Protein AF-A0A7V6NI46-F1 (afdb_monomer_lite)

Radius of gyration: 79.4 Å; chains: 1; bounding box: 148×48×233 Å

Foldseek 3Di:
DPDDDDPPDPPPDPVCFQDQPDKFWFPKDFQALDPPSKDADQAQFTDDVVGQKDKPQADEDPDDADVRYKYAPNPVSGSMIGHDNVRHGPMITIIGGGRGGDQDPDDDPVGDDHPVVVVVVVVVVVCVVVCLPDPPPPPPHQPPCNVPVPDPDDDDPPDDDDDPDDDDPPPDDPDDPDDDPDDPADPVGDDPDDDDDQAADDDPNWGQWHDDPPDIDGDGDPPDDDDDDDPDPDDDDDDDPPDDDDDDPDDDDDDDPDDDDDDPPDDDDDDDDPVPDDDDDDDPDPPDDDDDPPDPDDDDPDPDDDDPDQDDDVNHGPDPDDPDDDPDDDPVVDDDDQVPDPDHPVVVVVVVCVVVVVVCDDPPPVQEVDDVGDDPPPDDDDPDDD

Structure (mmCIF, N/CA/C/O backbone):
data_AF-A0A7V6NI46-F1
#
_entry.id   AF-A0A7V6NI46-F1
#
loop_
_atom_site.group_PDB
_atom_site.id
_atom_site.type_symbol
_atom_site.label_atom_id
_atom_site.label_alt_id
_atom_site.label_comp_id
_atom_site.label_asym_id
_atom_site.label_entity_id
_atom_site.label_seq_id
_atom_site.pdbx_PDB_ins_code
_atom_site.Cartn_x
_atom_site.Cartn_y
_atom_site.Cartn_z
_atom_site.occupancy
_atom_site.B_iso_or_equiv
_atom_site.auth_seq_id
_atom_site.auth_comp_id
_atom_site.auth_asym_id
_atom_site.auth_atom_id
_atom_site.pdbx_PDB_model_num
ATOM 1 N N . MET A 1 1 ? -11.127 11.875 83.777 1.00 40.59 1 MET A N 1
ATOM 2 C CA . MET A 1 1 ? -11.565 11.861 85.187 1.00 40.59 1 MET A CA 1
ATOM 3 C C . MET A 1 1 ? -12.954 12.469 85.270 1.00 40.59 1 MET A C 1
ATOM 5 O O . MET A 1 1 ? -13.078 13.682 85.299 1.00 40.59 1 MET A O 1
ATOM 9 N N . VAL A 1 2 ? -13.974 11.617 85.273 1.00 27.34 2 VAL A N 1
ATOM 10 C CA . VAL A 1 2 ? -15.186 11.801 86.075 1.00 27.34 2 VAL A CA 1
ATOM 11 C C . VAL A 1 2 ? -15.350 10.459 86.767 1.00 27.34 2 VAL A C 1
ATOM 13 O O . VAL A 1 2 ? -15.397 9.406 86.133 1.00 27.34 2 VAL A O 1
ATOM 16 N N . THR A 1 3 ? -15.207 10.519 88.076 1.00 31.11 3 THR A N 1
ATOM 17 C CA . THR A 1 3 ? -15.131 9.412 89.012 1.00 31.11 3 THR A CA 1
ATOM 18 C C . THR A 1 3 ? -16.534 8.854 89.205 1.00 31.11 3 THR A C 1
ATOM 20 O O . THR A 1 3 ? -17.419 9.605 89.583 1.00 31.11 3 THR A O 1
ATOM 23 N N . GLN A 1 4 ? -16.693 7.556 88.940 1.00 32.41 4 GLN A N 1
ATOM 24 C CA . GLN A 1 4 ? -17.772 6.677 89.410 1.00 32.41 4 GLN A CA 1
ATOM 25 C C . GLN A 1 4 ? -19.222 7.160 89.200 1.00 32.41 4 GLN A C 1
ATOM 27 O O . GLN A 1 4 ? -19.722 8.075 89.843 1.00 32.41 4 GLN A O 1
ATOM 32 N N . PHE A 1 5 ? -19.956 6.432 88.355 1.00 28.62 5 PHE A N 1
ATOM 33 C CA . PHE A 1 5 ? -21.416 6.473 88.354 1.00 28.62 5 PHE A CA 1
ATOM 34 C C . PHE A 1 5 ? -21.928 5.905 89.684 1.00 28.62 5 PHE A C 1
ATOM 36 O O . PHE A 1 5 ? -21.904 4.692 89.896 1.00 28.62 5 PHE A O 1
ATOM 43 N N . TYR A 1 6 ? -22.368 6.776 90.590 1.00 32.88 6 TYR A N 1
ATOM 44 C CA . TYR A 1 6 ? -23.075 6.360 91.798 1.00 32.88 6 TYR A CA 1
ATOM 45 C C . TYR A 1 6 ? -24.391 5.678 91.401 1.00 32.88 6 TYR A C 1
ATOM 47 O O . TYR A 1 6 ? -25.150 6.203 90.580 1.00 32.88 6 TYR A O 1
ATOM 55 N N . LYS A 1 7 ? -24.675 4.500 91.978 1.00 38.75 7 LYS A N 1
ATOM 56 C CA . LYS A 1 7 ? -26.015 3.903 91.906 1.00 38.75 7 LYS A CA 1
ATOM 57 C C . LYS A 1 7 ? -26.997 4.926 92.474 1.00 38.75 7 LYS A C 1
ATOM 59 O O . LYS A 1 7 ? -26.784 5.455 93.556 1.00 38.75 7 LYS A O 1
ATOM 64 N N . LYS A 1 8 ? -28.050 5.218 91.714 1.00 45.31 8 LYS A N 1
ATOM 65 C CA . LYS A 1 8 ? -28.908 6.405 91.856 1.00 45.31 8 LYS A CA 1
ATOM 66 C C . LYS A 1 8 ? -29.642 6.544 93.204 1.00 45.31 8 LYS A C 1
ATOM 68 O O . LYS A 1 8 ? -30.261 7.577 93.411 1.00 45.31 8 LYS A O 1
ATOM 73 N N . TYR A 1 9 ? -29.574 5.566 94.107 1.00 48.78 9 TYR A N 1
ATOM 74 C CA . TYR A 1 9 ? -30.264 5.588 95.399 1.00 48.78 9 TYR A CA 1
ATOM 75 C C . TYR A 1 9 ? -29.495 4.738 96.425 1.00 48.78 9 TYR A C 1
ATOM 77 O O . TYR A 1 9 ? -29.811 3.570 96.624 1.00 48.78 9 TYR A O 1
ATOM 85 N N . ASP A 1 10 ? -28.448 5.297 97.033 1.00 44.84 10 ASP A N 1
ATOM 86 C CA . ASP A 1 10 ? -27.867 4.757 98.270 1.00 44.84 10 ASP A CA 1
ATOM 87 C C . ASP A 1 10 ? -28.567 5.447 99.453 1.00 44.84 10 ASP A C 1
ATOM 89 O O . ASP A 1 10 ? -28.329 6.621 99.730 1.00 44.84 10 ASP A O 1
ATOM 93 N N . LEU A 1 11 ? -29.516 4.740 100.074 1.00 51.41 11 LEU A N 1
ATOM 94 C CA . LEU A 1 11 ? -30.443 5.248 101.097 1.00 51.41 11 LEU A CA 1
ATOM 95 C C . LEU A 1 11 ? -29.892 5.125 102.533 1.00 51.41 11 LEU A C 1
ATOM 97 O O . LEU A 1 11 ? -30.649 5.209 103.496 1.00 51.41 11 LEU A O 1
ATOM 101 N N . THR A 1 12 ? -28.585 4.903 102.708 1.00 44.81 12 THR A N 1
ATOM 102 C CA . THR A 1 12 ? -27.998 4.566 104.021 1.00 44.81 12 THR A CA 1
ATOM 103 C C . THR A 1 12 ? -27.546 5.760 104.875 1.00 44.81 12 THR A C 1
ATOM 105 O O . THR A 1 12 ? -27.103 5.557 106.005 1.00 44.81 12 THR A O 1
ATOM 108 N N . TYR A 1 13 ? -27.700 7.004 104.406 1.00 43.16 13 TYR A N 1
ATOM 109 C CA . TYR A 1 13 ? -27.270 8.205 105.138 1.00 43.16 13 TYR A CA 1
ATOM 110 C C . TYR A 1 13 ? -28.406 9.222 105.315 1.00 43.16 13 TYR A C 1
ATOM 112 O O . TYR A 1 13 ? -28.987 9.697 104.340 1.00 43.16 13 TYR A O 1
ATOM 120 N N . ALA A 1 14 ? -28.672 9.607 106.570 1.00 48.56 14 ALA A N 1
ATOM 121 C CA . ALA A 1 14 ? -29.739 10.531 106.988 1.00 48.56 14 ALA A CA 1
ATOM 122 C C . ALA A 1 14 ? -29.658 11.950 106.376 1.00 48.56 14 ALA A C 1
ATOM 124 O O . ALA A 1 14 ? -30.599 12.729 106.481 1.00 48.56 14 ALA A O 1
ATOM 125 N N . GLU A 1 15 ? -28.554 12.286 105.712 1.00 45.94 15 GLU A N 1
ATOM 126 C CA . GLU A 1 15 ? -28.318 13.569 105.034 1.00 45.94 15 GLU A CA 1
ATOM 127 C C . GLU A 1 15 ? -28.739 13.552 103.548 1.00 45.94 15 GLU A C 1
ATOM 129 O O . GLU A 1 15 ? -28.753 14.595 102.900 1.00 45.94 15 GLU A O 1
ATOM 134 N N . ASN A 1 16 ? -29.161 12.391 103.024 1.00 52.72 16 ASN A N 1
ATOM 135 C CA . ASN A 1 16 ? -29.656 12.192 101.657 1.00 52.72 16 ASN A CA 1
ATOM 136 C C . ASN A 1 16 ? -31.110 11.685 101.644 1.00 52.72 16 ASN A C 1
ATOM 138 O O . ASN A 1 16 ? -31.438 10.752 100.906 1.00 52.72 16 ASN A O 1
ATOM 142 N N . LEU A 1 17 ? -32.002 12.277 102.450 1.00 57.69 17 LEU A N 1
ATOM 143 C CA . LEU A 1 17 ? -33.435 12.006 102.293 1.00 57.69 17 LEU A CA 1
ATOM 144 C C . LEU A 1 17 ? -33.841 12.357 100.848 1.00 57.69 17 LEU A C 1
ATOM 146 O O . LEU A 1 17 ? -33.574 13.477 100.397 1.00 57.69 17 LEU A O 1
ATOM 150 N N . PRO A 1 18 ? -34.431 11.420 100.084 1.00 62.66 18 PRO A N 1
ATOM 151 C CA . PRO A 1 18 ? -34.694 11.637 98.670 1.00 62.66 18 PRO A CA 1
ATOM 152 C C . PRO A 1 18 ? -35.631 12.838 98.471 1.00 62.66 18 PRO A C 1
ATOM 154 O O . PRO A 1 18 ? -36.630 12.975 99.173 1.00 62.66 18 PRO A O 1
ATOM 157 N N . VAL A 1 19 ? -35.285 13.736 97.539 1.00 66.25 19 VAL A N 1
ATOM 158 C CA . VAL A 1 19 ? -36.023 14.990 97.297 1.00 66.25 19 VAL A CA 1
ATOM 159 C C . VAL A 1 19 ? -37.456 14.686 96.862 1.00 66.25 19 VAL A C 1
ATOM 161 O O . VAL A 1 19 ? -37.665 13.940 95.902 1.00 66.25 19 VAL A O 1
ATOM 164 N N . VAL A 1 20 ? -38.431 15.309 97.532 1.00 71.19 20 VAL A N 1
ATOM 165 C CA . VAL A 1 20 ? -39.844 15.250 97.137 1.00 71.19 20 VAL A CA 1
ATOM 166 C C . VAL A 1 20 ? -39.999 15.870 95.754 1.00 71.19 20 VAL A C 1
ATOM 168 O O . VAL A 1 20 ? -39.687 17.043 95.549 1.00 71.19 20 VAL A O 1
ATOM 171 N N . LYS A 1 21 ? -40.472 15.075 94.797 1.00 75.38 21 LYS A N 1
ATOM 172 C CA . LYS A 1 21 ? -40.786 15.533 93.441 1.00 75.38 21 LYS A CA 1
ATOM 173 C C . LYS A 1 21 ? -42.237 15.960 93.306 1.00 75.38 21 LYS A C 1
ATOM 175 O O . LYS A 1 21 ? -42.520 16.888 92.557 1.00 75.38 21 LYS A O 1
ATOM 180 N N . GLU A 1 22 ? -43.130 15.287 94.021 1.00 79.69 22 GLU A N 1
ATOM 181 C CA . GLU A 1 22 ? -44.569 15.520 93.960 1.00 79.69 22 GLU A CA 1
ATOM 182 C C . GLU A 1 22 ? -45.222 15.075 95.275 1.00 79.69 22 GLU A C 1
ATOM 184 O O . GLU A 1 22 ? -44.749 14.131 95.901 1.00 79.69 22 GLU A O 1
ATOM 189 N N . ALA A 1 23 ? -46.285 15.751 95.709 1.00 85.69 23 ALA A N 1
ATOM 190 C CA . ALA A 1 23 ? -47.093 15.332 96.853 1.00 85.69 23 ALA A CA 1
ATOM 191 C C . ALA A 1 23 ? -48.399 14.723 96.334 1.00 85.69 23 ALA A C 1
ATOM 193 O O . ALA A 1 23 ? -49.188 15.407 95.680 1.00 85.69 23 ALA A O 1
ATOM 194 N N . ILE A 1 24 ? -48.617 13.442 96.617 1.00 86.94 24 ILE A N 1
ATOM 195 C CA . ILE A 1 24 ? -49.807 12.699 96.211 1.00 86.94 24 ILE A CA 1
ATOM 196 C C . ILE A 1 24 ? -50.819 12.745 97.354 1.00 86.94 24 ILE A C 1
ATOM 198 O O . ILE A 1 24 ? -50.484 12.466 98.504 1.00 86.94 24 ILE A O 1
ATOM 202 N N . SER A 1 25 ? -52.063 13.102 97.039 1.00 91.19 25 SER A N 1
ATOM 203 C CA . SER A 1 25 ? -53.155 13.187 98.010 1.00 91.19 25 SER A CA 1
ATOM 204 C C . SER A 1 25 ? -54.318 12.306 97.567 1.00 91.19 25 SER A C 1
ATOM 206 O O . SER A 1 25 ? -54.859 12.502 96.478 1.00 91.19 25 SER A O 1
ATOM 208 N N . GLY A 1 26 ? -54.691 11.341 98.411 1.00 87.06 26 GLY A N 1
ATOM 209 C CA . GLY A 1 26 ? -55.881 10.509 98.237 1.00 87.06 26 GLY A CA 1
ATOM 210 C C . GLY A 1 26 ? -55.850 9.569 97.029 1.00 87.06 26 GLY A C 1
ATOM 211 O O . GLY A 1 26 ? -56.865 9.425 96.349 1.00 87.06 26 GLY A O 1
ATOM 212 N N . GLU A 1 27 ? -54.711 8.930 96.742 1.00 88.19 27 GLU A N 1
ATOM 213 C CA . GLU A 1 27 ? -54.629 7.876 95.727 1.00 88.19 27 GLU A CA 1
ATOM 214 C C . GLU A 1 27 ? -55.528 6.701 96.137 1.00 88.19 27 GLU A C 1
ATOM 216 O O . GLU A 1 27 ? -55.266 6.015 97.125 1.00 88.19 27 GLU A O 1
ATOM 221 N N . GLN A 1 28 ? -56.622 6.512 95.398 1.00 89.75 28 GLN A N 1
ATOM 222 C CA . GLN A 1 28 ? -57.608 5.472 95.674 1.00 89.75 28 GLN A CA 1
ATOM 223 C C . GLN A 1 28 ? -57.108 4.097 95.257 1.00 89.75 28 GLN A C 1
ATOM 225 O O . GLN A 1 28 ? -56.734 3.891 94.102 1.00 89.75 28 GLN A O 1
ATOM 230 N N . HIS A 1 29 ? -57.216 3.147 96.180 1.00 91.00 29 HIS A N 1
ATOM 231 C CA . HIS A 1 29 ? -56.944 1.735 95.952 1.00 91.00 29 HIS A CA 1
ATOM 232 C C . HIS A 1 29 ? -57.978 0.857 96.659 1.00 91.00 29 HIS A C 1
ATOM 234 O O . HIS A 1 29 ? -58.667 1.290 97.584 1.00 91.00 29 HIS A O 1
ATOM 240 N N . ILE A 1 30 ? -58.082 -0.394 96.219 1.00 91.56 30 ILE A N 1
ATOM 241 C CA . ILE A 1 30 ? -58.844 -1.443 96.900 1.00 91.56 30 ILE A CA 1
ATOM 242 C C . ILE A 1 30 ? -57.836 -2.508 97.314 1.00 91.56 30 ILE A C 1
ATOM 244 O O . ILE A 1 30 ? -57.089 -2.997 96.465 1.00 91.56 30 ILE A O 1
ATOM 248 N N . ILE A 1 31 ? -57.813 -2.865 98.599 1.00 91.56 31 ILE A N 1
ATOM 249 C CA . ILE A 1 31 ? -56.933 -3.930 99.090 1.00 91.56 31 ILE A CA 1
ATOM 250 C C . ILE A 1 31 ? -57.347 -5.237 98.392 1.00 91.56 31 ILE A C 1
ATOM 252 O O . ILE A 1 31 ? -58.537 -5.578 98.432 1.00 91.56 31 ILE A O 1
ATOM 256 N N . PRO A 1 32 ? -56.422 -5.965 97.732 1.00 91.50 32 PRO A N 1
ATOM 257 C CA . PRO A 1 32 ? -56.755 -7.199 97.026 1.00 91.50 32 PRO A CA 1
ATOM 258 C C . PRO A 1 32 ? -57.534 -8.188 97.901 1.00 91.50 32 PRO A C 1
ATOM 260 O O . PRO A 1 32 ? -57.308 -8.279 99.102 1.00 91.50 32 PRO A O 1
ATOM 263 N N . GLN A 1 33 ? -58.461 -8.933 97.297 1.00 90.00 33 GLN A N 1
ATOM 264 C CA . GLN A 1 33 ? -59.264 -9.948 98.000 1.00 90.00 33 GLN A CA 1
ATOM 265 C C . GLN A 1 33 ? -58.472 -11.229 98.304 1.00 90.00 33 GLN A C 1
ATOM 267 O O . GLN A 1 33 ? -58.858 -12.005 99.169 1.00 90.00 33 GLN A O 1
ATOM 272 N N . GLU A 1 34 ? -57.363 -11.439 97.598 1.00 88.31 34 GLU A N 1
ATOM 273 C CA . GLU A 1 34 ? -56.504 -12.614 97.707 1.00 88.31 34 GLU A CA 1
ATOM 274 C C . GLU A 1 34 ? -55.062 -12.180 97.997 1.00 88.31 34 GLU A C 1
ATOM 276 O O . GLU A 1 34 ? -54.654 -11.051 97.692 1.00 88.31 34 GLU A O 1
ATOM 281 N N . ALA A 1 35 ? -54.269 -13.096 98.553 1.00 82.31 35 ALA A N 1
ATOM 282 C CA . ALA A 1 35 ? -52.843 -12.874 98.761 1.00 82.31 35 ALA A CA 1
ATOM 283 C C . ALA A 1 35 ? -52.160 -12.463 97.435 1.00 82.31 35 ALA A C 1
ATOM 285 O O . ALA A 1 35 ? -52.476 -13.032 96.386 1.00 82.31 35 ALA A O 1
ATOM 286 N N . PRO A 1 36 ? -51.215 -11.504 97.450 1.00 83.31 36 PRO A N 1
ATOM 287 C CA . PRO A 1 36 ? -50.450 -11.055 98.617 1.00 83.31 36 PRO A CA 1
ATOM 288 C C . PRO A 1 36 ? -51.019 -9.861 99.416 1.00 83.31 36 PRO A C 1
ATOM 290 O O . PRO A 1 36 ? -50.287 -9.331 100.235 1.00 83.31 36 PRO A O 1
ATOM 293 N N . PHE A 1 37 ? -52.276 -9.425 99.230 1.00 90.94 37 PHE A N 1
ATOM 294 C CA . PHE A 1 37 ? -52.852 -8.261 99.957 1.00 90.94 37 PHE A CA 1
ATOM 295 C C . PHE A 1 37 ? -52.000 -6.976 99.861 1.00 90.94 37 PHE A C 1
ATOM 297 O O . PHE A 1 37 ? -51.970 -6.142 100.765 1.00 90.94 37 PHE A O 1
ATOM 304 N N . VAL A 1 38 ? -51.307 -6.826 98.731 1.00 90.75 38 VAL A N 1
ATOM 305 C CA . VAL A 1 38 ? -50.378 -5.733 98.448 1.00 90.75 38 VAL A CA 1
ATOM 306 C C . VAL A 1 38 ? -50.995 -4.745 97.466 1.00 90.75 38 VAL A C 1
ATOM 308 O O . VAL A 1 38 ? -51.547 -5.134 96.437 1.00 90.75 38 VAL A O 1
ATOM 311 N N . ILE A 1 39 ? -50.827 -3.458 97.752 1.00 88.62 39 ILE A N 1
ATOM 312 C CA . ILE A 1 39 ? -51.089 -2.358 96.829 1.00 88.62 39 ILE A CA 1
ATOM 313 C C . ILE A 1 39 ? -49.763 -1.856 96.262 1.00 88.62 39 ILE A C 1
ATOM 315 O O . ILE A 1 39 ? -48.784 -1.688 96.985 1.00 88.62 39 ILE A O 1
ATOM 319 N N . THR A 1 40 ? -49.731 -1.585 94.961 1.00 85.75 40 THR A N 1
ATOM 320 C CA . THR A 1 40 ? -48.613 -0.892 94.314 1.00 85.75 40 THR A CA 1
ATOM 321 C C . THR A 1 40 ? -49.025 0.537 93.985 1.00 85.75 40 THR A C 1
ATOM 323 O O . THR A 1 40 ? -49.995 0.769 93.266 1.00 85.75 40 THR A O 1
ATOM 326 N N . LEU A 1 41 ? -48.264 1.492 94.503 1.00 83.00 41 LEU A N 1
ATOM 327 C CA . LEU A 1 41 ? -48.422 2.914 94.249 1.00 83.00 41 LEU A CA 1
ATOM 328 C C . LEU A 1 41 ? -47.899 3.296 92.859 1.00 83.00 41 LEU A C 1
ATOM 330 O O . LEU A 1 41 ? -46.949 2.709 92.337 1.00 83.00 41 LEU A O 1
ATOM 334 N N . LYS A 1 42 ? -48.476 4.350 92.272 1.00 75.88 42 LYS A N 1
ATOM 335 C CA . LYS A 1 42 ? -47.995 4.917 90.995 1.00 75.88 42 LYS A CA 1
ATOM 336 C C . LYS A 1 42 ? -46.590 5.518 91.096 1.00 75.88 42 LYS A C 1
ATOM 338 O O . LYS A 1 42 ? -45.852 5.570 90.105 1.00 75.88 42 LYS A O 1
ATOM 343 N N . HIS A 1 43 ? -46.224 5.987 92.285 1.00 80.00 43 HIS A N 1
ATOM 344 C CA . HIS A 1 43 ? -44.948 6.631 92.553 1.00 80.00 43 HIS A CA 1
ATOM 345 C C . HIS A 1 43 ? -44.260 6.010 93.768 1.00 80.00 43 HIS A C 1
ATOM 347 O O . HIS A 1 43 ? -44.896 5.416 94.633 1.00 80.00 43 HIS A O 1
ATOM 353 N N . LEU A 1 44 ? -42.938 6.170 93.838 1.00 81.31 44 LEU A N 1
ATOM 354 C CA . LEU A 1 44 ? -42.156 5.698 94.975 1.00 81.31 44 LEU A CA 1
ATOM 355 C C . LEU A 1 44 ? -42.358 6.625 96.175 1.00 81.31 44 LEU A C 1
ATOM 357 O O . LEU A 1 44 ? -42.039 7.815 96.043 1.00 81.31 44 LEU A O 1
ATOM 361 N N . PRO A 1 45 ? -42.843 6.116 97.322 1.00 83.31 45 PRO A N 1
ATOM 362 C CA . PRO A 1 45 ? -42.991 6.919 98.520 1.00 83.31 45 PRO A CA 1
ATOM 363 C C . PRO A 1 45 ? -41.623 7.285 99.102 1.00 83.31 45 PRO A C 1
ATOM 365 O O . PRO A 1 45 ? -40.653 6.527 99.020 1.00 83.31 45 PRO A O 1
ATOM 368 N N . GLN A 1 46 ? -41.536 8.484 99.669 1.00 83.19 46 GLN A N 1
ATOM 369 C CA . GLN A 1 46 ? -40.348 8.976 100.349 1.00 83.19 46 GLN A CA 1
ATOM 370 C C . GLN A 1 46 ? -40.182 8.251 101.687 1.00 83.19 46 GLN A C 1
ATOM 372 O O . GLN A 1 46 ? -41.066 8.325 102.537 1.00 83.19 46 GLN A O 1
ATOM 377 N N . LEU A 1 47 ? -39.017 7.637 101.905 1.00 80.69 47 LEU A N 1
ATOM 378 C CA . LEU A 1 47 ? -38.597 7.213 103.239 1.00 80.69 47 LEU A CA 1
ATOM 379 C C . LEU A 1 47 ? -38.330 8.463 104.096 1.00 80.69 47 LEU A C 1
ATOM 381 O O . LEU A 1 47 ? -37.400 9.216 103.799 1.00 80.69 47 LEU A O 1
ATOM 385 N N . SER A 1 48 ? -39.139 8.694 105.130 1.00 75.25 48 SER A N 1
ATOM 386 C CA . SER A 1 48 ? -39.009 9.819 106.070 1.00 75.25 48 SER A CA 1
ATOM 387 C C . SER A 1 48 ? -39.413 9.414 107.494 1.00 75.25 48 SER A C 1
ATOM 389 O O . SER A 1 48 ? -40.142 8.443 107.669 1.00 75.25 48 SER A O 1
ATOM 391 N N . ASP A 1 49 ? -38.959 10.160 108.506 1.00 75.50 49 ASP A N 1
ATOM 392 C CA . ASP A 1 49 ? -39.386 10.009 109.907 1.00 75.50 49 ASP A CA 1
ATOM 393 C C . ASP A 1 49 ? -39.812 11.383 110.478 1.00 75.50 49 ASP A C 1
ATOM 395 O O . ASP A 1 49 ? -38.968 12.284 110.565 1.00 75.50 49 ASP A O 1
ATOM 399 N N . PRO A 1 50 ? -41.101 11.601 110.814 1.00 75.06 50 PRO A N 1
ATOM 400 C CA . PRO A 1 50 ? -42.218 10.664 110.649 1.00 75.06 50 PRO A CA 1
ATOM 401 C C . PRO A 1 50 ? -42.488 10.329 109.171 1.00 75.06 50 PRO A C 1
ATOM 403 O O . PRO A 1 50 ? -42.142 11.099 108.266 1.00 75.06 50 PRO A O 1
ATOM 406 N N . SER A 1 51 ? -43.093 9.163 108.925 1.00 82.12 51 SER A N 1
ATOM 407 C CA . SER A 1 51 ? -43.437 8.713 107.572 1.00 82.12 51 SER A CA 1
ATOM 408 C C . SER A 1 51 ? -44.335 9.719 106.858 1.00 82.12 51 SER A C 1
ATOM 410 O O . SER A 1 51 ? -45.229 10.325 107.454 1.00 82.12 51 SER A O 1
ATOM 412 N N . SER A 1 52 ? -44.079 9.904 105.563 1.00 85.00 52 SER A N 1
ATOM 413 C CA . SER A 1 52 ? -44.926 10.721 104.698 1.00 85.00 52 SER A CA 1
ATOM 414 C C . SER A 1 52 ? -46.151 9.963 104.192 1.00 85.00 52 SER A C 1
ATOM 416 O O . SER A 1 52 ? -47.066 10.601 103.676 1.00 85.00 52 SER A O 1
ATOM 418 N N . VAL A 1 53 ? -46.174 8.631 104.323 1.00 89.75 53 VAL A N 1
ATOM 419 C CA . VAL A 1 53 ? -47.278 7.786 103.867 1.00 89.75 53 VAL A CA 1
ATOM 420 C C . VAL A 1 53 ? -48.395 7.800 104.902 1.00 89.75 53 VAL A C 1
ATOM 422 O O . VAL A 1 53 ? -48.201 7.502 106.075 1.00 89.75 53 VAL A O 1
ATOM 425 N N . PHE A 1 54 ? -49.591 8.142 104.447 1.00 92.88 54 PHE A N 1
ATOM 426 C CA . PHE A 1 54 ? -50.791 8.193 105.260 1.00 92.88 54 PHE A CA 1
ATOM 427 C C . PHE A 1 54 ? -51.911 7.421 104.574 1.00 92.88 54 PHE A C 1
ATOM 429 O O . PHE A 1 54 ? -52.267 7.715 103.430 1.00 92.88 54 PHE A O 1
ATOM 436 N N . VAL A 1 55 ? -52.485 6.463 105.299 1.00 92.62 55 VAL A N 1
ATOM 437 C CA . VAL A 1 55 ? -53.660 5.696 104.889 1.00 92.62 55 VAL A CA 1
ATOM 438 C C . VAL A 1 55 ? -54.761 5.975 105.905 1.00 92.62 55 VAL A C 1
ATOM 440 O O . VAL A 1 55 ? -54.596 5.700 107.092 1.00 92.62 55 VAL A O 1
ATOM 443 N N . ASP A 1 56 ? -55.872 6.558 105.455 1.00 87.75 56 ASP A N 1
ATOM 444 C CA . ASP A 1 56 ? -56.958 6.956 106.358 1.00 87.75 56 ASP A CA 1
ATOM 445 C C . ASP A 1 56 ? -57.527 5.746 107.116 1.00 87.75 56 ASP A C 1
ATOM 447 O O . ASP A 1 56 ? -57.936 4.761 106.504 1.00 87.75 56 ASP A O 1
ATOM 451 N N . GLY A 1 57 ? -57.538 5.820 108.448 1.00 86.75 57 GLY A N 1
ATOM 452 C CA . GLY A 1 57 ? -57.995 4.740 109.326 1.00 86.75 57 GLY A CA 1
ATOM 453 C C . GLY A 1 57 ? -56.972 3.638 109.628 1.00 86.75 57 GLY A C 1
ATOM 454 O O . GLY A 1 57 ? -57.316 2.736 110.386 1.00 86.75 57 GLY A O 1
ATOM 455 N N . PHE A 1 58 ? -55.741 3.712 109.107 1.00 93.62 58 PHE A N 1
ATOM 456 C CA . PHE A 1 58 ? -54.706 2.702 109.345 1.00 93.62 58 PHE A CA 1
ATOM 457 C C . PHE A 1 58 ? -53.431 3.284 109.970 1.00 93.62 58 PHE A C 1
ATOM 459 O O . PHE A 1 58 ? -53.124 4.467 109.815 1.00 93.62 58 PHE A O 1
ATOM 466 N N . THR A 1 59 ? -52.655 2.434 110.648 1.00 92.50 59 THR A N 1
ATOM 467 C CA . THR A 1 59 ? -51.360 2.803 111.250 1.00 92.50 59 THR A CA 1
ATOM 468 C C . THR A 1 59 ? -50.191 2.117 110.540 1.00 92.50 59 THR A C 1
ATOM 470 O O . THR A 1 59 ? -50.209 0.905 110.342 1.00 92.50 59 THR A O 1
ATOM 473 N N . GLU A 1 60 ? -49.153 2.873 110.172 1.00 92.50 60 GLU A N 1
ATOM 474 C CA . GLU A 1 60 ? -47.937 2.296 109.585 1.00 92.50 60 GLU A CA 1
ATOM 475 C C . GLU A 1 60 ? -47.106 1.571 110.651 1.00 92.50 60 GLU A C 1
ATOM 477 O O . GLU A 1 60 ? -46.814 2.124 111.716 1.00 92.50 60 GLU A O 1
ATOM 482 N N . VAL A 1 61 ? -46.684 0.346 110.346 1.00 89.50 61 VAL A N 1
ATOM 483 C CA . VAL A 1 61 ? -45.794 -0.467 111.177 1.00 89.50 61 VAL A CA 1
ATOM 484 C C . VAL A 1 61 ? -44.577 -0.931 110.377 1.00 89.50 61 VAL A C 1
ATOM 486 O O . VAL A 1 61 ? -44.522 -0.837 109.155 1.00 89.50 61 VAL A O 1
ATOM 489 N N . SER A 1 62 ? -43.553 -1.419 111.078 1.00 83.50 62 SER A N 1
ATOM 490 C CA . SER A 1 62 ? -42.268 -1.779 110.455 1.00 83.50 62 SER A CA 1
ATOM 491 C C . SER A 1 62 ? -42.254 -3.147 109.761 1.00 83.50 62 SER A C 1
ATOM 493 O O . SER A 1 62 ? -41.374 -3.389 108.937 1.00 83.50 62 SER A O 1
ATOM 495 N N . LYS A 1 63 ? -43.177 -4.051 110.118 1.00 87.06 63 LYS A N 1
ATOM 496 C CA . LYS A 1 63 ? -43.380 -5.384 109.523 1.00 87.06 63 LYS A CA 1
ATOM 497 C C . LYS A 1 63 ? -44.653 -6.036 110.082 1.00 87.06 63 LYS A C 1
ATOM 499 O O . LYS A 1 63 ? -45.118 -5.617 111.139 1.00 87.06 63 LYS A O 1
ATOM 504 N N . ASP A 1 64 ? -45.124 -7.099 109.430 1.00 88.06 64 ASP A N 1
ATOM 505 C CA . ASP A 1 64 ? -46.187 -8.002 109.905 1.00 88.06 64 ASP A CA 1
ATOM 506 C C . ASP A 1 64 ? -47.474 -7.268 110.369 1.00 88.06 64 ASP A C 1
ATOM 508 O O . ASP A 1 64 ? -47.856 -7.380 111.543 1.00 88.06 64 ASP A O 1
ATOM 512 N N . PRO A 1 65 ? -48.144 -6.506 109.477 1.00 92.00 65 PRO A N 1
ATOM 513 C CA . PRO A 1 65 ? -49.257 -5.636 109.856 1.00 92.00 65 PRO A CA 1
ATOM 514 C C . PRO A 1 65 ? -50.407 -6.435 110.475 1.00 92.00 65 PRO A C 1
ATOM 516 O O . PRO A 1 65 ? -50.775 -7.496 109.964 1.00 92.00 65 PRO A O 1
ATOM 519 N N . GLN A 1 66 ? -50.983 -5.945 111.576 1.00 92.94 66 GLN A N 1
ATOM 520 C CA . GLN A 1 66 ? -52.236 -6.456 112.144 1.00 92.94 66 GLN A CA 1
ATOM 521 C C . GLN A 1 66 ? -53.456 -5.772 111.503 1.00 92.94 66 GLN A C 1
ATOM 523 O O . GLN A 1 66 ? -53.325 -5.002 110.553 1.00 92.94 66 GLN A O 1
ATOM 528 N N . SER A 1 67 ? -54.665 -6.084 111.986 1.00 90.50 67 SER A N 1
ATOM 529 C CA . SER A 1 67 ? -55.882 -5.411 111.514 1.00 90.50 67 SER A CA 1
ATOM 530 C C . SER A 1 67 ? -55.745 -3.899 111.674 1.00 90.50 67 SER A C 1
ATOM 532 O O . SER A 1 67 ? -55.401 -3.429 112.756 1.00 90.50 67 SER A O 1
ATOM 534 N N . ASP A 1 68 ? -56.062 -3.168 110.609 1.00 92.81 68 ASP A N 1
ATOM 535 C CA . ASP A 1 68 ? -55.989 -1.701 110.538 1.00 92.81 68 ASP A CA 1
ATOM 536 C C . ASP A 1 68 ? -54.545 -1.153 110.636 1.00 92.81 68 ASP A C 1
ATOM 538 O O . ASP A 1 68 ? -54.310 0.005 110.985 1.00 92.81 68 ASP A O 1
ATOM 542 N N . GLU A 1 69 ? -53.556 -1.974 110.273 1.00 94.31 69 GLU A N 1
ATOM 543 C CA . GLU A 1 69 ? -52.152 -1.584 110.110 1.00 94.31 69 GLU A CA 1
ATOM 544 C C . GLU A 1 69 ? -51.652 -1.863 108.681 1.00 94.31 69 GLU A C 1
ATOM 546 O O . GLU A 1 69 ? -52.225 -2.673 107.947 1.00 94.31 69 GLU A O 1
ATOM 551 N N . PHE A 1 70 ? -50.570 -1.193 108.273 1.00 94.56 70 PHE A N 1
ATOM 552 C CA . PHE A 1 70 ? -49.906 -1.419 106.983 1.00 94.56 70 PHE A CA 1
ATOM 553 C C . PHE A 1 70 ? -48.384 -1.301 107.082 1.00 94.56 70 PHE A C 1
ATOM 555 O O . PHE A 1 70 ? -47.860 -0.679 108.002 1.00 94.56 70 PHE A O 1
ATOM 562 N N . VAL A 1 71 ? -47.671 -1.871 106.111 1.00 91.94 71 VAL A N 1
ATOM 563 C CA . VAL A 1 71 ? -46.207 -1.769 105.983 1.00 91.94 71 VAL A CA 1
ATOM 564 C C . VAL A 1 71 ? -45.858 -1.248 104.598 1.00 91.94 71 VAL A C 1
ATOM 566 O O . VAL A 1 71 ? -46.414 -1.715 103.609 1.00 91.94 71 VAL A O 1
ATOM 569 N N . VAL A 1 72 ? -44.915 -0.312 104.507 1.00 88.12 72 VAL A N 1
ATOM 570 C CA . VAL A 1 72 ? -44.415 0.211 103.228 1.00 88.12 72 VAL A CA 1
ATOM 571 C C . VAL A 1 72 ? -43.030 -0.362 102.931 1.00 88.12 72 VAL A C 1
ATOM 573 O O . VAL A 1 72 ? -42.121 -0.300 103.761 1.00 88.12 72 VAL A O 1
ATOM 576 N N . ASP A 1 73 ? -42.835 -0.891 101.723 1.00 83.69 73 ASP A N 1
ATOM 577 C CA . ASP A 1 73 ? -41.532 -1.375 101.260 1.00 83.69 73 ASP A CA 1
ATOM 578 C C . ASP A 1 73 ? -40.688 -0.229 100.680 1.00 83.69 73 ASP A C 1
ATOM 580 O O . ASP A 1 73 ? -40.683 0.051 99.476 1.00 83.69 73 ASP A O 1
ATOM 584 N N . TYR A 1 74 ? -39.940 0.434 101.561 1.00 78.88 74 TYR A N 1
ATOM 585 C CA . TYR A 1 74 ? -38.971 1.458 101.163 1.00 78.88 74 TYR A CA 1
ATOM 586 C C . TYR A 1 74 ? -37.636 0.886 100.674 1.00 78.88 74 TYR A C 1
ATOM 588 O O . TYR A 1 74 ? -36.872 1.606 100.038 1.00 78.88 74 TYR A O 1
ATOM 596 N N . VAL A 1 75 ? -37.311 -0.373 100.986 1.00 69.44 75 VAL A N 1
ATOM 597 C CA . VAL A 1 75 ? -35.963 -0.929 100.764 1.00 69.44 75 VAL A CA 1
ATOM 598 C C . VAL A 1 75 ? -35.764 -1.318 99.307 1.00 69.44 75 VAL A C 1
ATOM 600 O O . VAL A 1 75 ? -34.699 -1.072 98.738 1.00 69.44 75 VAL A O 1
ATOM 603 N N . ASN A 1 76 ? -36.785 -1.909 98.687 1.00 69.62 76 ASN A N 1
ATOM 604 C CA . ASN A 1 76 ? -36.676 -2.369 97.305 1.00 69.62 76 ASN A CA 1
ATOM 605 C C . ASN A 1 76 ? -37.042 -1.289 96.282 1.00 69.62 76 ASN A C 1
ATOM 607 O O . ASN A 1 76 ? -37.034 -1.570 95.083 1.00 69.62 76 ASN A O 1
ATOM 611 N N . ASN A 1 77 ? -37.362 -0.066 96.730 1.00 68.62 77 ASN A N 1
ATOM 612 C CA . ASN A 1 77 ? -37.869 1.016 95.885 1.00 68.62 77 ASN A CA 1
ATOM 613 C C . ASN A 1 77 ? -38.994 0.519 94.957 1.00 68.62 77 ASN A C 1
ATOM 615 O O . ASN A 1 77 ? -38.973 0.773 93.753 1.00 68.62 77 ASN A O 1
ATOM 619 N N . SER A 1 78 ? -39.941 -0.238 95.513 1.00 69.38 78 SER A N 1
ATOM 620 C CA . SER A 1 78 ? -40.994 -0.939 94.770 1.00 69.38 78 SER A CA 1
ATOM 621 C C . SER A 1 78 ? -42.310 -0.157 94.723 1.00 69.38 78 SER A C 1
ATOM 623 O O . SER A 1 78 ? -43.138 -0.399 93.847 1.00 69.38 78 SER A O 1
ATOM 625 N N . GLY A 1 79 ? -42.502 0.801 95.639 1.00 77.56 79 GLY A N 1
ATOM 626 C CA . GLY A 1 79 ? -43.775 1.512 95.791 1.00 77.56 79 GLY A CA 1
ATOM 627 C C . GLY A 1 79 ? -44.883 0.614 96.338 1.00 77.56 79 GLY A C 1
ATOM 628 O O . GLY A 1 79 ? -46.055 0.869 96.090 1.00 77.56 79 GLY A O 1
ATOM 629 N N . VAL A 1 80 ? -44.519 -0.463 97.031 1.00 87.19 80 VAL A N 1
ATOM 630 C CA . VAL A 1 80 ? -45.443 -1.475 97.542 1.00 87.19 80 VAL A CA 1
ATOM 631 C C . VAL A 1 80 ? -45.855 -1.169 98.980 1.00 87.19 80 VAL A C 1
ATOM 633 O O . VAL A 1 80 ? -45.018 -0.808 99.807 1.00 87.19 80 VAL A O 1
ATOM 636 N N . ILE A 1 81 ? -47.145 -1.350 99.269 1.00 91.50 81 ILE A N 1
ATOM 637 C CA . ILE A 1 81 ? -47.728 -1.320 100.611 1.00 91.50 81 ILE A CA 1
ATOM 638 C C . ILE A 1 81 ? -48.436 -2.648 100.881 1.00 91.50 81 ILE A C 1
ATOM 640 O O . ILE A 1 81 ? -49.267 -3.079 100.083 1.00 91.50 81 ILE A O 1
ATOM 644 N N . GLU A 1 82 ? -48.125 -3.281 102.007 1.00 93.81 82 GLU A N 1
ATOM 645 C CA . GLU A 1 82 ? -48.701 -4.546 102.462 1.00 93.81 82 GLU A CA 1
ATOM 646 C C . GLU A 1 82 ? -49.723 -4.318 103.584 1.00 93.81 82 GLU A C 1
ATOM 648 O O . GLU A 1 82 ? -49.477 -3.540 104.509 1.00 93.81 82 GLU A O 1
ATOM 653 N N . PHE A 1 83 ? -50.859 -5.017 103.505 1.00 95.44 83 PHE A N 1
ATOM 654 C CA . PHE A 1 83 ? -51.951 -4.969 104.482 1.00 95.44 83 PHE A CA 1
ATOM 655 C C . PHE A 1 83 ? -52.231 -6.350 105.081 1.00 95.44 83 PHE A C 1
ATOM 657 O O . PHE A 1 83 ? -51.918 -7.384 104.489 1.00 95.44 83 PHE A O 1
ATOM 664 N N . ASN A 1 84 ? -52.887 -6.381 106.244 1.00 93.25 84 ASN A N 1
ATOM 665 C CA . ASN A 1 84 ? -53.351 -7.633 106.833 1.00 93.25 84 ASN A CA 1
ATOM 666 C C . ASN A 1 84 ? -54.514 -8.249 106.017 1.00 93.25 84 ASN A C 1
ATOM 668 O O . ASN A 1 84 ? -55.403 -7.514 105.574 1.00 93.25 84 ASN A O 1
ATOM 672 N N . PRO A 1 85 ? -54.591 -9.590 105.881 1.00 91.12 85 PRO A N 1
ATOM 673 C CA . PRO A 1 85 ? -55.720 -10.273 105.244 1.00 91.12 85 PRO A CA 1
ATOM 674 C C . PRO A 1 85 ? -57.110 -9.887 105.782 1.00 91.12 85 PRO A C 1
ATOM 676 O O . PRO A 1 85 ? -58.090 -9.963 105.045 1.00 91.12 85 PRO A O 1
ATOM 679 N N . THR A 1 86 ? -57.235 -9.461 107.047 1.00 91.12 86 THR A N 1
ATOM 680 C CA . THR A 1 86 ? -58.521 -9.013 107.618 1.00 91.12 86 THR A CA 1
ATOM 681 C C . THR A 1 86 ? -59.047 -7.724 106.986 1.00 91.12 86 THR A C 1
ATOM 683 O O . THR A 1 86 ? -60.243 -7.449 107.078 1.00 91.12 86 THR A O 1
ATOM 686 N N . ASN A 1 87 ? -58.182 -6.950 106.326 1.00 91.38 87 ASN A N 1
ATOM 687 C CA . ASN A 1 87 ? -58.529 -5.711 105.633 1.00 91.38 87 ASN A CA 1
ATOM 688 C C . ASN A 1 87 ? -58.823 -5.915 104.132 1.00 91.38 87 ASN A C 1
ATOM 690 O O . ASN A 1 87 ? -59.088 -4.944 103.421 1.00 91.38 87 ASN A O 1
ATOM 694 N N . ALA A 1 88 ? -58.810 -7.160 103.640 1.00 92.12 88 ALA A N 1
ATOM 695 C CA . ALA A 1 88 ? -59.069 -7.485 102.239 1.00 92.12 88 ALA A CA 1
ATOM 696 C C . ALA A 1 88 ? -60.396 -6.891 101.730 1.00 92.12 88 ALA A C 1
ATOM 698 O O . ALA A 1 88 ? -61.435 -6.946 102.392 1.00 92.12 88 ALA A O 1
ATOM 699 N N . GLY A 1 89 ? -60.361 -6.300 100.534 1.00 89.25 89 GLY A N 1
ATOM 700 C CA . GLY A 1 89 ? -61.528 -5.697 99.896 1.00 89.25 89 GLY A CA 1
ATOM 701 C C . GLY A 1 89 ? -61.934 -4.311 100.394 1.00 89.25 89 GLY A C 1
ATOM 702 O O . GLY A 1 89 ? -62.867 -3.735 99.829 1.00 89.25 89 GLY A O 1
ATOM 703 N N . GLN A 1 90 ? -61.275 -3.755 101.415 1.00 91.75 90 GLN A N 1
ATOM 704 C CA . GLN A 1 90 ? -61.541 -2.386 101.860 1.00 91.75 90 GLN A CA 1
ATOM 705 C C . GLN A 1 90 ? -60.985 -1.371 100.846 1.00 91.75 90 GLN A C 1
ATOM 707 O O . GLN A 1 90 ? -59.915 -1.565 100.265 1.00 91.75 90 GLN A O 1
ATOM 712 N N . SER A 1 91 ? -61.726 -0.282 100.622 1.00 92.06 91 SER A N 1
ATOM 713 C CA . SER A 1 91 ? -61.259 0.843 99.808 1.00 92.06 91 SER A CA 1
ATOM 714 C C . SER A 1 91 ? -60.451 1.788 100.687 1.00 92.06 91 SER A C 1
ATOM 716 O O . SER A 1 91 ? -60.945 2.233 101.721 1.00 92.06 91 SER A O 1
ATOM 718 N N . VAL A 1 92 ? -59.240 2.120 100.256 1.00 92.31 92 VAL A N 1
ATOM 719 C CA . VAL A 1 92 ? -58.314 2.983 100.992 1.00 92.31 92 VAL A CA 1
ATOM 720 C C . VAL A 1 92 ? -57.900 4.180 100.143 1.00 92.31 92 VAL A C 1
ATOM 722 O O . VAL A 1 92 ? -57.779 4.086 98.921 1.00 92.31 92 VAL A O 1
ATOM 725 N N . ASN A 1 93 ? -57.686 5.313 100.808 1.00 91.50 93 ASN A N 1
ATOM 726 C CA . ASN A 1 93 ? -57.110 6.515 100.217 1.00 91.50 93 ASN A CA 1
ATOM 727 C C . ASN A 1 93 ? -55.702 6.690 100.778 1.00 91.50 93 ASN A C 1
ATOM 729 O O . ASN A 1 93 ? -55.546 6.804 101.995 1.00 91.50 93 ASN A O 1
ATOM 733 N N . ILE A 1 94 ? -54.702 6.727 99.900 1.00 93.31 94 ILE A N 1
ATOM 734 C CA . ILE A 1 94 ? -53.293 6.773 100.292 1.00 93.31 94 ILE A CA 1
ATOM 735 C C . ILE A 1 94 ? -52.683 8.105 99.854 1.00 93.31 94 ILE A C 1
ATOM 737 O O . ILE A 1 94 ? -52.734 8.472 98.681 1.00 93.31 94 ILE A O 1
ATOM 741 N N . SER A 1 95 ? -52.104 8.840 100.798 1.00 93.19 95 SER A N 1
ATOM 742 C CA . SER A 1 95 ? -51.405 10.109 100.555 1.00 93.19 95 SER A CA 1
ATOM 743 C C . SER A 1 95 ? -49.933 9.957 100.914 1.00 93.19 95 SER A C 1
ATOM 745 O O . SER A 1 95 ? -49.628 9.320 101.915 1.00 93.19 95 SER A O 1
ATOM 747 N N . TYR A 1 96 ? -49.020 10.502 100.108 1.00 91.19 96 TYR A N 1
ATOM 748 C CA . TYR A 1 96 ? -47.576 10.366 100.333 1.00 91.19 96 TYR A CA 1
ATOM 749 C C . TYR A 1 96 ? -46.748 11.374 99.529 1.00 91.19 96 TYR A C 1
ATOM 751 O O . TYR A 1 96 ? -47.174 11.870 98.484 1.00 91.19 96 TYR A O 1
ATOM 759 N N . ASN A 1 97 ? -45.526 11.651 99.987 1.00 86.81 97 ASN A N 1
ATOM 760 C CA . ASN A 1 97 ? -44.548 12.395 99.196 1.00 86.81 97 ASN A CA 1
ATOM 761 C C . ASN A 1 97 ? -43.834 11.438 98.233 1.00 86.81 97 ASN A C 1
ATOM 763 O O . ASN A 1 97 ? -43.252 10.444 98.657 1.00 86.81 97 ASN A O 1
ATOM 767 N N . ALA A 1 98 ? -43.849 11.738 96.939 1.00 80.62 98 ALA A N 1
ATOM 768 C CA . ALA A 1 98 ? -43.252 10.921 95.893 1.00 80.62 98 ALA A CA 1
ATOM 769 C C . ALA A 1 98 ? -41.831 11.383 95.536 1.00 80.62 98 ALA A C 1
ATOM 771 O O . ALA A 1 98 ? -41.584 12.573 95.329 1.00 80.62 98 ALA A O 1
ATOM 772 N N . VAL A 1 99 ? -40.898 10.438 95.375 1.00 70.62 99 VAL A N 1
ATOM 773 C CA . VAL A 1 99 ? -39.482 10.718 95.026 1.00 70.62 99 VAL A CA 1
ATOM 774 C C . VAL A 1 99 ? -39.107 10.317 93.593 1.00 70.62 99 VAL A C 1
ATOM 776 O O . VAL A 1 99 ? -38.024 10.638 93.086 1.00 70.62 99 VAL A O 1
ATOM 779 N N . GLY A 1 100 ? -40.024 9.658 92.885 1.00 66.44 100 GLY A N 1
ATOM 780 C CA . GLY A 1 100 ? -39.872 9.254 91.490 1.00 66.44 100 GLY A CA 1
ATOM 781 C C . GLY A 1 100 ? -41.059 8.439 90.981 1.00 66.44 100 GLY A C 1
ATOM 782 O O . GLY A 1 100 ? -41.846 7.919 91.765 1.00 66.44 100 GLY A O 1
ATOM 783 N N . THR A 1 101 ? -41.189 8.338 89.661 1.00 57.91 101 THR A N 1
ATOM 784 C CA . THR A 1 101 ? -42.224 7.534 88.996 1.00 57.91 101 THR A CA 1
ATOM 785 C C . THR A 1 101 ? -41.739 6.098 88.837 1.00 57.91 101 THR A C 1
ATOM 787 O O . THR A 1 101 ? -40.607 5.891 88.387 1.00 57.91 101 THR A O 1
ATOM 790 N N . VAL A 1 102 ? -42.582 5.112 89.153 1.00 54.75 102 VAL A N 1
ATOM 791 C CA . VAL A 1 102 ? -42.298 3.720 88.789 1.00 54.75 102 VAL A CA 1
ATOM 792 C C . VAL A 1 102 ? -42.667 3.555 87.315 1.00 54.75 102 VAL A C 1
ATOM 794 O O . VAL A 1 102 ? -43.833 3.673 86.946 1.00 54.75 102 VAL A O 1
ATOM 797 N N . VAL A 1 103 ? -41.677 3.364 86.440 1.00 54.09 103 VAL A N 1
ATOM 798 C CA . VAL A 1 103 ? -41.937 3.102 85.016 1.00 54.09 103 VAL A CA 1
ATOM 799 C C . VAL A 1 103 ? -42.217 1.611 84.871 1.00 54.09 103 VAL A C 1
ATOM 801 O O . VAL A 1 103 ? -41.290 0.810 84.791 1.00 54.09 103 VAL A O 1
ATOM 804 N N . TRP A 1 104 ? -43.495 1.239 84.880 1.00 48.31 104 TRP A N 1
ATOM 805 C CA . TRP A 1 104 ? -43.922 -0.120 84.563 1.00 48.31 104 TRP A CA 1
ATOM 806 C C . TRP A 1 104 ? -43.910 -0.294 83.046 1.00 48.31 104 TRP A C 1
ATOM 808 O O . TRP A 1 104 ? -44.485 0.508 82.306 1.00 48.31 104 TRP A O 1
ATOM 818 N N . ALA A 1 105 ? -43.207 -1.320 82.576 1.00 51.56 105 ALA A N 1
ATOM 819 C CA . ALA A 1 105 ? -43.288 -1.756 81.196 1.00 51.56 105 ALA A CA 1
ATOM 820 C C . ALA A 1 105 ? -44.642 -2.435 81.001 1.00 51.56 105 ALA A C 1
ATOM 822 O O . ALA A 1 105 ? -44.734 -3.626 81.231 1.00 51.56 105 ALA A O 1
ATOM 823 N N . GLU A 1 106 ? -45.680 -1.686 80.630 1.00 49.56 106 GLU A N 1
ATOM 824 C CA . GLU A 1 106 ? -46.878 -2.224 79.981 1.00 49.56 106 GLU A CA 1
ATOM 825 C C . GLU A 1 106 ? -47.765 -1.086 79.454 1.00 49.56 106 GLU A C 1
ATOM 827 O O . GLU A 1 106 ? -47.829 0.009 80.010 1.00 49.56 106 GLU A O 1
ATOM 832 N N . THR A 1 107 ? -48.388 -1.341 78.305 1.00 51.44 107 THR A N 1
ATOM 833 C CA . THR A 1 107 ? -49.247 -0.439 77.527 1.00 51.44 107 THR A CA 1
ATOM 834 C C . THR A 1 107 ? -50.232 0.352 78.386 1.00 51.44 107 THR A C 1
ATOM 836 O O . THR A 1 107 ? -51.075 -0.227 79.069 1.00 51.44 107 THR A O 1
ATOM 839 N N . TYR A 1 108 ? -50.188 1.683 78.290 1.00 52.88 108 TYR A N 1
ATOM 840 C CA . TYR A 1 108 ? -51.193 2.536 78.913 1.00 52.88 108 TYR A CA 1
ATOM 841 C C . TYR A 1 108 ? -52.547 2.377 78.200 1.00 52.88 108 TYR A C 1
ATOM 843 O O . TYR A 1 108 ? -52.631 2.459 76.974 1.00 52.88 108 TYR A O 1
ATOM 851 N N . LEU A 1 109 ? -53.628 2.223 78.971 1.00 49.19 109 LEU A N 1
ATOM 852 C CA . LEU A 1 109 ? -55.013 2.183 78.466 1.00 49.19 109 LEU A CA 1
ATOM 853 C C . LEU A 1 109 ? -55.464 3.503 77.803 1.00 49.19 109 LEU A C 1
ATOM 855 O O . LEU A 1 109 ? -56.503 3.535 77.151 1.00 49.19 109 LEU A O 1
ATOM 859 N N . ASP A 1 110 ? -54.687 4.580 77.948 1.00 51.22 110 ASP A N 1
ATOM 860 C CA . ASP A 1 110 ? -54.926 5.890 77.327 1.00 51.22 110 ASP A CA 1
ATOM 861 C C . ASP A 1 110 ? -54.181 6.097 75.993 1.00 51.22 110 ASP A C 1
ATOM 863 O O . ASP A 1 110 ? -54.212 7.192 75.430 1.00 51.22 110 ASP A O 1
ATOM 867 N N . GLY A 1 111 ? -53.529 5.053 75.465 1.00 52.56 111 GLY A N 1
ATOM 868 C CA . GLY A 1 111 ? -52.888 5.070 74.148 1.00 52.56 111 GLY A CA 1
ATOM 869 C C . GLY A 1 111 ? -51.477 5.661 74.113 1.00 52.56 111 GLY A C 1
ATOM 870 O O . GLY A 1 111 ? -50.909 5.790 73.028 1.00 52.56 111 GLY A O 1
ATOM 871 N N . ARG A 1 112 ? -50.878 6.001 75.262 1.00 51.94 112 ARG A N 1
ATOM 872 C CA . ARG A 1 112 ? -49.477 6.444 75.308 1.00 51.94 112 ARG A CA 1
ATOM 873 C C . ARG A 1 112 ? -48.508 5.300 75.010 1.00 51.94 112 ARG A C 1
ATOM 875 O O . ARG A 1 112 ? -48.645 4.176 75.490 1.00 51.94 112 ARG A O 1
ATOM 882 N N . GLU A 1 113 ? -47.512 5.612 74.193 1.00 54.09 113 GLU A N 1
ATOM 883 C CA . GLU A 1 113 ? -46.515 4.673 73.687 1.00 54.09 113 GLU A CA 1
ATOM 884 C C . GLU A 1 113 ? -45.408 4.418 74.724 1.00 54.09 113 GLU A C 1
ATOM 886 O O . GLU A 1 113 ? -44.764 5.355 75.192 1.00 54.09 113 GLU A O 1
ATOM 891 N N . GLY A 1 114 ? -45.206 3.153 75.112 1.00 62.56 114 GLY A N 1
ATOM 892 C CA . GLY A 1 114 ? -44.165 2.731 76.059 1.00 62.56 114 GLY A CA 1
ATOM 893 C C . GLY A 1 114 ? -42.818 2.387 75.400 1.00 62.56 114 GLY A C 1
ATOM 894 O O . GLY A 1 114 ? -42.633 2.556 74.197 1.00 62.56 114 GLY A O 1
ATOM 895 N N . ILE A 1 115 ? -41.890 1.834 76.192 1.00 64.44 115 ILE A N 1
ATOM 896 C CA . ILE A 1 115 ? -40.515 1.446 75.794 1.00 64.44 115 ILE A CA 1
ATOM 897 C C . ILE A 1 115 ? -40.455 0.573 74.525 1.00 64.44 115 ILE A C 1
ATOM 899 O O . ILE A 1 115 ? -39.518 0.706 73.740 1.00 64.44 115 ILE A O 1
ATOM 903 N N . ASN A 1 116 ? -41.475 -0.251 74.271 1.00 60.81 116 ASN A N 1
ATOM 904 C CA . ASN A 1 116 ? -41.519 -1.140 73.105 1.00 60.81 116 ASN A CA 1
ATOM 905 C C . ASN A 1 116 ? -41.488 -0.382 71.768 1.00 60.81 116 ASN A C 1
ATOM 907 O O . ASN A 1 116 ? -40.814 -0.816 70.843 1.00 60.81 116 ASN A O 1
ATOM 911 N N . LYS A 1 117 ? -42.117 0.796 71.673 1.00 64.44 117 LYS A N 1
ATOM 912 C CA . LYS A 1 117 ? -42.134 1.560 70.413 1.00 64.44 117 LYS A CA 1
ATOM 913 C C . LYS A 1 117 ? -40.833 2.308 70.133 1.00 64.44 117 LYS A C 1
ATOM 915 O O . LYS A 1 117 ? -40.517 2.582 68.980 1.00 64.44 117 LYS A O 1
ATOM 920 N N . ILE A 1 118 ? -40.037 2.579 71.168 1.00 67.94 118 ILE A N 1
ATOM 921 C CA . ILE A 1 118 ? -38.667 3.077 70.997 1.00 67.94 118 ILE A CA 1
ATOM 922 C C . ILE A 1 118 ? -37.784 1.960 70.425 1.00 67.94 118 ILE A C 1
ATOM 924 O O . ILE A 1 118 ? -36.981 2.226 69.535 1.00 67.94 118 ILE A O 1
ATOM 928 N N . GLN A 1 119 ? -37.973 0.712 70.872 1.00 69.44 119 GLN A N 1
ATOM 929 C CA . GLN A 1 119 ? -37.275 -0.440 70.298 1.00 69.44 119 GLN A CA 1
ATOM 930 C C . GLN A 1 119 ? -37.686 -0.679 68.837 1.00 69.44 119 GLN A C 1
ATOM 932 O O . GLN A 1 119 ? -36.816 -0.888 67.996 1.00 69.44 119 GLN A O 1
ATOM 937 N N . ASP A 1 120 ? -38.977 -0.565 68.513 1.00 72.44 120 ASP A N 1
ATOM 938 C CA . ASP A 1 120 ? -39.464 -0.679 67.132 1.00 72.44 120 ASP A CA 1
ATOM 939 C C . ASP A 1 120 ? -38.890 0.425 66.226 1.00 72.44 120 ASP A C 1
ATOM 941 O O . ASP A 1 120 ? -38.468 0.150 65.103 1.00 72.44 120 ASP A O 1
ATOM 945 N N . ALA A 1 121 ? -38.808 1.668 66.716 1.00 74.62 121 ALA A N 1
ATOM 946 C CA . ALA A 1 121 ? -38.218 2.782 65.972 1.00 74.62 121 ALA A CA 1
ATOM 947 C C . ALA A 1 121 ? -36.705 2.611 65.744 1.00 74.62 121 ALA A C 1
ATOM 949 O O . ALA A 1 121 ? -36.211 2.937 64.666 1.00 74.62 121 ALA A O 1
ATOM 950 N N . ILE A 1 122 ? -35.970 2.081 66.728 1.00 78.75 122 ILE A N 1
ATOM 951 C CA . ILE A 1 122 ? -34.537 1.773 66.591 1.00 78.75 122 ILE A CA 1
ATOM 952 C C . ILE A 1 122 ? -34.329 0.664 65.554 1.00 78.75 122 ILE A C 1
ATOM 954 O O . ILE A 1 122 ? -33.527 0.838 64.638 1.00 78.75 122 ILE A O 1
ATOM 958 N N . ASN A 1 123 ? -35.104 -0.421 65.642 1.00 76.06 123 ASN A N 1
ATOM 959 C CA . ASN A 1 123 ? -35.034 -1.528 64.688 1.00 76.06 123 ASN A CA 1
ATOM 960 C C . ASN A 1 123 ? -35.373 -1.060 63.256 1.00 76.06 123 ASN A C 1
ATOM 962 O O . ASN A 1 123 ? -34.744 -1.496 62.296 1.00 76.06 123 ASN A O 1
ATOM 966 N N . ALA A 1 124 ? -36.330 -0.138 63.093 1.00 77.06 124 ALA A N 1
ATOM 967 C CA . ALA A 1 124 ? -36.690 0.418 61.786 1.00 77.06 124 ALA A CA 1
ATOM 968 C C . ALA A 1 124 ? -35.582 1.295 61.169 1.00 77.06 124 ALA A C 1
ATOM 970 O O . ALA A 1 124 ? -35.392 1.281 59.953 1.00 77.06 124 ALA A O 1
ATOM 971 N N . VAL A 1 125 ? -34.834 2.045 61.986 1.00 77.50 125 VAL A N 1
ATOM 972 C CA . VAL A 1 125 ? -33.676 2.829 61.517 1.00 77.50 125 VAL A CA 1
ATOM 973 C C . VAL A 1 125 ? -32.518 1.914 61.121 1.00 77.50 125 VAL A C 1
ATOM 975 O O . VAL A 1 125 ? -31.863 2.177 60.116 1.00 77.50 125 VAL A O 1
ATOM 978 N N . GLU A 1 126 ? -32.281 0.836 61.870 1.00 74.38 126 GLU A N 1
ATOM 979 C CA . GLU A 1 126 ? -31.239 -0.150 61.559 1.00 74.38 126 GLU A CA 1
ATOM 980 C C . GLU A 1 126 ? -31.495 -0.826 60.202 1.00 74.38 126 GLU A C 1
ATOM 982 O O . GLU A 1 126 ? -30.594 -0.873 59.367 1.00 74.38 126 GLU A O 1
ATOM 987 N N . ILE A 1 127 ? -32.749 -1.204 59.920 1.00 65.19 127 ILE A N 1
ATOM 988 C CA . ILE A 1 127 ? -33.167 -1.740 58.613 1.00 65.19 127 ILE A CA 1
ATOM 989 C C . ILE A 1 127 ? -32.971 -0.707 57.492 1.00 65.19 127 ILE A C 1
ATOM 991 O O . ILE A 1 127 ? -32.404 -1.032 56.457 1.00 65.19 127 ILE A O 1
ATOM 995 N N . ALA A 1 128 ? -33.379 0.551 57.687 1.00 66.06 128 ALA A N 1
ATOM 996 C CA . ALA A 1 128 ? -33.264 1.583 56.649 1.00 66.06 128 ALA A CA 1
ATOM 997 C C . ALA A 1 128 ? -31.807 1.970 56.314 1.00 66.06 128 ALA A C 1
ATOM 999 O O . ALA A 1 128 ? -31.518 2.437 55.210 1.00 66.06 128 ALA A O 1
ATOM 1000 N N . VAL A 1 129 ? -30.880 1.818 57.262 1.00 65.38 129 VAL A N 1
ATOM 1001 C CA . VAL A 1 129 ? -29.445 2.034 57.018 1.00 65.38 129 VAL A CA 1
ATOM 1002 C C . VAL A 1 129 ? -28.831 0.839 56.281 1.00 65.38 129 VAL A C 1
ATOM 1004 O O . VAL A 1 129 ? -27.996 1.056 55.404 1.00 65.38 129 VAL A O 1
ATOM 1007 N N . ASP A 1 130 ? -29.275 -0.384 56.577 1.00 60.00 130 ASP A N 1
ATOM 1008 C CA . ASP A 1 130 ? -28.801 -1.617 55.930 1.00 60.00 130 ASP A CA 1
ATOM 1009 C C . ASP A 1 130 ? -29.369 -1.803 54.502 1.00 60.00 130 ASP A C 1
ATOM 1011 O O . ASP A 1 130 ? -28.653 -2.224 53.587 1.00 60.00 130 ASP A O 1
ATOM 1015 N N . ASP A 1 131 ? -30.611 -1.362 54.253 1.00 53.41 131 ASP A N 1
ATOM 1016 C CA . ASP A 1 131 ? -31.292 -1.441 52.944 1.00 53.41 131 ASP A CA 1
ATOM 1017 C C . ASP A 1 131 ? -30.691 -0.531 51.858 1.00 53.41 131 ASP A C 1
ATOM 1019 O O . ASP A 1 131 ? -30.959 -0.706 50.665 1.00 53.41 131 ASP A O 1
ATOM 1023 N N . HIS A 1 132 ? -29.797 0.395 52.215 1.00 57.41 132 HIS A N 1
ATOM 1024 C CA . HIS A 1 132 ? -29.001 1.113 51.214 1.00 57.41 132 HIS A CA 1
ATOM 1025 C C . HIS A 1 132 ? -27.973 0.215 50.503 1.00 57.41 132 HIS A C 1
ATOM 1027 O O . HIS A 1 132 ? -27.371 0.654 49.524 1.00 57.41 132 HIS A O 1
ATOM 1033 N N . SER A 1 133 ? -27.760 -1.025 50.958 1.00 56.97 133 SER A N 1
ATOM 1034 C CA . SER A 1 133 ? -26.780 -1.933 50.354 1.00 56.97 133 SER A CA 1
ATOM 1035 C C . SER A 1 133 ? -27.329 -2.841 49.244 1.00 56.97 133 SER A C 1
ATOM 1037 O O . SER A 1 133 ? -26.523 -3.405 48.503 1.00 56.97 133 SER A O 1
ATOM 1039 N N . ALA A 1 134 ? -28.653 -2.969 49.053 1.00 55.31 134 ALA A N 1
ATOM 1040 C CA . ALA A 1 134 ? -29.185 -3.870 48.016 1.00 55.31 134 ALA A CA 1
ATOM 1041 C C . ALA A 1 134 ? -30.624 -3.607 47.518 1.00 55.31 134 ALA A C 1
ATOM 1043 O O . ALA A 1 134 ? -31.177 -4.464 46.822 1.00 55.31 134 ALA A O 1
ATOM 1044 N N . ASP A 1 135 ? -31.256 -2.464 47.813 1.00 60.94 135 ASP A N 1
ATOM 1045 C CA . ASP A 1 135 ? -32.593 -2.189 47.270 1.00 60.94 135 ASP A CA 1
ATOM 1046 C C . ASP A 1 135 ? -32.538 -1.883 45.758 1.00 60.94 135 ASP A C 1
ATOM 1048 O O . ASP A 1 135 ? -32.173 -0.790 45.317 1.00 60.94 135 ASP A O 1
ATOM 1052 N N . THR A 1 136 ? -32.914 -2.873 44.948 1.00 58.91 136 THR A N 1
ATOM 1053 C CA . THR A 1 136 ? -33.032 -2.776 43.480 1.00 58.91 136 THR A CA 1
ATOM 1054 C C . THR A 1 136 ? -34.329 -2.102 43.013 1.00 58.91 136 THR A C 1
ATOM 1056 O O . THR A 1 136 ? -34.507 -1.878 41.816 1.00 58.91 136 THR A O 1
ATOM 1059 N N . SER A 1 137 ? -35.238 -1.764 43.933 1.00 63.31 137 SER A N 1
ATOM 1060 C CA . SER A 1 137 ? -36.517 -1.097 43.661 1.00 63.31 137 SER A CA 1
ATOM 1061 C C . SER A 1 137 ? -36.529 0.400 43.985 1.00 63.31 137 SER A C 1
ATOM 1063 O O . SER A 1 137 ? -37.470 1.099 43.599 1.00 63.31 137 SER A O 1
ATOM 1065 N N . ASN A 1 138 ? -35.465 0.926 44.599 1.00 59.62 138 ASN A N 1
ATOM 1066 C CA . ASN A 1 138 ? -35.259 2.360 44.765 1.00 59.62 138 ASN A CA 1
ATOM 1067 C C . ASN A 1 138 ? -34.763 3.000 43.444 1.00 59.62 138 ASN A C 1
ATOM 1069 O O . ASN A 1 138 ? -33.631 2.746 43.028 1.00 59.62 138 ASN A O 1
ATOM 1073 N N . PRO A 1 139 ? -35.542 3.891 42.797 1.00 57.78 139 PRO A N 1
ATOM 1074 C CA . PRO A 1 139 ? -35.150 4.548 41.544 1.00 57.78 139 PRO A CA 1
ATOM 1075 C C . PRO A 1 139 ? -33.982 5.540 41.693 1.00 57.78 139 PRO A C 1
ATOM 1077 O O . PRO A 1 139 ? -33.489 6.056 40.691 1.00 57.78 139 PRO A O 1
ATOM 1080 N N . HIS A 1 140 ? -33.546 5.825 42.924 1.00 59.59 140 HIS A N 1
ATOM 1081 C CA . HIS A 1 140 ? -32.371 6.639 43.235 1.00 59.59 140 HIS A CA 1
ATOM 1082 C C . HIS A 1 140 ? -31.143 5.814 43.644 1.00 59.59 140 HIS A C 1
ATOM 1084 O O . HIS A 1 140 ? -30.124 6.405 44.004 1.00 59.59 140 HIS A O 1
ATOM 1090 N N . ASN A 1 141 ? -31.210 4.480 43.581 1.00 66.75 141 ASN A N 1
ATOM 1091 C CA . ASN A 1 141 ? -30.042 3.639 43.806 1.00 66.75 141 ASN A CA 1
ATOM 1092 C C . ASN A 1 141 ? -29.185 3.550 42.533 1.00 66.75 141 ASN A C 1
ATOM 1094 O O . ASN A 1 141 ? -29.698 3.409 41.422 1.00 66.75 141 ASN A O 1
ATOM 1098 N N . VAL A 1 142 ? -27.870 3.625 42.707 1.00 64.19 142 VAL A N 1
ATOM 1099 C CA . VAL A 1 142 ? -26.901 3.249 41.679 1.00 64.19 142 VAL A CA 1
ATOM 1100 C C . VAL A 1 142 ? -26.485 1.815 41.975 1.00 64.19 142 VAL A C 1
ATOM 1102 O O . VAL A 1 142 ? -25.811 1.549 42.966 1.00 64.19 142 VAL A O 1
ATOM 1105 N N . SER A 1 143 ? -26.910 0.872 41.136 1.00 64.06 143 SER A N 1
ATOM 1106 C CA . SER A 1 143 ? -26.398 -0.498 41.211 1.00 64.06 143 SER A CA 1
ATOM 1107 C C . SER A 1 143 ? -24.872 -0.497 41.086 1.00 64.06 143 SER A C 1
ATOM 1109 O O . SER A 1 143 ? -24.292 0.386 40.451 1.00 64.06 143 SER A O 1
ATOM 1111 N N . VAL A 1 144 ? -24.213 -1.503 41.665 1.00 55.34 144 VAL A N 1
ATOM 1112 C CA . VAL A 1 144 ? -22.767 -1.715 41.476 1.00 55.34 144 VAL A CA 1
ATOM 1113 C C . VAL A 1 144 ? -22.429 -1.750 39.976 1.00 55.34 144 VAL A C 1
ATOM 1115 O O . VAL A 1 144 ? -21.454 -1.134 39.555 1.00 55.34 144 VAL A O 1
ATOM 1118 N N . ASP A 1 145 ? -23.327 -2.306 39.159 1.00 58.34 145 ASP A N 1
ATOM 1119 C CA . ASP A 1 145 ? -23.243 -2.304 37.695 1.00 58.34 145 ASP A CA 1
ATOM 1120 C C . ASP A 1 145 ? -23.303 -0.890 37.081 1.00 58.34 145 ASP A C 1
ATOM 1122 O O . ASP A 1 145 ? -22.609 -0.601 36.112 1.00 58.34 145 ASP A O 1
ATOM 1126 N N . GLN A 1 146 ? -24.095 0.032 37.640 1.00 59.22 146 GLN A N 1
ATOM 1127 C CA . GLN A 1 146 ? -24.157 1.435 37.199 1.00 59.22 146 GLN A CA 1
ATOM 1128 C C . GLN A 1 146 ? -22.956 2.273 37.666 1.00 59.22 146 GLN A C 1
ATOM 1130 O O . GLN A 1 146 ? -22.647 3.280 37.029 1.00 59.22 146 GLN A O 1
ATOM 1135 N N . ILE A 1 147 ? -22.282 1.880 38.753 1.00 58.84 147 ILE A N 1
ATOM 1136 C CA . ILE A 1 147 ? -21.043 2.517 39.233 1.00 58.84 147 ILE A CA 1
ATOM 1137 C C . ILE A 1 147 ? -19.845 2.071 38.379 1.00 58.84 147 ILE A C 1
ATOM 1139 O O . ILE A 1 147 ? -18.995 2.900 38.047 1.00 58.84 147 ILE A O 1
ATOM 1143 N N . ASP A 1 148 ? -19.822 0.807 37.950 1.00 52.69 148 ASP A N 1
ATOM 1144 C CA . ASP A 1 148 ? -18.789 0.265 37.055 1.00 52.69 148 ASP A CA 1
ATOM 1145 C C . ASP A 1 148 ? -19.042 0.557 35.559 1.00 52.69 148 ASP A C 1
ATOM 1147 O O . ASP A 1 148 ? -18.123 0.451 34.747 1.00 52.69 148 ASP A O 1
ATOM 1151 N N . ALA A 1 149 ? -20.237 1.032 35.179 1.00 54.06 149 ALA A N 1
ATOM 1152 C CA . ALA A 1 149 ? -20.596 1.384 33.796 1.00 54.06 149 ALA A CA 1
ATOM 1153 C C . ALA A 1 149 ? -19.859 2.609 33.210 1.00 54.06 149 ALA A C 1
ATOM 1155 O O . ALA A 1 149 ? -20.059 2.957 32.042 1.00 54.06 149 ALA A O 1
ATOM 1156 N N . VAL A 1 150 ? -18.977 3.276 33.964 1.00 56.44 150 VAL A N 1
ATOM 1157 C CA . VAL A 1 150 ? -18.012 4.210 33.364 1.00 56.44 150 VAL A CA 1
ATOM 1158 C C . VAL A 1 150 ? -16.754 3.425 33.006 1.00 56.44 150 VAL A C 1
ATOM 1160 O O . VAL A 1 150 ? -15.760 3.452 33.726 1.00 56.44 150 VAL A O 1
ATOM 1163 N N . SER A 1 151 ? -16.841 2.724 31.868 1.00 62.31 151 SER A N 1
ATOM 1164 C CA . SER A 1 151 ? -15.785 2.008 31.139 1.00 62.31 151 SER A CA 1
ATOM 1165 C C . SER A 1 151 ? -14.392 2.595 31.380 1.00 62.31 151 SER A C 1
ATOM 1167 O O . SER A 1 151 ? -13.970 3.536 30.696 1.00 62.31 151 SER A O 1
ATOM 1169 N N . ARG A 1 152 ? -13.639 2.019 32.323 1.00 55.62 152 ARG A N 1
ATOM 1170 C CA . ARG A 1 152 ? -12.210 2.321 32.444 1.00 55.62 152 ARG A CA 1
ATOM 1171 C C . ARG A 1 152 ? -11.322 1.232 31.882 1.00 55.62 152 ARG A C 1
ATOM 1173 O O . ARG A 1 152 ? -10.319 1.625 31.311 1.00 55.62 152 ARG A O 1
ATOM 1180 N N . PHE A 1 153 ? -11.684 -0.053 31.899 1.00 46.19 153 PHE A N 1
ATOM 1181 C CA . PHE A 1 153 ? -10.910 -1.096 31.209 1.00 46.19 153 PHE A CA 1
ATOM 1182 C C . PHE A 1 153 ? -11.768 -2.342 30.927 1.00 46.19 153 PHE A C 1
ATOM 1184 O O . PHE A 1 153 ? -12.250 -2.967 31.863 1.00 46.19 153 PHE A O 1
ATOM 1191 N N . GLY A 1 154 ? -11.906 -2.730 29.652 1.00 53.47 154 GLY A N 1
ATOM 1192 C CA . GLY A 1 154 ? -12.362 -4.075 29.261 1.00 53.47 154 GLY A CA 1
ATOM 1193 C C . GLY A 1 154 ? -13.867 -4.301 29.073 1.00 53.47 154 GLY A C 1
ATOM 1194 O O . GLY A 1 154 ? -14.273 -5.455 28.983 1.00 53.47 154 GLY A O 1
ATOM 1195 N N . ASP A 1 155 ? -14.684 -3.249 28.993 1.00 58.22 155 ASP A N 1
ATOM 1196 C CA . ASP A 1 155 ? -16.131 -3.401 28.810 1.00 58.22 155 ASP A CA 1
ATOM 1197 C C . ASP A 1 155 ? -16.496 -3.743 27.347 1.00 58.22 155 ASP A C 1
ATOM 1199 O O . ASP A 1 155 ? -16.004 -3.114 26.402 1.00 58.22 155 ASP A O 1
ATOM 1203 N N . VAL A 1 156 ? -17.343 -4.759 27.144 1.00 58.62 156 VAL A N 1
ATOM 1204 C CA . VAL A 1 156 ? -17.799 -5.191 25.811 1.00 58.62 156 VAL A CA 1
ATOM 1205 C C . VAL A 1 156 ? -19.000 -4.342 25.422 1.00 58.62 156 VAL A C 1
ATOM 1207 O O . VAL A 1 156 ? -20.119 -4.562 25.883 1.00 58.62 156 VAL A O 1
ATOM 1210 N N . ILE A 1 157 ? -18.799 -3.385 24.518 1.00 64.50 157 ILE A N 1
ATOM 1211 C CA . ILE A 1 157 ? -19.910 -2.616 23.951 1.00 64.50 157 ILE A CA 1
ATOM 1212 C C . ILE A 1 157 ? -20.707 -3.536 23.015 1.00 64.50 157 ILE A C 1
ATOM 1214 O O . ILE A 1 157 ? -20.374 -3.701 21.845 1.00 64.50 157 ILE A O 1
ATOM 1218 N N . LEU A 1 158 ? -21.790 -4.128 23.524 1.00 55.72 158 LEU A N 1
ATOM 1219 C CA . LEU A 1 158 ? -22.697 -5.027 22.790 1.00 55.72 158 LEU A CA 1
ATOM 1220 C C . LEU A 1 158 ? -23.644 -4.283 21.811 1.00 55.72 158 LEU A C 1
ATOM 1222 O O . LEU A 1 158 ? -24.742 -4.752 21.515 1.00 55.72 158 LEU A O 1
ATOM 1226 N N . GLY A 1 159 ? -23.247 -3.111 21.296 1.00 61.91 159 GLY A N 1
ATOM 1227 C CA . GLY A 1 159 ? -24.090 -2.243 20.465 1.00 61.91 159 GLY A CA 1
ATOM 1228 C C . GLY A 1 159 ? -23.322 -1.239 19.595 1.00 61.91 159 GLY A C 1
ATOM 1229 O O . GLY A 1 159 ? -22.096 -1.226 19.550 1.00 61.91 159 GLY A O 1
ATOM 1230 N N . ALA A 1 160 ? -24.053 -0.384 18.869 1.00 57.28 160 ALA A N 1
ATOM 1231 C CA . ALA A 1 160 ? -23.454 0.623 17.992 1.00 57.28 160 ALA A CA 1
ATOM 1232 C C . ALA A 1 160 ? -22.830 1.772 18.804 1.00 57.28 160 ALA A C 1
ATOM 1234 O O . ALA A 1 160 ? -23.548 2.610 19.353 1.00 57.28 160 ALA A O 1
ATOM 1235 N N . LEU A 1 161 ? -21.498 1.848 18.825 1.00 67.88 161 LEU A N 1
ATOM 1236 C CA . LEU A 1 161 ? -20.777 2.988 19.384 1.00 67.88 161 LEU A CA 1
ATOM 1237 C C . LEU A 1 161 ? -20.913 4.196 18.445 1.00 67.88 161 LEU A C 1
ATOM 1239 O O . LEU A 1 161 ? -20.362 4.214 17.346 1.00 67.88 161 LEU A O 1
ATOM 1243 N N . LYS A 1 162 ? -21.670 5.212 18.868 1.00 67.88 162 LYS A N 1
ATOM 1244 C CA . LYS A 1 162 ? -21.760 6.510 18.186 1.00 67.88 162 LYS A CA 1
ATOM 1245 C C . LYS A 1 162 ? -20.987 7.545 18.989 1.00 67.88 162 LYS A C 1
ATOM 1247 O O . LYS A 1 162 ? -21.573 8.260 19.797 1.00 67.88 162 LYS A O 1
ATOM 1252 N N . THR A 1 163 ? -19.682 7.610 18.784 1.00 66.75 163 THR A N 1
ATOM 1253 C CA . THR A 1 163 ? -18.840 8.650 19.381 1.00 66.75 163 THR A CA 1
ATOM 1254 C C . THR A 1 163 ? -18.313 9.574 18.299 1.00 66.75 163 THR A C 1
ATOM 1256 O O . THR A 1 163 ? -18.231 9.207 17.128 1.00 66.75 163 THR A O 1
ATOM 1259 N N . GLN A 1 164 ? -18.012 10.807 18.696 1.00 73.50 164 GLN A N 1
ATOM 1260 C CA . GLN A 1 164 ? -17.350 11.765 17.820 1.00 73.50 164 GLN A CA 1
ATOM 1261 C C . GLN A 1 164 ? -15.902 11.340 17.562 1.00 73.50 164 GLN A C 1
ATOM 1263 O O . GLN A 1 164 ? -15.465 11.359 16.417 1.00 73.50 164 GLN A O 1
ATOM 1268 N N . ASP A 1 165 ? -15.233 10.855 18.612 1.00 69.69 165 ASP A N 1
ATOM 1269 C CA . ASP A 1 165 ? -13.869 10.349 18.563 1.00 69.69 165 ASP A CA 1
ATOM 1270 C C . ASP A 1 165 ? -13.827 8.912 19.096 1.00 69.69 165 ASP A C 1
ATOM 1272 O O . ASP A 1 165 ? -14.444 8.580 20.114 1.00 69.69 165 ASP A O 1
ATOM 1276 N N . ILE A 1 166 ? -13.086 8.046 18.412 1.00 75.38 166 ILE A N 1
ATOM 1277 C CA . ILE A 1 166 ? -12.639 6.760 18.949 1.00 75.38 166 ILE A CA 1
ATOM 1278 C C . ILE A 1 166 ? -11.128 6.879 19.088 1.00 75.38 166 ILE A C 1
ATOM 1280 O O . ILE A 1 166 ? -10.408 6.896 18.093 1.00 75.38 166 ILE A O 1
ATOM 1284 N N . VAL A 1 167 ? -10.648 6.989 20.326 1.00 71.50 167 VAL A N 1
ATOM 1285 C CA . VAL A 1 167 ? -9.213 7.039 20.617 1.00 71.50 167 VAL A CA 1
ATOM 1286 C C . VAL A 1 167 ? -8.774 5.672 21.116 1.00 71.50 167 VAL A C 1
ATOM 1288 O O . VAL A 1 167 ? -9.047 5.299 22.255 1.00 71.50 167 VAL A O 1
ATOM 1291 N N . VAL A 1 168 ? -8.066 4.930 20.268 1.00 76.62 168 VAL A N 1
ATOM 1292 C CA . VAL A 1 168 ? -7.337 3.734 20.697 1.00 76.62 168 VAL A CA 1
ATOM 1293 C C . VAL A 1 168 ? -6.005 4.205 21.272 1.00 76.62 168 VAL A C 1
ATOM 1295 O O . VAL A 1 168 ? -5.137 4.682 20.543 1.00 76.62 168 VAL A O 1
ATOM 1298 N N . GLN A 1 169 ? -5.866 4.156 22.599 1.00 71.81 169 GLN A N 1
ATOM 1299 C CA . GLN A 1 169 ? -4.639 4.588 23.270 1.00 71.81 169 GLN A CA 1
ATOM 1300 C C . GLN A 1 169 ? -3.455 3.698 22.859 1.00 71.81 169 GLN A C 1
ATOM 1302 O O . GLN A 1 169 ? -3.608 2.505 22.602 1.00 71.81 169 GLN A O 1
ATOM 1307 N N . SER A 1 170 ? -2.271 4.304 22.772 1.00 58.31 170 SER A N 1
ATOM 1308 C CA . SER A 1 170 ? -1.044 3.695 22.250 1.00 58.31 170 SER A CA 1
ATOM 1309 C C . SER A 1 170 ? -0.748 2.324 22.870 1.00 58.31 170 SER A C 1
ATOM 1311 O O . SER A 1 170 ? -0.594 2.226 24.087 1.00 58.31 170 SER A O 1
ATOM 1313 N N . GLY A 1 171 ? -0.617 1.291 22.033 1.00 66.00 171 GLY A N 1
ATOM 1314 C CA . GLY A 1 171 ? -0.194 -0.056 22.440 1.00 66.00 171 GLY A CA 1
ATOM 1315 C C . GLY A 1 171 ? -1.215 -1.170 22.198 1.00 66.00 171 GLY A C 1
ATOM 1316 O O . GLY A 1 171 ? -0.869 -2.335 22.373 1.00 66.00 171 GLY A O 1
ATOM 1317 N N . TYR A 1 172 ? -2.438 -0.843 21.770 1.00 71.06 172 TYR A N 1
ATOM 1318 C CA . TYR A 1 172 ? -3.470 -1.837 21.470 1.00 71.06 172 TYR A CA 1
ATOM 1319 C C . TYR A 1 172 ? -3.712 -1.983 19.965 1.00 71.06 172 TYR A C 1
ATOM 1321 O O . TYR A 1 172 ? -3.782 -0.998 19.231 1.00 71.06 172 TYR A O 1
ATOM 1329 N N . ASN A 1 173 ? -3.876 -3.230 19.520 1.00 77.56 173 ASN A N 1
ATOM 1330 C CA . ASN A 1 173 ? -4.290 -3.561 18.161 1.00 77.56 173 ASN A CA 1
ATOM 1331 C C . ASN A 1 173 ? -5.820 -3.523 18.061 1.00 77.56 173 ASN A C 1
ATOM 1333 O O . ASN A 1 173 ? -6.514 -3.974 18.972 1.00 77.56 173 ASN A O 1
ATOM 1337 N N . ILE A 1 174 ? -6.353 -3.077 16.924 1.00 82.06 174 ILE A N 1
ATOM 1338 C CA . ILE A 1 174 ? -7.763 -3.301 16.583 1.00 82.06 174 ILE A CA 1
ATOM 1339 C C . ILE A 1 174 ? -7.854 -4.702 15.972 1.00 82.06 174 ILE A C 1
ATOM 1341 O O . ILE A 1 174 ? -7.653 -4.878 14.772 1.00 82.06 174 ILE A O 1
ATOM 1345 N N . LEU A 1 175 ? -8.086 -5.710 16.815 1.00 80.94 175 LEU A N 1
ATOM 1346 C CA . LEU A 1 175 ? -8.226 -7.105 16.395 1.00 80.94 175 LEU A CA 1
ATOM 1347 C C . LEU A 1 175 ? -9.696 -7.511 16.474 1.00 80.94 175 LEU A C 1
ATOM 1349 O O . LEU A 1 175 ? -10.247 -7.554 17.574 1.00 80.94 175 LEU A O 1
ATOM 1353 N N . PRO A 1 176 ? -10.353 -7.806 15.346 1.00 81.38 176 PRO A N 1
ATOM 1354 C CA . PRO A 1 176 ? -11.687 -8.369 15.395 1.00 81.38 176 PRO A CA 1
ATOM 1355 C C . PRO A 1 176 ? -11.608 -9.841 15.831 1.00 81.38 176 PRO A C 1
ATOM 1357 O O . PRO A 1 176 ? -10.723 -10.579 15.402 1.00 81.38 176 PRO A O 1
ATOM 1360 N N . GLU A 1 177 ? -12.538 -10.278 16.683 1.00 82.38 177 GLU A N 1
ATOM 1361 C CA . GLU A 1 177 ? -12.605 -11.670 17.167 1.00 82.38 177 GLU A CA 1
ATOM 13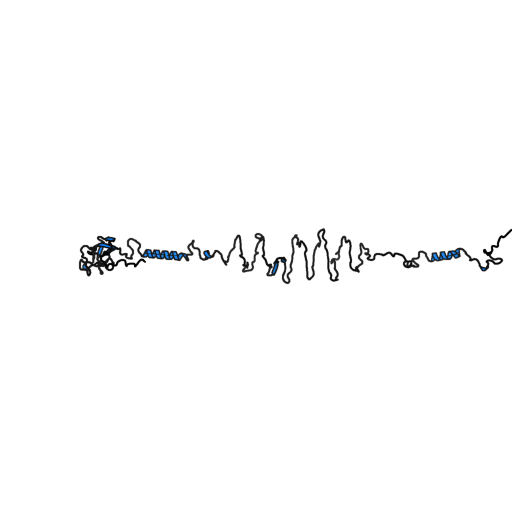62 C C . GLU A 1 177 ? -12.941 -12.664 16.038 1.00 82.38 177 GLU A C 1
ATOM 1364 O O . GLU A 1 177 ? -12.561 -13.832 16.076 1.00 82.38 177 GLU A O 1
ATOM 1369 N N . VAL A 1 178 ? -13.613 -12.178 14.992 1.00 84.38 178 VAL A N 1
ATOM 1370 C CA . VAL A 1 178 ? -13.957 -12.920 13.776 1.00 84.38 178 VAL A CA 1
ATOM 1371 C C . VAL A 1 178 ? -13.633 -12.087 12.539 1.00 84.38 178 VAL A C 1
ATOM 1373 O O . VAL A 1 178 ? -13.556 -10.862 12.612 1.00 84.38 178 VAL A O 1
ATOM 1376 N N . ALA A 1 179 ? -13.472 -12.729 11.380 1.00 82.56 179 ALA A N 1
ATOM 1377 C CA . ALA A 1 179 ? -13.268 -12.011 10.125 1.00 82.56 179 ALA A CA 1
ATOM 1378 C C . ALA A 1 179 ? -14.415 -11.017 9.876 1.00 82.56 179 ALA A C 1
ATOM 1380 O O . ALA A 1 179 ? -15.591 -11.392 9.853 1.00 82.56 179 ALA A O 1
ATOM 1381 N N . LEU A 1 180 ? -14.073 -9.744 9.682 1.00 80.69 180 LEU A N 1
ATOM 1382 C CA . LEU A 1 180 ? -15.057 -8.717 9.367 1.00 80.69 180 LEU A CA 1
ATOM 1383 C C . LEU A 1 180 ? -15.550 -8.926 7.932 1.00 80.69 180 LEU A C 1
ATOM 1385 O O . LEU A 1 180 ? -14.777 -8.843 6.983 1.00 80.69 180 LEU A O 1
ATOM 1389 N N . GLY A 1 181 ? -16.852 -9.166 7.768 1.00 81.38 181 GLY A N 1
ATOM 1390 C CA . GLY A 1 181 ? -17.497 -9.219 6.449 1.00 81.38 181 GLY A CA 1
ATOM 1391 C C . GLY A 1 181 ? -17.750 -7.839 5.827 1.00 81.38 181 GLY A C 1
ATOM 1392 O O . GLY A 1 181 ? -18.296 -7.751 4.730 1.00 81.38 181 GLY A O 1
ATOM 1393 N N . SER A 1 182 ? -17.399 -6.762 6.533 1.00 82.00 182 SER A N 1
ATOM 1394 C CA . SER A 1 182 ? -17.647 -5.368 6.160 1.00 82.00 182 SER A CA 1
ATOM 1395 C C . SER A 1 182 ? -16.355 -4.553 6.100 1.00 82.00 182 SER A C 1
ATOM 1397 O O . SER A 1 182 ? -15.373 -4.867 6.768 1.00 82.00 182 SER A O 1
ATOM 1399 N N . SER A 1 183 ? -16.372 -3.471 5.325 1.00 83.62 183 SER A N 1
ATOM 1400 C CA . SER A 1 183 ? -15.249 -2.539 5.178 1.00 83.62 183 SER A CA 1
ATOM 1401 C C . SER A 1 183 ? -15.081 -1.619 6.395 1.00 83.62 183 SER A C 1
ATOM 1403 O O . SER A 1 183 ? -16.043 -1.341 7.107 1.00 83.62 183 SER A O 1
ATOM 1405 N N . LEU A 1 184 ? -13.870 -1.084 6.593 1.00 83.44 184 LEU A N 1
ATOM 1406 C CA . LEU A 1 184 ? -13.597 -0.075 7.627 1.00 83.44 184 LEU A CA 1
ATOM 1407 C C . LEU A 1 184 ? -14.329 1.260 7.357 1.00 83.44 184 LEU A C 1
ATOM 1409 O O . LEU A 1 184 ? -14.635 1.990 8.294 1.00 83.44 184 LEU A O 1
ATOM 1413 N N . GLY A 1 185 ? -14.626 1.573 6.090 1.00 85.00 185 GLY A N 1
ATOM 1414 C CA . GLY A 1 185 ? -15.374 2.760 5.660 1.00 85.00 185 GLY A CA 1
ATOM 1415 C C . GLY A 1 185 ? -16.325 2.457 4.498 1.00 85.00 185 GLY A C 1
ATOM 1416 O O . GLY A 1 185 ? -16.325 1.354 3.954 1.00 85.00 185 GLY A O 1
ATOM 1417 N N . THR A 1 186 ? -17.142 3.437 4.108 1.00 88.12 186 THR A N 1
ATOM 1418 C CA . THR A 1 186 ? -18.101 3.324 2.986 1.00 88.12 186 THR A CA 1
ATOM 1419 C C . THR A 1 186 ? -17.986 4.523 2.051 1.00 88.12 186 THR A C 1
ATOM 1421 O O . THR A 1 186 ? -17.357 5.515 2.407 1.00 88.12 186 THR A O 1
ATOM 1424 N N . ILE A 1 187 ? -18.618 4.471 0.875 1.00 87.50 187 ILE A N 1
ATOM 1425 C CA . ILE A 1 187 ? -18.589 5.587 -0.085 1.00 87.50 187 ILE A CA 1
ATOM 1426 C C . ILE A 1 187 ? -19.134 6.902 0.502 1.00 87.50 187 ILE A C 1
ATOM 1428 O O . ILE A 1 187 ? -18.586 7.962 0.221 1.00 87.50 187 ILE A O 1
ATOM 1432 N N . ASP A 1 188 ? -20.143 6.831 1.375 1.00 92.38 188 ASP A N 1
ATOM 1433 C CA . ASP A 1 188 ? -20.741 8.006 2.027 1.00 92.38 188 ASP A CA 1
ATOM 1434 C C . ASP A 1 188 ? -20.019 8.404 3.325 1.00 92.38 188 ASP A C 1
ATOM 1436 O O . ASP A 1 188 ? -20.237 9.491 3.861 1.00 92.38 188 ASP A O 1
ATOM 1440 N N . LYS A 1 189 ? -19.186 7.505 3.866 1.00 87.56 189 LYS A N 1
ATOM 1441 C CA . LYS A 1 189 ? -18.416 7.697 5.105 1.00 87.56 189 LYS A CA 1
ATOM 1442 C C . LYS A 1 189 ? -16.997 7.142 4.940 1.00 87.56 189 LYS A C 1
ATOM 1444 O O . LYS A 1 189 ? -16.692 6.085 5.507 1.00 87.56 189 LYS A O 1
ATOM 1449 N N . PRO A 1 190 ? -16.161 7.787 4.112 1.00 90.19 190 PRO A N 1
ATOM 1450 C CA . PRO A 1 190 ? -14.786 7.361 3.904 1.00 90.19 190 PRO A CA 1
ATOM 1451 C C . PRO A 1 190 ? -13.878 7.859 5.034 1.00 90.19 190 PRO A C 1
ATOM 1453 O O . PRO A 1 190 ? -14.181 8.849 5.702 1.00 90.19 190 PRO A O 1
ATOM 1456 N N . PHE A 1 191 ? -12.723 7.216 5.197 1.00 87.94 191 PHE A N 1
ATOM 1457 C CA . PHE A 1 191 ? -11.587 7.871 5.845 1.00 87.94 191 PHE A CA 1
ATOM 1458 C C . PHE A 1 191 ? -11.028 8.910 4.874 1.00 87.94 191 PHE A C 1
ATOM 1460 O O . PHE A 1 191 ? -10.767 8.571 3.719 1.00 87.94 191 PHE A O 1
ATOM 1467 N N . SER A 1 192 ? -10.870 10.161 5.316 1.00 89.06 192 SER A N 1
ATOM 1468 C CA . SER A 1 192 ? -10.219 11.186 4.489 1.00 89.06 192 SER A CA 1
ATOM 1469 C C . SER A 1 192 ? -8.749 10.847 4.273 1.00 89.06 192 SER A C 1
ATOM 1471 O O . SER A 1 192 ? -8.260 10.915 3.151 1.00 89.06 192 SER A O 1
ATOM 1473 N N . ASP A 1 193 ? -8.086 10.414 5.345 1.00 88.31 193 ASP A N 1
ATOM 1474 C CA . ASP A 1 193 ? -6.667 10.101 5.388 1.00 88.31 193 ASP A CA 1
ATOM 1475 C C . ASP A 1 193 ? -6.435 8.873 6.272 1.00 88.31 193 ASP A C 1
ATOM 1477 O O . ASP A 1 193 ? -7.126 8.665 7.274 1.00 88.31 193 ASP A O 1
ATOM 1481 N N . VAL A 1 194 ? -5.431 8.072 5.918 1.00 87.06 194 VAL A N 1
ATOM 1482 C CA . VAL A 1 194 ? -4.958 6.946 6.728 1.00 87.06 194 VAL A CA 1
ATOM 1483 C C . VAL A 1 194 ? -3.462 7.120 6.936 1.00 87.06 194 VAL A C 1
ATOM 1485 O O . VAL A 1 194 ? -2.670 6.962 6.009 1.00 87.06 194 VAL A O 1
ATOM 1488 N N . PHE A 1 195 ? -3.078 7.450 8.165 1.00 83.19 195 PHE A N 1
ATOM 1489 C CA . PHE A 1 195 ? -1.680 7.575 8.553 1.00 83.19 195 PHE A CA 1
ATOM 1490 C C . PHE A 1 195 ? -1.208 6.250 9.138 1.00 83.19 195 PHE A C 1
ATOM 1492 O O . PHE A 1 195 ? -1.499 5.925 10.288 1.00 83.19 195 PHE A O 1
ATOM 1499 N N . VAL A 1 196 ? -0.476 5.481 8.338 1.00 81.31 196 VAL A N 1
ATOM 1500 C CA . VAL A 1 196 ? 0.282 4.336 8.843 1.00 81.31 196 VAL A CA 1
ATOM 1501 C C . VAL A 1 196 ? 1.608 4.889 9.365 1.00 81.31 196 VAL A C 1
ATOM 1503 O O . VAL A 1 196 ? 2.325 5.565 8.630 1.00 81.31 196 VAL A O 1
ATOM 1506 N N . GLY A 1 197 ? 1.879 4.693 10.659 1.00 72.62 197 GLY A N 1
ATOM 1507 C CA . GLY A 1 197 ? 3.122 5.133 11.301 1.00 72.62 197 GLY A CA 1
ATOM 1508 C C . GLY A 1 197 ? 4.361 4.397 10.764 1.00 72.62 197 GLY A C 1
ATOM 1509 O O . GLY A 1 197 ? 4.263 3.677 9.771 1.00 72.62 197 GLY A O 1
ATOM 1510 N N . PRO A 1 198 ? 5.535 4.534 11.409 1.00 70.81 198 PRO A N 1
ATOM 1511 C CA . PRO A 1 198 ? 6.711 3.754 11.022 1.00 70.81 198 PRO A CA 1
ATOM 1512 C C . PRO A 1 198 ? 6.368 2.255 11.037 1.00 70.81 198 PRO A C 1
ATOM 1514 O O . PRO A 1 198 ? 5.894 1.740 12.050 1.00 70.81 198 PRO A O 1
ATOM 1517 N N . GLY A 1 199 ? 6.558 1.574 9.905 1.00 77.00 199 GLY A N 1
ATOM 1518 C CA . GLY A 1 199 ? 6.149 0.183 9.720 1.00 77.00 199 GLY A CA 1
ATOM 1519 C C . GLY A 1 199 ? 5.632 -0.095 8.312 1.00 77.00 199 GLY A C 1
ATOM 1520 O O . GLY A 1 199 ? 6.039 0.561 7.348 1.00 77.00 199 GLY A O 1
ATOM 1521 N N . SER A 1 200 ? 4.734 -1.075 8.213 1.00 85.75 200 SER A N 1
ATOM 1522 C CA . SER A 1 200 ? 4.334 -1.642 6.928 1.00 85.75 200 SER A CA 1
ATOM 1523 C C . SER A 1 200 ? 2.838 -1.920 6.849 1.00 85.75 200 SER A C 1
ATOM 1525 O O . SER A 1 200 ? 2.193 -2.260 7.843 1.00 85.75 200 SER A O 1
ATOM 1527 N N . LEU A 1 201 ? 2.285 -1.797 5.646 1.00 88.31 201 LEU A N 1
ATOM 1528 C CA . LEU A 1 201 ? 0.943 -2.255 5.321 1.00 88.31 201 LEU A CA 1
ATOM 1529 C C . LEU A 1 201 ? 1.008 -3.724 4.914 1.00 88.31 201 LEU A C 1
ATOM 1531 O O . LEU A 1 201 ? 1.748 -4.083 3.997 1.00 88.31 201 LEU A O 1
ATOM 1535 N N . TYR A 1 202 ? 0.186 -4.544 5.562 1.00 86.12 202 TYR A N 1
ATOM 1536 C CA . TYR A 1 202 ? 0.006 -5.947 5.217 1.00 86.12 202 TYR A CA 1
ATOM 1537 C C . TYR A 1 202 ? -1.370 -6.167 4.586 1.00 86.12 202 TYR A C 1
ATOM 1539 O O . TYR A 1 202 ? -2.375 -5.680 5.103 1.00 86.12 202 TYR A O 1
ATOM 1547 N N . ILE A 1 203 ? -1.421 -6.928 3.496 1.00 84.12 203 ILE A N 1
ATOM 1548 C CA . ILE A 1 203 ? -2.653 -7.399 2.853 1.00 84.12 203 ILE A CA 1
ATOM 1549 C C . ILE A 1 203 ? -2.537 -8.915 2.727 1.00 84.12 203 ILE A C 1
ATOM 1551 O O . ILE A 1 203 ? -1.514 -9.416 2.275 1.00 84.12 203 ILE A O 1
ATOM 1555 N N . ASP A 1 204 ? -3.551 -9.650 3.184 1.00 82.69 204 ASP A N 1
ATOM 1556 C CA . ASP A 1 204 ? -3.558 -11.122 3.193 1.00 82.69 204 ASP A CA 1
ATOM 1557 C C . ASP A 1 204 ? -2.338 -11.747 3.901 1.00 82.69 204 ASP A C 1
ATOM 1559 O O . ASP A 1 204 ? -1.829 -12.797 3.516 1.00 82.69 204 ASP A O 1
ATOM 1563 N N . GLY A 1 205 ? -1.854 -11.080 4.957 1.00 81.50 205 GLY A N 1
ATOM 1564 C CA . GLY A 1 205 ? -0.670 -11.499 5.717 1.00 81.50 205 GLY A CA 1
ATOM 1565 C C . GLY A 1 205 ? 0.664 -11.201 5.028 1.00 81.50 205 GLY A C 1
ATOM 1566 O O . GLY A 1 205 ? 1.709 -11.593 5.539 1.00 81.50 205 GLY A O 1
ATOM 1567 N N . ILE A 1 206 ? 0.640 -10.494 3.898 1.00 82.56 206 ILE A N 1
ATOM 1568 C CA . ILE A 1 206 ? 1.810 -10.179 3.083 1.00 82.56 206 ILE A CA 1
ATOM 1569 C C . ILE A 1 206 ? 2.109 -8.693 3.180 1.00 82.56 206 ILE A C 1
ATOM 1571 O O . ILE A 1 206 ? 1.221 -7.863 3.002 1.00 82.56 206 ILE A O 1
ATOM 1575 N N . GLU A 1 207 ? 3.365 -8.360 3.452 1.00 87.94 207 GLU A N 1
ATOM 1576 C CA . GLU A 1 207 ? 3.852 -6.986 3.440 1.00 87.94 207 GLU A CA 1
ATOM 1577 C C . GLU A 1 207 ? 3.807 -6.437 2.010 1.00 87.94 207 GLU A C 1
ATOM 1579 O O . GLU A 1 207 ? 4.484 -6.956 1.126 1.00 87.94 207 GLU A O 1
ATOM 1584 N N . VAL A 1 208 ? 2.981 -5.416 1.771 1.00 87.75 208 VAL A N 1
ATOM 1585 C CA . VAL A 1 208 ? 2.796 -4.824 0.433 1.00 87.75 208 VAL A CA 1
ATOM 1586 C C . VAL A 1 208 ? 3.418 -3.438 0.301 1.00 87.75 208 VAL A C 1
ATOM 1588 O O . VAL A 1 208 ? 3.786 -3.033 -0.801 1.00 87.75 208 VAL A O 1
ATOM 1591 N N . ILE A 1 209 ? 3.520 -2.690 1.404 1.00 89.44 209 ILE A N 1
ATOM 1592 C CA . ILE A 1 209 ? 4.143 -1.362 1.443 1.00 89.44 209 ILE A CA 1
ATOM 1593 C C . ILE A 1 209 ? 4.942 -1.244 2.733 1.00 89.44 209 ILE A C 1
ATOM 1595 O O . ILE A 1 209 ? 4.370 -1.421 3.806 1.00 89.44 209 ILE A O 1
ATOM 1599 N N . SER A 1 210 ? 6.213 -0.871 2.640 1.00 88.88 210 SER A N 1
ATOM 1600 C CA . SER A 1 210 ? 7.074 -0.577 3.789 1.00 88.88 210 SER A CA 1
ATOM 1601 C C . SER A 1 210 ? 7.785 0.756 3.598 1.00 88.88 210 SER A C 1
ATOM 1603 O O . SER A 1 210 ? 8.223 1.074 2.494 1.00 88.88 210 SER A O 1
ATOM 1605 N N . SER A 1 211 ? 7.928 1.539 4.667 1.00 86.12 211 SER A N 1
ATOM 1606 C CA . SER A 1 211 ? 8.670 2.806 4.631 1.00 86.12 211 SER A CA 1
ATOM 1607 C C . SER A 1 211 ? 9.893 2.747 5.537 1.00 86.12 211 SER A C 1
ATOM 1609 O O . SER A 1 211 ? 9.790 2.378 6.707 1.00 86.12 211 SER A O 1
ATOM 1611 N N . THR A 1 212 ? 11.037 3.188 5.018 1.00 82.12 212 THR A N 1
ATOM 1612 C CA . THR A 1 212 ? 12.222 3.544 5.811 1.00 82.12 212 THR A CA 1
ATOM 1613 C C . THR A 1 212 ? 12.337 5.070 5.915 1.00 82.12 212 THR A C 1
ATOM 1615 O O . THR A 1 212 ? 11.437 5.795 5.488 1.00 82.12 212 THR A O 1
ATOM 1618 N N . GLU A 1 213 ? 13.435 5.586 6.477 1.00 81.81 213 GLU A N 1
ATOM 1619 C CA . GLU A 1 213 ? 13.695 7.035 6.507 1.00 81.81 213 GLU A CA 1
ATOM 1620 C C . GLU A 1 213 ? 13.914 7.636 5.106 1.00 81.81 213 GLU A C 1
ATOM 1622 O O . GLU A 1 213 ? 13.735 8.840 4.924 1.00 81.81 213 GLU A O 1
ATOM 1627 N N . THR A 1 214 ? 14.315 6.825 4.117 1.00 86.19 214 THR A N 1
ATOM 1628 C CA . THR A 1 214 ? 14.729 7.309 2.786 1.00 86.19 214 THR A CA 1
ATOM 1629 C C . THR A 1 214 ? 14.050 6.604 1.613 1.00 86.19 214 THR A C 1
ATOM 1631 O O . THR A 1 214 ? 14.103 7.126 0.497 1.00 86.19 214 THR A O 1
ATOM 1634 N N . THR A 1 215 ? 13.399 5.457 1.836 1.00 85.19 215 THR A N 1
ATOM 1635 C CA . THR A 1 215 ? 12.715 4.671 0.798 1.00 85.19 215 THR A CA 1
ATOM 1636 C C . THR A 1 215 ? 11.270 4.378 1.177 1.00 85.19 215 THR A C 1
ATOM 1638 O O . THR A 1 215 ? 10.944 4.163 2.343 1.00 85.19 215 THR A O 1
ATOM 1641 N N . LEU A 1 216 ? 10.408 4.350 0.163 1.00 89.19 216 LEU A N 1
ATOM 1642 C CA . LEU A 1 216 ? 9.098 3.721 0.230 1.00 89.19 216 LEU A CA 1
ATOM 1643 C C . LEU A 1 216 ? 9.132 2.546 -0.739 1.00 89.19 216 LEU A C 1
ATOM 1645 O O . LEU A 1 216 ? 9.236 2.748 -1.950 1.00 89.19 216 LEU A O 1
ATOM 1649 N N . ASP A 1 217 ? 9.049 1.342 -0.199 1.00 88.31 217 ASP A N 1
ATOM 1650 C CA . ASP A 1 217 ? 9.124 0.111 -0.965 1.00 88.31 217 ASP A CA 1
ATOM 1651 C C . ASP A 1 217 ? 7.713 -0.450 -1.136 1.00 88.31 217 ASP A C 1
ATOM 1653 O O . ASP A 1 217 ? 6.985 -0.665 -0.167 1.00 88.31 217 ASP A O 1
ATOM 1657 N N . ILE A 1 218 ? 7.318 -0.658 -2.392 1.00 90.81 218 ILE A N 1
ATOM 1658 C CA . ILE A 1 218 ? 6.099 -1.381 -2.757 1.00 90.81 218 ILE A CA 1
ATOM 1659 C C . ILE A 1 218 ? 6.567 -2.705 -3.335 1.00 90.81 218 ILE A C 1
ATOM 1661 O O . ILE A 1 218 ? 7.255 -2.724 -4.35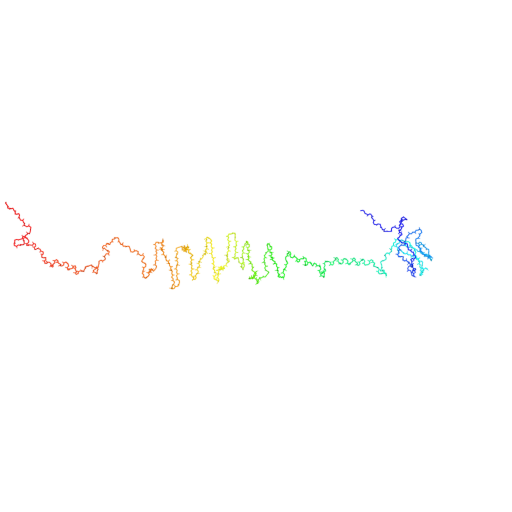8 1.00 90.81 218 ILE A O 1
ATOM 1665 N N . SER A 1 219 ? 6.247 -3.798 -2.657 1.00 85.06 219 SER A N 1
ATOM 1666 C CA . SER A 1 219 ? 6.817 -5.103 -2.965 1.00 85.06 219 SER A CA 1
ATOM 1667 C C . SER A 1 219 ? 5.766 -6.202 -2.894 1.00 85.06 219 SER A C 1
ATOM 1669 O O . SER A 1 219 ? 4.630 -6.004 -2.460 1.00 85.06 219 SER A O 1
ATOM 1671 N N . THR A 1 220 ? 6.144 -7.367 -3.401 1.00 84.19 220 THR A N 1
ATOM 1672 C CA . THR A 1 220 ? 5.350 -8.586 -3.322 1.00 84.19 220 THR A CA 1
ATOM 1673 C C . THR A 1 220 ? 6.234 -9.709 -2.790 1.00 84.19 220 THR A C 1
ATOM 1675 O O . THR A 1 220 ? 7.442 -9.721 -3.040 1.00 84.19 220 THR A O 1
ATOM 1678 N N . SER A 1 221 ? 5.649 -10.659 -2.060 1.00 77.94 221 SER A N 1
ATOM 1679 C CA . SER A 1 221 ? 6.369 -11.833 -1.545 1.00 77.94 221 SER A CA 1
ATOM 1680 C C . SER A 1 221 ? 6.424 -12.962 -2.589 1.00 77.94 221 SER A C 1
ATOM 1682 O O . SER A 1 221 ? 6.033 -12.761 -3.741 1.00 77.94 221 SER A O 1
ATOM 1684 N N . THR A 1 222 ? 6.980 -14.126 -2.241 1.00 76.69 222 THR A N 1
ATOM 1685 C CA . THR A 1 222 ? 7.374 -15.175 -3.198 1.00 76.69 222 THR A CA 1
ATOM 1686 C C . THR A 1 222 ? 6.265 -15.544 -4.196 1.00 76.69 222 THR A C 1
ATOM 1688 O O . THR A 1 222 ? 5.139 -15.838 -3.805 1.00 76.69 222 THR A O 1
ATOM 1691 N N . ASP A 1 223 ? 6.618 -15.539 -5.487 1.00 79.31 223 ASP A N 1
ATOM 1692 C CA . ASP A 1 223 ? 5.785 -15.888 -6.654 1.00 79.31 223 ASP A CA 1
ATOM 1693 C C . ASP A 1 223 ? 4.546 -15.007 -6.920 1.00 79.31 223 ASP A C 1
ATOM 1695 O O . ASP A 1 223 ? 3.653 -15.383 -7.681 1.00 79.31 223 ASP A O 1
ATOM 1699 N N . GLN A 1 224 ? 4.492 -13.802 -6.352 1.00 82.50 224 GLN A N 1
ATOM 1700 C CA . GLN A 1 224 ? 3.432 -12.834 -6.637 1.00 82.50 224 GLN A CA 1
ATOM 1701 C C . GLN A 1 224 ? 3.806 -11.846 -7.751 1.00 82.50 224 GLN A C 1
ATOM 1703 O O . GLN A 1 224 ? 4.958 -11.445 -7.906 1.00 82.50 224 GLN A O 1
ATOM 1708 N N . HIS A 1 225 ? 2.798 -11.407 -8.512 1.00 86.25 225 HIS A N 1
ATOM 1709 C CA . HIS A 1 225 ? 2.942 -10.351 -9.513 1.00 86.25 225 HIS A CA 1
ATOM 1710 C C . HIS A 1 225 ? 2.510 -8.999 -8.942 1.00 86.25 225 HIS A C 1
ATOM 1712 O O . HIS A 1 225 ? 1.392 -8.860 -8.446 1.00 86.25 225 HIS A O 1
ATOM 1718 N N . MET A 1 226 ? 3.342 -7.972 -9.109 1.00 89.75 226 MET A N 1
ATOM 1719 C CA . MET A 1 226 ? 2.915 -6.585 -8.941 1.00 89.75 226 MET A CA 1
ATOM 1720 C C . MET A 1 226 ? 2.297 -6.087 -10.251 1.00 89.75 226 MET A C 1
ATOM 1722 O O . MET A 1 226 ? 2.986 -5.963 -11.263 1.00 89.75 226 MET A O 1
ATOM 1726 N N . ALA A 1 227 ? 0.998 -5.790 -10.244 1.00 89.06 227 ALA A N 1
ATOM 1727 C CA . ALA A 1 227 ? 0.292 -5.250 -11.403 1.00 89.06 227 ALA A CA 1
ATOM 1728 C C . ALA A 1 227 ? -0.186 -3.819 -11.126 1.00 89.06 227 ALA A C 1
ATOM 1730 O O . ALA A 1 227 ? -0.904 -3.572 -10.161 1.00 89.06 227 ALA A O 1
ATOM 1731 N N . VAL A 1 228 ? 0.163 -2.880 -12.009 1.00 91.75 228 VAL A N 1
ATOM 1732 C CA . VAL A 1 228 ? -0.350 -1.502 -11.990 1.00 91.75 228 VAL A CA 1
ATOM 1733 C C . VAL A 1 228 ? -1.117 -1.271 -13.287 1.00 91.75 228 VAL A C 1
ATOM 1735 O O . VAL A 1 228 ? -0.527 -1.249 -14.364 1.00 91.75 228 VAL A O 1
ATOM 1738 N N . SER A 1 229 ? -2.442 -1.132 -13.201 1.00 90.38 229 SER A N 1
ATOM 1739 C CA . SER A 1 229 ? -3.311 -1.001 -14.376 1.00 90.38 229 SER A CA 1
ATOM 1740 C C . SER A 1 229 ? -4.414 0.034 -14.161 1.00 90.38 229 SER A C 1
ATOM 1742 O O . SER A 1 229 ? -4.937 0.184 -13.058 1.00 90.38 229 SER A O 1
ATOM 1744 N N . THR A 1 230 ? -4.773 0.752 -15.227 1.00 90.50 230 THR A N 1
ATOM 1745 C CA . THR A 1 230 ? -5.953 1.620 -15.285 1.00 90.50 230 THR A CA 1
ATOM 1746 C C . THR A 1 230 ? -6.885 1.091 -16.373 1.00 90.50 230 THR A C 1
ATOM 1748 O O . THR A 1 230 ? -6.470 0.861 -17.505 1.00 90.50 230 THR A O 1
ATOM 1751 N N . SER A 1 231 ? -8.155 0.859 -16.035 1.00 87.69 231 SER A N 1
ATOM 1752 C CA . SER A 1 231 ? -9.184 0.431 -16.999 1.00 87.69 231 SER A CA 1
ATOM 1753 C C . SER A 1 231 ? -9.966 1.603 -17.602 1.00 87.69 231 SER A C 1
ATOM 1755 O O . SER A 1 231 ? -10.666 1.441 -18.599 1.00 87.69 231 SER A O 1
ATOM 1757 N N . GLY A 1 232 ? -9.864 2.785 -16.988 1.00 89.00 232 GLY A N 1
ATOM 1758 C CA . GLY A 1 232 ? -10.469 4.025 -17.470 1.00 89.00 232 GLY A CA 1
ATOM 1759 C C . GLY A 1 232 ? -9.563 4.809 -18.424 1.00 89.00 232 GLY A C 1
ATOM 1760 O O . GLY A 1 232 ? -8.450 4.405 -18.734 1.00 89.00 232 GLY A O 1
ATOM 1761 N N . LEU A 1 233 ? -10.023 5.992 -18.843 1.00 90.50 233 LEU A N 1
ATOM 1762 C CA . LEU A 1 233 ? -9.291 6.889 -19.756 1.00 90.50 233 LEU A CA 1
ATOM 1763 C C . LEU A 1 233 ? -8.091 7.618 -19.107 1.00 90.50 233 LEU A C 1
ATOM 1765 O O . LEU A 1 233 ? -7.426 8.415 -19.766 1.00 90.50 233 LEU A O 1
ATOM 1769 N N . GLY A 1 234 ? -7.850 7.406 -17.810 1.00 89.62 234 GLY A N 1
ATOM 1770 C CA . GLY A 1 234 ? -6.769 8.042 -17.054 1.00 89.62 234 GLY A CA 1
ATOM 1771 C C . GLY A 1 234 ? -5.390 7.453 -17.363 1.00 89.62 234 GLY A C 1
ATOM 1772 O O . GLY A 1 234 ? -5.268 6.320 -17.824 1.00 89.62 234 GLY A O 1
ATOM 1773 N N . THR A 1 235 ? -4.338 8.221 -17.082 1.00 90.88 235 THR A N 1
ATOM 1774 C CA . THR A 1 235 ? -2.951 7.806 -17.318 1.00 90.88 235 THR A CA 1
ATOM 1775 C C . THR A 1 235 ? -2.327 7.161 -16.083 1.00 90.88 235 THR A C 1
ATOM 1777 O O . THR A 1 235 ? -2.537 7.607 -14.957 1.00 90.88 235 THR A O 1
ATOM 1780 N N . THR A 1 236 ? -1.483 6.155 -16.304 1.00 93.56 236 THR A N 1
ATOM 1781 C CA . THR A 1 236 ? -0.498 5.698 -15.315 1.00 93.56 236 THR A CA 1
ATOM 1782 C C . TH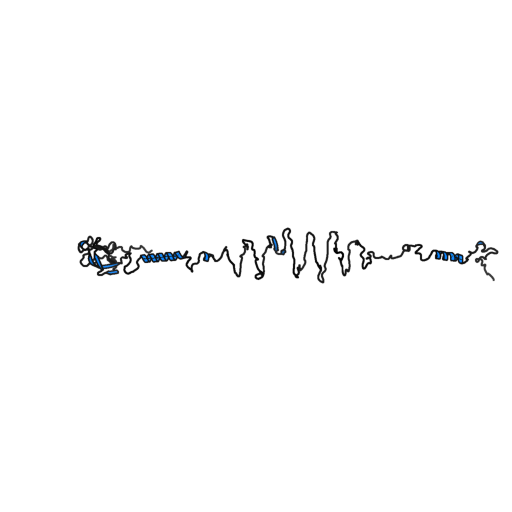R A 1 236 ? 0.799 6.466 -15.556 1.00 93.56 236 THR A C 1
ATOM 1784 O O . THR A 1 236 ? 1.336 6.424 -16.663 1.00 93.56 236 THR A O 1
ATOM 1787 N N . ARG A 1 237 ? 1.304 7.199 -14.555 1.00 91.69 237 ARG A N 1
ATOM 1788 C CA . ARG A 1 237 ? 2.492 8.060 -14.695 1.00 91.69 237 ARG A CA 1
ATOM 1789 C C . ARG A 1 237 ? 3.588 7.663 -13.709 1.00 91.69 237 ARG A C 1
ATOM 1791 O O . ARG A 1 237 ? 3.362 7.712 -12.506 1.00 91.69 237 ARG A O 1
ATOM 1798 N N . LEU A 1 238 ? 4.783 7.381 -14.227 1.00 93.25 238 LEU A N 1
ATOM 1799 C CA . LEU A 1 238 ? 6.027 7.269 -13.460 1.00 93.25 238 LEU A CA 1
ATOM 1800 C C . LEU A 1 238 ? 6.873 8.509 -13.757 1.00 93.25 238 LEU A C 1
ATOM 1802 O O . LEU A 1 238 ? 7.263 8.729 -14.901 1.00 93.25 238 LEU A O 1
ATOM 1806 N N . ALA A 1 239 ? 7.095 9.358 -12.755 1.00 92.56 239 ALA A N 1
ATOM 1807 C CA . ALA A 1 239 ? 7.815 10.616 -12.918 1.00 92.56 239 ALA A CA 1
ATOM 1808 C C . ALA A 1 239 ? 8.799 10.814 -11.766 1.00 92.56 239 ALA A C 1
ATOM 1810 O O . ALA A 1 239 ? 8.457 10.603 -10.607 1.00 92.56 239 ALA A O 1
ATOM 1811 N N . SER A 1 240 ? 10.005 11.257 -12.103 1.00 94.56 240 SER A N 1
ATOM 1812 C CA . SER A 1 240 ? 11.068 11.577 -11.156 1.00 94.56 240 SER A CA 1
ATOM 1813 C C . SER A 1 240 ? 11.721 12.885 -11.578 1.00 94.56 240 SER A C 1
ATOM 1815 O O . SER A 1 240 ? 11.848 13.157 -12.771 1.00 94.56 240 SER A O 1
ATOM 1817 N N . ALA A 1 241 ? 12.132 13.701 -10.607 1.00 94.38 241 ALA A N 1
ATOM 1818 C CA . ALA A 1 241 ? 12.850 14.947 -10.877 1.00 94.38 241 ALA A CA 1
ATOM 1819 C C . ALA A 1 241 ? 14.272 14.704 -11.412 1.00 94.38 241 ALA A C 1
ATOM 1821 O O . ALA A 1 241 ? 14.872 15.611 -11.984 1.00 94.38 241 ALA A O 1
ATOM 1822 N N . LYS A 1 242 ? 14.805 13.494 -11.207 1.00 94.88 242 LYS A N 1
ATOM 1823 C CA . LYS A 1 242 ? 16.133 13.094 -11.663 1.00 94.88 242 LYS A CA 1
ATOM 1824 C C . LYS A 1 242 ? 16.029 11.958 -12.674 1.00 94.88 242 LYS A C 1
ATOM 1826 O O . LYS A 1 242 ? 16.123 12.197 -13.870 1.00 94.88 242 LYS A O 1
ATOM 1831 N N . GLU A 1 243 ? 15.811 10.737 -12.193 1.00 93.69 243 GLU A N 1
ATOM 1832 C CA . GLU A 1 243 ? 15.882 9.512 -12.995 1.00 93.69 243 GLU A CA 1
ATOM 1833 C C . GLU A 1 243 ? 14.813 8.503 -12.559 1.00 93.69 243 GLU A C 1
ATOM 1835 O O . GLU A 1 243 ? 14.408 8.479 -11.392 1.00 93.69 243 GLU A O 1
ATOM 1840 N N . VAL A 1 244 ? 14.368 7.671 -13.506 1.00 95.19 244 VAL A N 1
ATOM 1841 C CA . VAL A 1 244 ? 13.534 6.484 -13.270 1.00 95.19 244 VAL A CA 1
ATOM 1842 C C . VAL A 1 244 ? 14.343 5.265 -13.705 1.00 95.19 244 VAL A C 1
ATOM 1844 O O . VAL A 1 244 ? 14.698 5.156 -14.877 1.00 95.19 244 VAL A O 1
ATOM 1847 N N . PHE A 1 245 ? 14.621 4.352 -12.775 1.00 92.81 245 PHE A N 1
ATOM 1848 C CA . PHE A 1 245 ? 15.306 3.093 -13.065 1.00 92.81 245 PHE A CA 1
ATOM 1849 C C . PHE A 1 245 ? 14.296 1.955 -13.215 1.00 92.81 245 PHE A C 1
ATOM 1851 O O . PHE A 1 245 ? 13.393 1.813 -12.393 1.00 92.81 245 PHE A O 1
ATOM 1858 N N . ILE A 1 246 ? 14.473 1.127 -14.246 1.00 93.31 246 ILE A N 1
ATOM 1859 C CA . ILE A 1 246 ? 13.765 -0.146 -14.406 1.00 93.31 246 ILE A CA 1
ATOM 1860 C C . ILE A 1 246 ? 14.833 -1.225 -14.549 1.00 93.31 246 ILE A C 1
ATOM 1862 O O . ILE A 1 246 ? 15.628 -1.193 -15.486 1.00 93.31 246 ILE A O 1
ATOM 1866 N N . TRP A 1 247 ? 14.867 -2.149 -13.596 1.00 92.06 247 TRP A N 1
ATOM 1867 C CA . TRP A 1 247 ? 15.853 -3.220 -13.533 1.00 92.06 247 TRP A CA 1
ATOM 1868 C C . TRP A 1 247 ? 15.151 -4.574 -13.497 1.00 92.06 247 TRP A C 1
ATOM 1870 O O . TRP A 1 247 ? 14.164 -4.746 -12.785 1.00 92.06 247 TRP A O 1
ATOM 1880 N N . SER A 1 248 ? 15.682 -5.541 -14.239 1.00 92.25 248 SER A N 1
ATOM 1881 C CA . SER A 1 248 ? 15.249 -6.936 -14.202 1.00 92.25 248 SER A CA 1
ATOM 1882 C C . SER A 1 248 ? 16.481 -7.829 -14.264 1.00 92.25 248 SER A C 1
ATOM 1884 O O . SER A 1 248 ? 17.431 -7.533 -14.984 1.00 92.25 248 SER A O 1
ATOM 1886 N N . GLY A 1 249 ? 16.470 -8.934 -13.516 1.00 90.75 249 GLY A N 1
ATOM 1887 C CA . GLY A 1 249 ? 17.476 -9.989 -13.678 1.00 90.75 249 GLY A CA 1
ATOM 1888 C C . GLY A 1 249 ? 17.278 -10.816 -14.955 1.00 90.75 249 GLY A C 1
ATOM 1889 O O . GLY A 1 249 ? 18.091 -11.692 -15.234 1.00 90.75 249 GLY A O 1
ATOM 1890 N N . GLN A 1 250 ? 16.183 -10.579 -15.682 1.00 91.12 250 GLN A N 1
ATOM 1891 C CA . GLN A 1 250 ? 15.766 -11.240 -16.920 1.00 91.12 250 GLN A CA 1
ATOM 1892 C C . GLN A 1 250 ? 15.269 -10.166 -17.913 1.00 91.12 250 GLN A C 1
ATOM 1894 O O . GLN A 1 250 ? 15.638 -8.996 -17.812 1.00 91.12 250 GLN A O 1
ATOM 1899 N N . ASP A 1 251 ? 14.397 -10.539 -18.848 1.00 90.25 251 ASP A N 1
ATOM 1900 C CA . ASP A 1 251 ? 13.868 -9.630 -19.863 1.00 90.25 251 ASP A CA 1
ATOM 1901 C C . ASP A 1 251 ? 12.962 -8.529 -19.282 1.00 90.25 251 ASP A C 1
ATOM 1903 O O . ASP A 1 251 ? 12.218 -8.732 -18.318 1.00 90.25 251 ASP A O 1
ATOM 1907 N N . ILE A 1 252 ? 12.978 -7.362 -19.934 1.00 93.62 252 ILE A N 1
ATOM 1908 C CA . ILE A 1 252 ? 11.994 -6.286 -19.759 1.00 93.62 252 ILE A CA 1
ATOM 1909 C C . ILE A 1 252 ? 11.150 -6.230 -21.035 1.00 93.62 252 ILE A C 1
ATOM 1911 O O . ILE A 1 252 ? 11.639 -5.856 -22.100 1.00 93.62 252 ILE A O 1
ATOM 1915 N N . ASN A 1 253 ? 9.872 -6.600 -20.941 1.00 91.75 253 ASN A N 1
ATOM 1916 C CA . ASN A 1 253 ? 8.958 -6.607 -22.082 1.00 91.75 253 ASN A CA 1
ATOM 1917 C C . ASN A 1 253 ? 8.060 -5.359 -22.071 1.00 91.75 253 ASN A C 1
ATOM 1919 O O . ASN A 1 253 ? 7.269 -5.173 -21.148 1.00 91.75 253 ASN A O 1
ATOM 1923 N N . VAL A 1 254 ? 8.159 -4.513 -23.101 1.00 92.69 254 VAL A N 1
ATOM 1924 C CA . VAL A 1 254 ? 7.319 -3.312 -23.257 1.00 92.69 254 VAL A CA 1
ATOM 1925 C C . VAL A 1 254 ? 6.358 -3.512 -24.426 1.00 92.69 254 VAL A C 1
ATOM 1927 O O . VAL A 1 254 ? 6.767 -3.477 -25.585 1.00 92.69 254 VAL A O 1
ATOM 1930 N N . GLN A 1 255 ? 5.069 -3.693 -24.130 1.00 90.12 255 GLN A N 1
ATOM 1931 C CA . GLN A 1 255 ? 4.013 -3.811 -25.142 1.00 90.12 255 GLN A CA 1
ATOM 1932 C C . GLN A 1 255 ? 3.205 -2.519 -25.193 1.00 90.12 255 GLN A C 1
ATOM 1934 O O . GLN A 1 255 ? 2.590 -2.118 -24.208 1.00 90.12 255 GLN A O 1
ATOM 1939 N N . ASN A 1 256 ? 3.188 -1.868 -26.353 1.00 86.62 256 ASN A N 1
ATOM 1940 C CA . ASN A 1 256 ? 2.375 -0.686 -26.597 1.00 86.62 256 ASN A CA 1
ATOM 1941 C C . ASN A 1 256 ? 1.599 -0.875 -27.904 1.00 86.62 256 ASN A C 1
ATOM 1943 O O . ASN A 1 256 ? 2.179 -1.257 -28.916 1.00 86.62 256 ASN A O 1
ATOM 1947 N N . LEU A 1 257 ? 0.290 -0.618 -27.877 1.00 86.19 257 LEU A N 1
ATOM 1948 C CA . LEU A 1 257 ? -0.580 -0.763 -29.051 1.00 86.19 257 LEU A CA 1
ATOM 1949 C C . LEU A 1 257 ? -0.384 0.348 -30.087 1.00 86.19 257 LEU A C 1
ATOM 1951 O O . LEU A 1 257 ? -0.706 0.157 -31.255 1.00 86.19 257 LEU A O 1
ATOM 1955 N N . ASN A 1 258 ? 0.106 1.505 -29.647 1.00 88.81 258 ASN A N 1
ATOM 1956 C CA . ASN A 1 258 ? 0.250 2.697 -30.463 1.00 88.81 258 ASN A CA 1
ATOM 1957 C C . ASN A 1 258 ? 1.728 3.086 -30.569 1.00 88.81 258 ASN A C 1
ATOM 1959 O O . ASN A 1 258 ? 2.411 2.657 -31.491 1.00 88.81 258 ASN A O 1
ATOM 1963 N N . ASN A 1 259 ? 2.223 3.895 -29.629 1.00 86.81 259 ASN A N 1
ATOM 1964 C CA . ASN A 1 259 ? 3.542 4.512 -29.707 1.00 86.81 259 ASN A CA 1
ATOM 1965 C C . ASN A 1 259 ? 4.284 4.438 -28.370 1.00 86.81 259 ASN A C 1
ATOM 1967 O O . ASN A 1 259 ? 3.724 4.754 -27.318 1.00 86.81 259 ASN A O 1
ATOM 1971 N N . LEU A 1 260 ? 5.578 4.129 -28.445 1.00 90.81 260 LEU A N 1
ATOM 1972 C CA . LEU A 1 260 ? 6.570 4.516 -27.446 1.00 90.81 260 LEU A CA 1
ATOM 1973 C C . LEU A 1 260 ? 7.261 5.785 -27.961 1.00 90.81 260 LEU A C 1
ATOM 1975 O O . LEU A 1 260 ? 7.826 5.779 -29.053 1.00 90.81 260 LEU A O 1
ATOM 1979 N N . SER A 1 261 ? 7.148 6.891 -27.229 1.00 88.06 261 SER A N 1
ATOM 1980 C CA . SER A 1 261 ? 7.560 8.213 -27.716 1.00 88.06 261 SER A CA 1
ATOM 1981 C C . SER A 1 261 ? 8.088 9.106 -26.599 1.00 88.06 261 SER A C 1
ATOM 1983 O O . SER A 1 261 ? 7.593 9.048 -25.475 1.00 88.06 261 SER A O 1
ATOM 1985 N N . VAL A 1 262 ? 9.012 10.001 -26.947 1.00 86.69 262 VAL A N 1
ATOM 1986 C CA . VAL A 1 262 ? 9.458 11.122 -26.107 1.00 86.69 262 VAL A CA 1
ATOM 1987 C C . VAL A 1 262 ? 8.731 12.415 -26.502 1.00 86.69 262 VAL A C 1
ATOM 1989 O O . VAL A 1 262 ? 8.308 12.574 -27.647 1.00 86.69 262 VAL A O 1
ATOM 1992 N N . LEU A 1 263 ? 8.571 13.340 -25.552 1.00 81.56 263 LEU A N 1
ATOM 1993 C CA . LEU A 1 263 ? 8.060 14.692 -25.805 1.00 81.56 263 LEU A CA 1
ATOM 1994 C C . LEU A 1 263 ? 9.110 15.562 -26.522 1.00 81.56 263 LEU A C 1
ATOM 1996 O O . LEU A 1 263 ? 10.307 15.275 -26.506 1.00 81.56 263 LEU A O 1
ATOM 2000 N N . THR A 1 264 ? 8.657 16.650 -27.144 1.00 81.56 264 THR A N 1
ATOM 2001 C CA . THR A 1 264 ? 9.503 17.577 -27.909 1.00 81.56 264 THR A CA 1
ATOM 2002 C C . THR A 1 264 ? 10.702 18.076 -27.097 1.00 81.56 264 THR A C 1
ATOM 2004 O O . THR A 1 264 ? 10.538 18.566 -25.983 1.00 81.56 264 THR A O 1
ATOM 2007 N N . GLY A 1 265 ? 11.898 17.999 -27.688 1.00 76.44 265 GLY A N 1
ATOM 2008 C CA . GLY A 1 265 ? 13.149 18.479 -27.089 1.00 76.44 265 GLY A CA 1
ATOM 2009 C C . GLY A 1 265 ? 13.954 17.420 -26.329 1.00 76.44 265 GLY A C 1
ATOM 2010 O O . GLY A 1 265 ? 15.085 17.706 -25.950 1.00 76.44 265 GLY A O 1
ATOM 2011 N N . GLY A 1 266 ? 13.412 16.211 -26.136 1.00 82.38 266 GLY A N 1
ATOM 2012 C CA . GLY A 1 266 ? 14.143 15.058 -25.601 1.00 82.38 266 GLY A CA 1
ATOM 2013 C C . GLY A 1 266 ? 14.619 14.087 -26.687 1.00 82.38 266 GLY A C 1
ATOM 2014 O O . GLY A 1 266 ? 14.188 14.159 -27.838 1.00 82.38 266 GLY A O 1
ATOM 2015 N N . GLN A 1 267 ? 15.483 13.148 -26.301 1.00 84.62 267 GLN A N 1
ATOM 2016 C CA . GLN A 1 267 ? 15.916 12.027 -27.140 1.00 84.62 267 GLN A CA 1
ATOM 2017 C C . GLN A 1 267 ? 15.443 10.701 -26.535 1.00 84.62 267 GLN A C 1
ATOM 2019 O O . GLN A 1 267 ? 15.443 10.544 -25.316 1.00 84.62 267 GLN A O 1
ATOM 2024 N N . MET A 1 268 ? 15.036 9.751 -27.381 1.00 87.00 268 MET A N 1
ATOM 2025 C CA . MET A 1 268 ? 14.981 8.340 -26.989 1.00 87.00 268 MET A CA 1
ATOM 2026 C C . MET A 1 268 ? 16.319 7.723 -27.366 1.00 87.00 268 MET A C 1
ATOM 2028 O O . MET A 1 268 ? 16.611 7.564 -28.550 1.00 87.00 268 MET A O 1
ATOM 2032 N N . GLU A 1 269 ? 17.133 7.419 -26.366 1.00 85.81 269 GLU A N 1
ATOM 2033 C CA . GLU A 1 269 ? 18.415 6.754 -26.552 1.00 85.81 269 GLU A CA 1
ATOM 2034 C C . GLU A 1 269 ? 18.266 5.268 -26.218 1.00 85.81 269 GLU A C 1
ATOM 2036 O O . GLU A 1 269 ? 17.833 4.908 -25.125 1.00 85.81 269 GLU A O 1
ATOM 2041 N N . PHE A 1 270 ? 18.617 4.406 -27.171 1.00 85.88 270 PHE A N 1
ATOM 2042 C CA . PHE A 1 270 ? 18.695 2.961 -26.971 1.00 85.88 270 PHE A CA 1
ATOM 2043 C C . PHE A 1 270 ? 20.172 2.570 -26.923 1.00 85.88 270 PHE A C 1
ATOM 2045 O O . PHE A 1 270 ? 20.766 2.247 -27.950 1.00 85.88 270 PHE A O 1
ATOM 2052 N N . SER A 1 271 ? 20.767 2.641 -25.733 1.00 84.44 271 SER A N 1
ATOM 2053 C CA . SER A 1 271 ? 22.125 2.155 -25.480 1.00 84.44 271 SER A CA 1
ATOM 2054 C C . SER A 1 271 ? 22.045 0.741 -24.914 1.00 84.44 271 SER A C 1
ATOM 2056 O O . SER A 1 271 ? 21.413 0.519 -23.881 1.00 84.44 271 SER A O 1
ATOM 2058 N N . VAL A 1 272 ? 22.627 -0.228 -25.620 1.00 83.88 272 VAL A N 1
ATOM 2059 C CA . VAL A 1 272 ? 22.605 -1.643 -25.232 1.00 83.88 272 VAL A CA 1
ATOM 2060 C C . VAL A 1 272 ? 24.036 -2.161 -25.239 1.00 83.88 272 VAL A C 1
ATOM 2062 O O . VAL A 1 272 ? 24.682 -2.171 -26.285 1.00 83.88 272 VAL A O 1
ATOM 2065 N N . ASP A 1 273 ? 24.522 -2.620 -24.087 1.00 86.50 273 ASP A N 1
ATOM 2066 C CA . ASP A 1 273 ? 25.706 -3.474 -24.033 1.00 86.50 273 ASP A CA 1
ATOM 2067 C C . ASP A 1 273 ? 25.262 -4.908 -24.316 1.00 86.50 273 ASP A C 1
ATOM 2069 O O . ASP A 1 273 ? 24.612 -5.558 -23.497 1.00 86.50 273 ASP A O 1
ATOM 2073 N N . THR A 1 274 ? 25.555 -5.390 -25.517 1.00 83.31 274 THR A N 1
ATOM 2074 C CA . THR A 1 274 ? 25.147 -6.731 -25.929 1.00 83.31 274 THR A CA 1
ATOM 2075 C C . THR A 1 274 ? 26.124 -7.817 -25.483 1.00 83.31 274 THR A C 1
ATOM 2077 O O . THR A 1 274 ? 25.885 -8.993 -25.773 1.00 83.31 274 THR A O 1
ATOM 2080 N N . GLY A 1 275 ? 27.256 -7.463 -24.857 1.00 84.12 275 GLY A N 1
ATOM 2081 C CA . GLY A 1 275 ? 28.346 -8.406 -24.590 1.00 84.12 275 GLY A CA 1
ATOM 2082 C C . GLY A 1 275 ? 28.883 -9.081 -25.862 1.00 84.12 275 GLY A C 1
ATOM 2083 O O . GLY A 1 275 ? 29.381 -10.203 -25.800 1.00 84.12 275 GLY A O 1
ATOM 2084 N N . GLY A 1 276 ? 28.724 -8.436 -27.026 1.00 79.62 276 GLY A N 1
ATOM 2085 C CA . GLY A 1 276 ? 29.074 -8.986 -28.341 1.00 79.62 276 GLY A CA 1
ATOM 2086 C C . GLY A 1 276 ? 27.932 -9.687 -29.092 1.00 79.62 276 GLY A C 1
ATOM 2087 O O . GLY A 1 276 ? 28.178 -10.264 -30.149 1.00 79.62 276 GLY A O 1
ATOM 2088 N N . GLN A 1 277 ? 26.695 -9.651 -28.586 1.00 83.88 277 GLN A N 1
ATOM 2089 C CA . GLN A 1 277 ? 25.509 -10.162 -29.289 1.00 83.88 277 GLN A CA 1
ATOM 2090 C C . GLN A 1 277 ? 24.868 -9.114 -30.219 1.00 83.88 277 GLN A C 1
ATOM 2092 O O . GLN A 1 277 ? 25.243 -7.940 -30.234 1.00 83.88 277 GLN A O 1
ATOM 2097 N N . ASN A 1 278 ? 23.875 -9.535 -31.004 1.00 80.56 278 ASN A N 1
ATOM 2098 C CA . ASN A 1 278 ? 23.164 -8.660 -31.935 1.00 80.56 278 ASN A CA 1
ATOM 2099 C C . ASN A 1 278 ? 22.018 -7.910 -31.242 1.00 80.56 278 ASN A C 1
ATOM 2101 O O . ASN A 1 278 ? 21.279 -8.495 -30.452 1.00 80.56 278 ASN A O 1
ATOM 2105 N N . ILE A 1 279 ? 21.801 -6.649 -31.624 1.00 86.00 279 ILE A N 1
ATOM 2106 C CA . ILE A 1 279 ? 20.535 -5.950 -31.373 1.00 86.00 279 ILE A CA 1
ATOM 2107 C C . ILE A 1 279 ? 19.591 -6.285 -32.529 1.00 86.00 279 ILE A C 1
ATOM 2109 O O . ILE A 1 279 ? 19.864 -5.935 -33.679 1.00 86.00 279 ILE A O 1
ATOM 2113 N N . LEU A 1 280 ? 18.489 -6.976 -32.239 1.00 84.00 280 LEU A N 1
ATOM 2114 C CA . LEU A 1 280 ? 17.482 -7.324 -33.237 1.00 84.00 280 LEU A CA 1
ATOM 2115 C C . LEU A 1 280 ? 16.343 -6.302 -33.223 1.00 84.00 280 LEU A C 1
ATOM 2117 O O . LEU A 1 280 ? 15.581 -6.222 -32.263 1.00 84.00 280 LEU A O 1
ATOM 2121 N N . PHE A 1 281 ? 16.187 -5.576 -34.328 1.00 86.81 281 PHE A N 1
ATOM 2122 C CA . PHE A 1 281 ? 14.968 -4.835 -34.627 1.00 86.81 281 PHE A CA 1
ATOM 2123 C C . PHE A 1 281 ? 14.199 -5.617 -35.694 1.00 86.81 281 PHE A C 1
ATOM 2125 O O . PHE A 1 281 ? 14.679 -5.765 -36.817 1.00 86.81 281 PHE A O 1
ATOM 2132 N N . GLU A 1 282 ? 13.022 -6.138 -35.349 1.00 86.44 282 GLU A N 1
ATOM 2133 C CA . GLU A 1 282 ? 12.207 -6.950 -36.256 1.00 86.44 282 GLU A CA 1
ATOM 2134 C C . GLU A 1 282 ? 10.739 -6.525 -36.248 1.00 86.44 282 GLU A C 1
ATOM 2136 O O . GLU A 1 282 ? 10.204 -6.051 -35.244 1.00 86.44 282 GLU A O 1
ATOM 2141 N N . THR A 1 283 ? 10.056 -6.748 -37.370 1.00 85.50 283 THR A N 1
ATOM 2142 C CA . THR A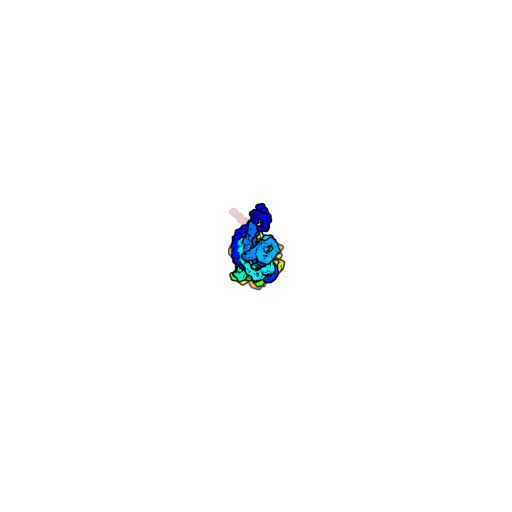 1 283 ? 8.597 -6.675 -37.432 1.00 85.50 283 THR A CA 1
ATOM 2143 C C . THR A 1 283 ? 8.033 -8.043 -37.765 1.00 85.50 283 THR A C 1
ATOM 2145 O O . THR A 1 283 ? 8.361 -8.614 -38.800 1.00 85.50 283 THR A O 1
ATOM 2148 N N . LYS A 1 284 ? 7.140 -8.555 -36.918 1.00 81.81 284 LYS A N 1
ATOM 2149 C CA . LYS A 1 284 ? 6.571 -9.907 -37.065 1.00 81.81 284 LYS A CA 1
ATOM 2150 C C . LYS A 1 284 ? 5.418 -10.007 -38.075 1.00 81.81 284 LYS A C 1
ATOM 2152 O O . LYS A 1 284 ? 4.924 -11.099 -38.333 1.00 81.81 284 LYS A O 1
ATOM 2157 N N . SER A 1 285 ? 4.966 -8.881 -38.631 1.00 83.75 285 SER A N 1
ATOM 2158 C CA . SER A 1 285 ? 3.903 -8.830 -39.643 1.00 83.75 285 SER A CA 1
ATOM 2159 C C . SER A 1 285 ? 4.496 -8.746 -41.045 1.00 83.75 285 SER A C 1
ATOM 2161 O O . SER A 1 285 ? 5.469 -8.030 -41.261 1.00 83.75 285 SER A O 1
ATOM 2163 N N . VAL A 1 286 ? 3.846 -9.393 -42.014 1.00 76.50 286 VAL A N 1
ATOM 2164 C CA . VAL A 1 286 ? 4.196 -9.338 -43.446 1.00 76.50 286 VAL A CA 1
ATOM 2165 C C . VAL A 1 286 ? 4.169 -7.924 -44.040 1.00 76.50 286 VAL A C 1
ATOM 2167 O O . VAL A 1 286 ? 4.776 -7.689 -45.078 1.00 76.50 286 VAL A O 1
ATOM 2170 N N . LEU A 1 287 ? 3.481 -6.981 -43.387 1.00 81.06 287 LEU A N 1
ATOM 2171 C CA . LEU A 1 287 ? 3.447 -5.560 -43.761 1.00 81.06 287 LEU A CA 1
ATOM 2172 C C . LEU A 1 287 ? 4.177 -4.659 -42.753 1.00 81.06 287 LEU A C 1
ATOM 2174 O O . LEU A 1 287 ? 4.111 -3.434 -42.865 1.00 81.06 287 LEU A O 1
ATOM 2178 N N . GLY A 1 288 ? 4.818 -5.245 -41.741 1.00 82.44 288 GLY A N 1
ATOM 2179 C CA . GLY A 1 288 ? 5.555 -4.504 -40.731 1.00 82.44 288 GLY A CA 1
ATOM 2180 C C . GLY A 1 288 ? 6.764 -3.798 -41.339 1.00 82.44 288 GLY A C 1
ATOM 2181 O O . GLY A 1 288 ? 7.426 -4.323 -42.229 1.00 82.44 288 GLY A O 1
ATOM 2182 N N . GLN A 1 289 ? 7.021 -2.574 -40.886 1.00 83.44 289 GLN A N 1
ATOM 2183 C CA . GLN A 1 289 ? 8.138 -1.765 -41.364 1.00 83.44 289 GLN A CA 1
ATOM 2184 C C . GLN A 1 289 ? 8.881 -1.153 -40.184 1.00 83.44 289 GLN A C 1
ATOM 2186 O O . GLN A 1 289 ? 8.262 -0.675 -39.232 1.00 83.44 289 GLN A O 1
ATOM 2191 N N . ILE A 1 290 ? 10.207 -1.113 -40.290 1.00 87.94 290 ILE A N 1
ATOM 2192 C CA . ILE A 1 290 ? 11.081 -0.353 -39.396 1.00 87.94 290 ILE A CA 1
ATOM 2193 C C . ILE A 1 290 ? 11.468 0.912 -40.148 1.00 87.94 290 ILE A C 1
ATOM 2195 O O . ILE A 1 290 ? 12.197 0.858 -41.135 1.00 87.94 290 ILE A O 1
ATOM 2199 N N . ASN A 1 291 ? 10.924 2.045 -39.716 1.00 83.38 291 ASN A N 1
ATOM 2200 C CA . ASN A 1 291 ? 11.081 3.315 -40.413 1.00 83.38 291 ASN A CA 1
ATOM 2201 C C . ASN A 1 291 ? 11.963 4.270 -39.605 1.00 83.38 291 ASN A C 1
ATOM 2203 O O . ASN A 1 291 ? 11.546 4.764 -38.560 1.00 83.38 291 ASN A O 1
ATOM 2207 N N . PHE A 1 292 ? 13.135 4.606 -40.142 1.00 84.00 292 PHE A N 1
ATOM 2208 C CA . PHE A 1 292 ? 13.982 5.688 -39.637 1.00 84.00 292 PHE A CA 1
ATOM 2209 C C . PHE A 1 292 ? 13.727 6.952 -40.469 1.00 84.00 292 PHE A C 1
ATOM 2211 O O . PHE A 1 292 ? 14.323 7.154 -41.526 1.00 84.00 292 PHE A O 1
ATOM 2218 N N . LYS A 1 293 ? 12.780 7.793 -40.037 1.00 80.12 293 LYS A N 1
ATOM 2219 C CA . LYS A 1 293 ? 12.485 9.065 -40.720 1.00 80.12 293 LYS A CA 1
ATOM 2220 C C . LYS A 1 293 ? 13.551 10.103 -40.369 1.00 80.12 293 LYS A C 1
ATOM 2222 O O . LYS A 1 293 ? 13.870 10.267 -39.197 1.00 80.12 293 LYS A O 1
ATOM 2227 N N . SER A 1 294 ? 14.049 10.822 -41.376 1.00 82.31 294 SER A N 1
ATOM 2228 C CA . SER A 1 294 ? 15.037 11.901 -41.202 1.00 82.31 294 SER A CA 1
ATOM 2229 C C . SER A 1 294 ? 16.347 11.449 -40.537 1.00 82.31 294 SER A C 1
ATOM 2231 O O . SER A 1 294 ? 16.908 12.154 -39.700 1.00 82.31 294 SER A O 1
ATOM 2233 N N . LEU A 1 295 ? 16.830 10.258 -40.899 1.00 83.31 295 LEU A N 1
ATOM 2234 C CA . LEU A 1 295 ? 18.124 9.748 -40.454 1.00 83.31 295 LEU A CA 1
ATOM 2235 C C . LEU A 1 295 ? 19.255 10.534 -41.129 1.00 83.31 295 LEU A C 1
ATOM 2237 O O . LEU A 1 295 ? 19.454 10.421 -42.336 1.00 83.31 295 LEU A O 1
ATOM 2241 N N . ASN A 1 296 ? 19.985 11.331 -40.349 1.00 82.94 296 ASN A N 1
ATOM 2242 C CA . ASN A 1 296 ? 21.063 12.172 -40.879 1.00 82.94 296 ASN A CA 1
ATOM 2243 C C . ASN A 1 296 ? 22.365 11.394 -41.109 1.00 82.94 296 ASN A C 1
ATOM 2245 O O . ASN A 1 296 ? 23.095 11.686 -42.051 1.00 82.94 296 ASN A O 1
ATOM 2249 N N . ALA A 1 297 ? 22.666 10.424 -40.244 1.00 79.81 297 ALA A N 1
ATOM 2250 C CA . ALA A 1 297 ? 23.864 9.602 -40.336 1.00 79.81 297 ALA A CA 1
ATOM 2251 C C . ALA A 1 297 ? 23.648 8.261 -39.631 1.00 79.81 297 ALA A C 1
ATOM 2253 O O . ALA A 1 297 ? 22.929 8.184 -38.635 1.00 79.81 297 ALA A O 1
ATOM 2254 N N . VAL A 1 298 ? 24.321 7.227 -40.131 1.00 80.81 298 VAL A N 1
ATOM 2255 C CA . VAL A 1 298 ? 24.559 5.982 -39.399 1.00 80.81 298 VAL A CA 1
ATOM 2256 C C . VAL A 1 298 ? 26.061 5.877 -39.227 1.00 80.81 298 VAL A C 1
ATOM 2258 O O . VAL A 1 298 ? 26.778 5.767 -40.219 1.00 80.81 298 VAL A O 1
ATOM 2261 N N . ASN A 1 299 ? 26.533 5.975 -37.987 1.00 77.25 299 ASN A N 1
ATOM 2262 C CA . ASN A 1 299 ? 27.939 5.757 -37.691 1.00 77.25 299 ASN A CA 1
ATOM 2263 C C . ASN A 1 299 ? 28.146 4.292 -37.303 1.00 77.25 299 ASN A C 1
ATOM 2265 O O . ASN A 1 299 ? 27.459 3.779 -36.422 1.00 77.25 299 ASN A O 1
ATOM 2269 N N . PHE A 1 300 ? 29.089 3.635 -37.965 1.00 76.75 300 PHE A N 1
ATOM 2270 C CA . PHE A 1 300 ? 29.508 2.284 -37.641 1.00 76.75 300 PHE A CA 1
ATOM 2271 C C . PHE A 1 300 ? 30.960 2.368 -37.174 1.00 76.75 300 PHE A C 1
ATOM 2273 O O . PHE A 1 300 ? 31.872 2.356 -37.992 1.00 76.75 300 PHE A O 1
ATOM 2280 N N . ASP A 1 301 ? 31.187 2.427 -35.861 1.00 71.38 301 ASP A N 1
ATOM 2281 C CA . ASP A 1 301 ? 32.545 2.427 -35.285 1.00 71.38 301 ASP A CA 1
ATOM 2282 C C . ASP A 1 301 ? 33.235 1.041 -35.389 1.00 71.38 301 ASP A C 1
ATOM 2284 O O . ASP A 1 301 ? 34.316 0.818 -34.844 1.00 71.38 301 ASP A O 1
ATOM 2288 N N . ALA A 1 302 ? 32.613 0.091 -36.100 1.00 66.06 302 ALA A N 1
ATOM 2289 C CA . ALA A 1 302 ? 33.115 -1.251 -36.368 1.00 66.06 302 ALA A CA 1
ATOM 2290 C C . ALA A 1 302 ? 33.737 -1.352 -37.779 1.00 66.06 302 ALA A C 1
ATOM 2292 O O . ALA A 1 302 ? 33.235 -0.744 -38.724 1.00 66.06 302 ALA A O 1
ATOM 2293 N N . PRO A 1 303 ? 34.779 -2.183 -37.971 1.00 61.81 303 PRO A N 1
ATOM 2294 C CA . PRO A 1 303 ? 35.540 -2.254 -39.223 1.00 61.81 303 PRO A CA 1
ATOM 2295 C C . PRO A 1 303 ? 34.780 -2.868 -40.414 1.00 61.81 303 PRO A C 1
ATOM 2297 O O . PRO A 1 303 ? 35.272 -2.807 -41.538 1.00 61.81 303 PRO A O 1
ATOM 2300 N N . SER A 1 304 ? 33.607 -3.476 -40.203 1.00 66.12 304 SER A N 1
ATOM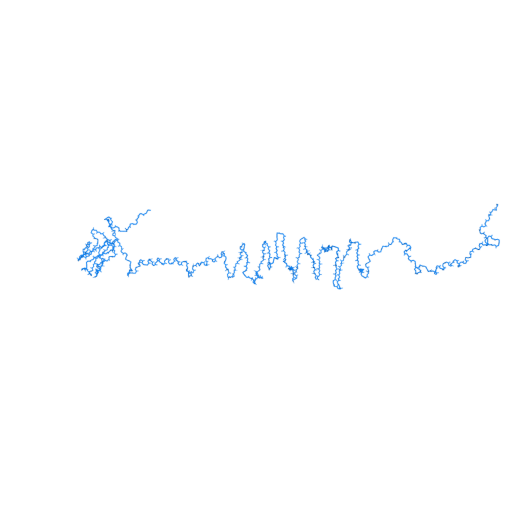 2301 C CA . SER A 1 304 ? 32.824 -4.101 -41.275 1.00 66.12 304 SER A CA 1
ATOM 2302 C C . SER A 1 304 ? 31.328 -4.108 -40.965 1.00 66.12 304 SER A C 1
ATOM 2304 O O . SER A 1 304 ? 30.908 -4.649 -39.941 1.00 66.12 304 SER A O 1
ATOM 2306 N N . VAL A 1 305 ? 30.518 -3.588 -41.887 1.00 67.94 305 VAL A N 1
ATOM 2307 C CA . VAL A 1 305 ? 29.053 -3.710 -41.882 1.00 67.94 305 VAL A CA 1
ATOM 2308 C C . VAL A 1 305 ? 28.663 -4.736 -42.936 1.00 67.94 305 VAL A C 1
ATOM 2310 O O . VAL A 1 305 ? 28.992 -4.571 -44.108 1.00 67.94 305 VAL A O 1
ATOM 2313 N N . THR A 1 306 ? 27.972 -5.804 -42.536 1.00 64.62 306 THR A N 1
ATOM 2314 C CA . THR A 1 306 ? 27.497 -6.833 -43.473 1.00 64.62 306 THR A CA 1
ATOM 2315 C C . THR A 1 306 ? 25.998 -6.680 -43.680 1.00 64.62 306 THR A C 1
ATOM 2317 O O . THR A 1 306 ? 25.213 -6.952 -42.774 1.00 64.62 306 THR A O 1
ATOM 2320 N N . PHE A 1 307 ? 25.588 -6.274 -44.879 1.00 67.56 307 PHE A N 1
ATOM 2321 C CA . PHE A 1 307 ? 24.184 -6.300 -45.283 1.00 67.56 307 PHE A CA 1
ATOM 2322 C C . PHE A 1 307 ? 23.882 -7.655 -45.932 1.00 67.56 307 PHE A C 1
ATOM 2324 O O . PHE A 1 307 ? 24.415 -7.970 -46.991 1.00 67.56 307 PHE A O 1
ATOM 2331 N N . THR A 1 308 ? 23.034 -8.476 -45.305 1.00 60.94 308 THR A N 1
ATOM 2332 C CA . THR A 1 308 ? 22.688 -9.822 -45.813 1.00 60.94 308 THR A CA 1
ATOM 2333 C C . THR A 1 308 ? 21.880 -9.777 -47.117 1.00 60.94 308 THR A C 1
ATOM 2335 O O . THR A 1 308 ? 21.845 -10.748 -47.866 1.00 60.94 308 THR A O 1
ATOM 2338 N N . THR A 1 309 ? 21.243 -8.643 -47.412 1.00 64.62 309 THR A N 1
ATOM 2339 C CA . THR A 1 309 ? 20.579 -8.361 -48.691 1.00 64.62 309 THR A CA 1
ATOM 2340 C C . THR A 1 309 ? 21.008 -6.974 -49.146 1.00 64.62 309 THR A C 1
ATOM 2342 O O . THR A 1 309 ? 21.071 -6.075 -48.312 1.00 64.62 309 THR A O 1
ATOM 2345 N N . HIS A 1 310 ? 21.341 -6.789 -50.428 1.00 68.25 310 HIS A N 1
ATOM 2346 C CA . HIS A 1 310 ? 21.650 -5.465 -50.976 1.00 68.25 310 HIS A CA 1
ATOM 2347 C C . HIS A 1 310 ? 20.410 -4.574 -50.813 1.00 68.25 310 HIS A C 1
ATOM 2349 O O . HIS A 1 310 ? 19.423 -4.801 -51.521 1.00 68.25 310 HIS A O 1
ATOM 2355 N N . PRO A 1 311 ? 20.401 -3.600 -49.885 1.00 67.31 311 PRO A N 1
ATOM 2356 C CA . PRO A 1 311 ? 19.217 -2.783 -49.689 1.00 67.31 311 PRO A CA 1
ATOM 2357 C C . PRO A 1 311 ? 18.984 -1.959 -50.956 1.00 67.31 311 PRO A C 1
ATOM 2359 O O . PRO A 1 311 ? 19.935 -1.493 -51.580 1.00 67.31 311 PRO A O 1
ATOM 2362 N N . THR A 1 312 ? 17.727 -1.786 -51.361 1.00 70.62 312 THR A N 1
ATOM 2363 C CA . THR A 1 312 ? 17.372 -0.961 -52.522 1.00 70.62 312 THR A CA 1
ATOM 2364 C C . THR A 1 312 ? 16.635 0.300 -52.087 1.00 70.62 312 THR A C 1
ATOM 2366 O O . THR A 1 312 ? 15.673 0.203 -51.328 1.00 70.62 312 THR A O 1
ATOM 2369 N N . VAL A 1 313 ? 17.001 1.467 -52.617 1.00 65.44 313 VAL A N 1
ATOM 2370 C CA . VAL A 1 313 ? 16.218 2.707 -52.498 1.00 65.44 313 VAL A CA 1
ATOM 2371 C C . VAL A 1 313 ? 15.482 2.933 -53.815 1.00 65.44 313 VAL A C 1
ATOM 2373 O O . VAL A 1 313 ? 16.103 3.072 -54.868 1.00 65.44 313 VAL A O 1
ATOM 2376 N N . ALA A 1 314 ? 14.145 2.928 -53.766 1.00 73.06 314 ALA A N 1
ATOM 2377 C CA . ALA A 1 314 ? 13.281 3.045 -54.948 1.00 73.06 314 ALA A CA 1
ATOM 2378 C C . ALA A 1 314 ? 13.640 2.045 -56.074 1.00 73.06 314 ALA A C 1
ATOM 2380 O O . ALA A 1 314 ? 13.631 2.391 -57.252 1.00 73.06 314 ALA A O 1
ATOM 2381 N N . GLY A 1 315 ? 13.995 0.809 -55.701 1.00 67.38 315 GLY A N 1
ATOM 2382 C CA . GLY A 1 315 ? 14.368 -0.258 -56.637 1.00 67.38 315 GLY A CA 1
ATOM 2383 C C . GLY A 1 315 ? 15.821 -0.228 -57.127 1.00 67.38 315 GLY A C 1
ATOM 2384 O O . GLY A 1 315 ? 16.232 -1.157 -57.814 1.00 67.38 315 GLY A O 1
ATOM 2385 N N . ASN A 1 316 ? 16.618 0.777 -56.750 1.00 72.75 316 ASN A N 1
ATOM 2386 C CA . ASN A 1 316 ? 18.045 0.831 -57.073 1.00 72.75 316 ASN A CA 1
ATOM 2387 C C . ASN A 1 316 ? 18.872 0.303 -55.897 1.00 72.75 316 ASN A C 1
ATOM 2389 O O . ASN A 1 316 ? 18.632 0.753 -54.775 1.00 72.75 316 ASN A O 1
ATOM 2393 N N . PRO A 1 317 ? 19.840 -0.603 -56.105 1.00 70.44 317 PRO A N 1
ATOM 2394 C CA . PRO A 1 317 ? 20.727 -1.046 -55.036 1.00 70.44 317 PRO A CA 1
ATOM 2395 C C . PRO A 1 317 ? 21.483 0.147 -54.439 1.00 70.44 317 PRO A C 1
ATOM 2397 O O . PRO A 1 317 ? 22.018 0.989 -55.159 1.00 70.44 317 PRO A O 1
ATOM 2400 N N . VAL A 1 318 ? 21.526 0.215 -53.112 1.00 70.62 318 VAL A N 1
ATOM 2401 C CA . VAL A 1 318 ? 22.411 1.114 -52.374 1.00 70.62 318 VAL A CA 1
ATOM 2402 C C . VAL A 1 318 ? 23.819 0.563 -52.557 1.00 70.62 318 VAL A C 1
ATOM 2404 O O . VAL A 1 318 ? 24.191 -0.437 -51.945 1.00 70.62 318 VAL A O 1
ATOM 2407 N N . LEU A 1 319 ? 24.578 1.161 -53.472 1.00 60.69 319 LEU A N 1
ATOM 2408 C CA . LEU A 1 319 ? 25.961 0.773 -53.722 1.00 60.69 319 LEU A CA 1
ATOM 2409 C C . LEU A 1 319 ? 26.801 1.122 -52.485 1.00 60.69 319 LEU A C 1
ATOM 2411 O O . LEU A 1 319 ? 26.910 2.288 -52.113 1.00 60.69 319 LEU A O 1
ATOM 2415 N N . THR A 1 320 ? 27.386 0.109 -51.847 1.00 56.91 320 THR A N 1
ATOM 2416 C CA . THR A 1 320 ? 28.333 0.254 -50.725 1.00 56.91 320 THR A CA 1
ATOM 2417 C C . THR A 1 320 ? 29.769 0.497 -51.189 1.00 56.91 320 THR A C 1
ATOM 2419 O O . THR A 1 320 ? 30.660 0.700 -50.372 1.00 56.91 320 THR A O 1
ATOM 2422 N N . GLU A 1 321 ? 30.008 0.487 -52.497 1.00 61.56 321 GLU A N 1
ATOM 2423 C CA . GLU A 1 321 ? 31.314 0.722 -53.099 1.00 61.56 321 GLU A CA 1
ATOM 2424 C C . GLU A 1 321 ? 31.276 2.086 -53.783 1.00 61.56 321 GLU A C 1
ATOM 2426 O O . GLU A 1 321 ? 30.680 2.265 -54.846 1.00 61.56 321 GLU A O 1
ATOM 2431 N N . GLN A 1 322 ? 31.887 3.083 -53.146 1.00 60.44 322 GLN A N 1
ATOM 2432 C CA . GLN A 1 322 ? 32.181 4.342 -53.812 1.00 60.44 322 GLN A CA 1
ATOM 2433 C C . GLN A 1 322 ? 33.070 4.022 -55.019 1.00 60.44 322 GLN A C 1
ATOM 2435 O O . GLN A 1 322 ? 34.197 3.564 -54.852 1.00 60.44 322 GLN A O 1
ATOM 2440 N N . TYR A 1 323 ? 32.567 4.246 -56.234 1.00 76.12 323 TYR A N 1
ATOM 2441 C CA . TYR A 1 323 ? 33.378 4.158 -57.446 1.00 76.12 323 TYR A CA 1
ATOM 2442 C C . TYR A 1 323 ? 34.540 5.155 -57.330 1.00 76.12 323 TYR A C 1
ATOM 2444 O O . TYR A 1 323 ? 34.351 6.366 -57.468 1.00 76.12 323 TYR A O 1
ATOM 2452 N N . VAL A 1 324 ? 35.739 4.654 -57.024 1.00 72.25 324 VAL A N 1
ATOM 2453 C CA . VAL A 1 324 ? 36.967 5.450 -57.031 1.00 72.25 324 VAL A CA 1
ATOM 2454 C C . VAL A 1 324 ? 37.488 5.447 -58.457 1.00 72.25 324 VAL A C 1
ATOM 2456 O O . VAL A 1 324 ? 37.954 4.428 -58.967 1.00 72.25 324 VAL A O 1
ATOM 2459 N N . HIS A 1 325 ? 37.373 6.594 -59.117 1.00 79.81 325 HIS A N 1
ATOM 2460 C CA . HIS A 1 325 ? 37.937 6.766 -60.443 1.00 79.81 325 HIS A CA 1
ATOM 2461 C C . HIS A 1 325 ? 39.471 6.716 -60.340 1.00 79.81 325 HIS A C 1
ATOM 2463 O O . HIS A 1 325 ? 40.033 7.420 -59.502 1.00 79.81 325 HIS A O 1
ATOM 2469 N N . PRO A 1 326 ? 40.169 5.915 -61.159 1.00 83.50 326 PRO A N 1
ATOM 2470 C CA . PRO A 1 326 ? 41.625 5.864 -61.116 1.00 83.50 326 PRO A CA 1
ATOM 2471 C C . PRO A 1 326 ? 42.226 7.218 -61.532 1.00 83.50 326 PRO A C 1
ATOM 2473 O O . PRO A 1 326 ? 41.711 7.867 -62.444 1.00 83.50 326 PRO A O 1
ATOM 2476 N N . ASP A 1 327 ? 43.335 7.627 -60.907 1.00 83.69 327 ASP A N 1
ATOM 2477 C CA . ASP A 1 327 ? 44.041 8.882 -61.239 1.00 83.69 327 ASP A CA 1
ATOM 2478 C C . ASP A 1 327 ? 44.575 8.894 -62.682 1.00 83.69 327 ASP A C 1
ATOM 2480 O O . ASP A 1 327 ? 44.777 9.946 -63.286 1.00 83.69 327 ASP A O 1
ATOM 2484 N N . THR A 1 328 ? 44.809 7.708 -63.252 1.00 80.38 328 THR A N 1
ATOM 2485 C CA . THR A 1 328 ? 45.220 7.523 -64.646 1.00 80.38 328 THR A CA 1
ATOM 2486 C C . THR A 1 328 ? 44.539 6.299 -65.249 1.00 80.38 328 THR A C 1
ATOM 2488 O O . THR A 1 328 ? 44.291 5.310 -64.562 1.00 80.38 328 THR A O 1
ATOM 2491 N N . HIS A 1 329 ? 44.268 6.342 -66.554 1.00 81.25 329 HIS A N 1
ATOM 2492 C CA . HIS A 1 329 ? 43.813 5.180 -67.316 1.00 81.25 329 HIS A CA 1
ATOM 2493 C C . HIS A 1 329 ? 45.003 4.557 -68.051 1.00 81.25 329 HIS A C 1
ATOM 2495 O O . HIS A 1 329 ? 45.323 5.002 -69.159 1.00 81.25 329 HIS A O 1
ATOM 2501 N N . PRO A 1 330 ? 45.700 3.555 -67.480 1.00 84.56 330 PRO A N 1
ATOM 2502 C CA . PRO A 1 330 ? 46.694 2.829 -68.251 1.00 84.56 330 PRO A CA 1
ATOM 2503 C C . PRO A 1 330 ? 46.001 2.157 -69.439 1.00 84.56 330 PRO A C 1
ATOM 2505 O O . PRO A 1 330 ? 44.875 1.677 -69.322 1.00 84.56 330 PRO A O 1
ATOM 2508 N N . ALA A 1 331 ? 46.674 2.098 -70.590 1.00 77.94 331 ALA A N 1
ATOM 2509 C CA . ALA A 1 331 ? 46.110 1.505 -71.807 1.00 77.94 331 ALA A CA 1
ATOM 2510 C C . ALA A 1 331 ? 45.652 0.045 -71.607 1.00 77.94 331 ALA A C 1
ATOM 2512 O O . ALA A 1 331 ? 44.765 -0.417 -72.316 1.00 77.94 331 ALA A O 1
ATOM 2513 N N . SER A 1 332 ? 46.203 -0.654 -70.608 1.00 79.81 332 SER A N 1
ATOM 2514 C CA . SER A 1 332 ? 45.773 -1.989 -70.182 1.00 79.81 332 SER A CA 1
ATOM 2515 C C . SER A 1 332 ? 44.353 -2.049 -69.605 1.00 79.81 332 SER A C 1
ATOM 2517 O O . SER A 1 332 ? 43.797 -3.138 -69.538 1.00 79.81 332 SER A O 1
ATOM 2519 N N . MET A 1 333 ? 43.744 -0.920 -69.217 1.00 83.06 333 MET A N 1
ATOM 2520 C CA . MET A 1 333 ? 42.318 -0.853 -68.857 1.00 83.06 333 MET A CA 1
ATOM 2521 C C . MET A 1 333 ? 41.394 -0.997 -70.069 1.00 83.06 333 MET A C 1
ATOM 2523 O O . MET A 1 333 ? 40.213 -1.293 -69.905 1.00 83.06 333 MET A O 1
ATOM 2527 N N . ILE A 1 334 ? 41.902 -0.770 -71.283 1.00 79.12 334 ILE A N 1
ATOM 2528 C CA . ILE A 1 334 ? 41.136 -0.955 -72.511 1.00 79.12 334 ILE A CA 1
ATOM 2529 C C . ILE A 1 334 ? 41.377 -2.382 -72.999 1.00 79.12 334 ILE A C 1
ATOM 2531 O O . ILE A 1 334 ? 42.408 -2.686 -73.599 1.00 79.12 334 ILE A O 1
ATOM 2535 N N . GLU A 1 335 ? 40.404 -3.264 -72.775 1.00 79.25 335 GLU A N 1
ATOM 2536 C CA . GLU A 1 335 ? 40.413 -4.598 -73.373 1.00 79.25 335 GLU A CA 1
ATOM 2537 C C . GLU A 1 335 ? 40.266 -4.491 -74.896 1.00 79.25 335 GLU A C 1
ATOM 2539 O O . GLU A 1 335 ? 39.196 -4.172 -75.427 1.00 79.25 335 GLU A O 1
ATOM 2544 N N . GLN A 1 336 ? 41.353 -4.763 -75.620 1.00 71.06 336 GLN A N 1
ATOM 2545 C CA . GLN A 1 336 ? 41.309 -4.844 -77.073 1.00 71.06 336 GLN A CA 1
ATOM 2546 C C . GLN A 1 336 ? 40.615 -6.141 -77.489 1.00 71.06 336 GLN A C 1
ATOM 2548 O O . GLN A 1 336 ? 41.058 -7.240 -77.172 1.00 71.06 336 GLN A O 1
ATOM 2553 N N . SER A 1 337 ? 39.529 -6.006 -78.239 1.00 73.44 337 SER A N 1
ATOM 2554 C CA . SER A 1 337 ? 38.826 -7.115 -78.881 1.00 73.44 337 SER A CA 1
ATOM 2555 C C . SER A 1 337 ? 38.651 -6.787 -80.353 1.00 73.44 337 SER A C 1
ATOM 2557 O O . SER A 1 337 ? 38.399 -5.630 -80.685 1.00 73.44 337 SER A O 1
ATOM 2559 N N . THR A 1 338 ? 38.694 -7.794 -81.228 1.00 71.00 338 THR A N 1
ATOM 2560 C CA . THR A 1 338 ? 38.403 -7.651 -82.666 1.00 71.00 338 THR A CA 1
ATOM 2561 C C . THR A 1 338 ? 37.008 -7.079 -82.939 1.00 71.00 338 THR A C 1
ATOM 2563 O O . THR A 1 338 ? 36.795 -6.469 -83.981 1.00 71.00 338 THR A O 1
ATOM 2566 N N . THR A 1 339 ? 36.076 -7.187 -81.985 1.00 71.19 339 THR A N 1
ATOM 2567 C CA . THR A 1 339 ? 34.719 -6.615 -82.074 1.00 71.19 339 THR A CA 1
ATOM 2568 C C . THR A 1 339 ? 34.582 -5.215 -81.472 1.00 71.19 339 THR A C 1
ATOM 2570 O O . THR A 1 339 ? 33.527 -4.600 -81.604 1.00 71.19 339 THR A O 1
ATOM 2573 N N . ARG A 1 340 ? 35.623 -4.704 -80.800 1.00 76.19 340 ARG A N 1
ATOM 2574 C CA . ARG A 1 340 ? 35.614 -3.411 -80.087 1.00 76.19 340 ARG A CA 1
ATOM 2575 C C . ARG A 1 340 ? 36.695 -2.438 -80.587 1.00 76.19 340 ARG A C 1
ATOM 2577 O O . ARG A 1 340 ? 36.969 -1.442 -79.925 1.00 76.19 340 ARG A O 1
ATOM 2584 N N . ARG A 1 341 ? 37.329 -2.710 -81.739 1.00 79.19 341 ARG A N 1
ATOM 2585 C CA . ARG A 1 341 ? 38.309 -1.798 -82.367 1.00 79.19 341 ARG A CA 1
ATOM 2586 C C . ARG A 1 341 ? 37.590 -0.625 -83.047 1.00 79.19 341 ARG A C 1
ATOM 2588 O O . ARG A 1 341 ? 36.551 -0.815 -83.667 1.00 79.19 341 ARG A O 1
ATOM 2595 N N . PHE A 1 342 ? 38.185 0.571 -82.994 1.00 78.69 342 PHE A N 1
ATOM 2596 C CA . PHE A 1 342 ? 37.688 1.771 -83.696 1.00 78.69 342 PHE A CA 1
ATOM 2597 C C . PHE A 1 342 ? 37.812 1.695 -85.229 1.00 78.69 342 PHE A C 1
ATOM 2599 O O . PHE A 1 342 ? 37.188 2.483 -85.936 1.00 78.69 342 PHE A O 1
ATOM 2606 N N . VAL A 1 343 ? 38.622 0.766 -85.741 1.00 83.25 343 VAL A N 1
ATOM 2607 C CA . VAL A 1 343 ? 38.801 0.489 -87.170 1.00 83.25 343 VAL A CA 1
ATOM 2608 C C . VAL A 1 343 ? 38.688 -1.011 -87.409 1.00 83.25 343 VAL A C 1
ATOM 2610 O O . VAL A 1 343 ? 39.151 -1.811 -86.595 1.00 83.25 343 VAL A O 1
ATOM 2613 N N . SER A 1 344 ? 38.062 -1.386 -88.519 1.00 83.88 344 SER A N 1
ATOM 2614 C CA . SER A 1 344 ? 37.961 -2.783 -88.946 1.00 83.88 344 SER A CA 1
ATOM 2615 C C . SER A 1 344 ? 39.238 -3.245 -89.647 1.00 83.88 344 SER A C 1
ATOM 2617 O O . SER A 1 344 ? 39.936 -2.448 -90.276 1.00 83.88 344 SER A O 1
ATOM 2619 N N . ASP A 1 345 ? 39.502 -4.552 -89.620 1.00 83.50 345 ASP A N 1
ATOM 2620 C CA . ASP A 1 345 ? 40.640 -5.140 -90.339 1.00 83.50 345 ASP A CA 1
ATOM 2621 C C . ASP A 1 345 ? 40.551 -4.876 -91.857 1.00 83.50 345 ASP A C 1
ATOM 2623 O O . ASP A 1 345 ? 41.564 -4.683 -92.523 1.00 83.50 345 ASP A O 1
ATOM 2627 N N . ALA A 1 346 ? 39.334 -4.754 -92.404 1.00 84.50 346 ALA A N 1
ATOM 2628 C CA . ALA A 1 346 ? 39.117 -4.365 -93.797 1.00 84.50 346 ALA A CA 1
ATOM 2629 C C . ALA A 1 346 ? 39.634 -2.948 -94.102 1.00 84.50 346 ALA A C 1
ATOM 2631 O O . ALA A 1 346 ? 40.252 -2.730 -95.142 1.00 84.50 346 ALA A O 1
ATOM 2632 N N . GLN A 1 347 ? 39.412 -1.986 -93.200 1.00 87.69 347 GLN A N 1
ATOM 2633 C CA . GLN A 1 347 ? 39.918 -0.619 -93.366 1.00 87.69 347 GLN A CA 1
ATOM 2634 C C . GLN A 1 347 ? 41.445 -0.561 -93.261 1.00 87.69 347 GLN A C 1
ATOM 2636 O O . GLN A 1 347 ? 42.061 0.181 -94.022 1.00 87.69 347 GLN A O 1
ATOM 2641 N N . ILE A 1 348 ? 42.044 -1.365 -92.374 1.00 86.62 348 ILE A N 1
ATOM 2642 C CA . ILE A 1 348 ? 43.505 -1.488 -92.244 1.00 86.62 348 ILE A CA 1
ATOM 2643 C C . ILE A 1 348 ? 44.103 -2.005 -93.557 1.00 86.62 348 ILE A C 1
ATOM 2645 O O . ILE A 1 348 ? 44.965 -1.349 -94.134 1.00 86.62 348 ILE A O 1
ATOM 2649 N N . ASN A 1 349 ? 43.561 -3.102 -94.093 1.00 86.00 349 ASN A N 1
ATOM 2650 C CA . ASN A 1 349 ? 44.041 -3.688 -95.347 1.00 86.00 349 ASN A CA 1
ATOM 2651 C C . ASN A 1 349 ? 43.948 -2.708 -96.529 1.00 86.00 349 ASN A C 1
ATOM 2653 O O . ASN A 1 349 ? 44.840 -2.660 -97.371 1.00 86.00 349 ASN A O 1
ATOM 2657 N N . VAL A 1 350 ? 42.881 -1.902 -96.593 1.00 87.06 350 VAL A N 1
ATOM 2658 C CA . VAL A 1 350 ? 42.740 -0.859 -97.622 1.00 87.06 350 VAL A CA 1
ATOM 2659 C C . VAL A 1 350 ? 43.806 0.228 -97.474 1.00 87.06 350 VAL A C 1
ATOM 2661 O O . VAL A 1 350 ? 44.272 0.753 -98.482 1.00 87.06 350 VAL A O 1
ATOM 2664 N N . TRP A 1 351 ? 44.183 0.603 -96.249 1.00 88.00 351 TRP A N 1
ATOM 2665 C CA . TRP A 1 351 ? 45.232 1.598 -96.024 1.00 88.00 351 TRP A CA 1
ATOM 2666 C C . TRP A 1 351 ? 46.613 1.082 -96.408 1.00 88.00 351 TRP A C 1
ATOM 2668 O O . TRP A 1 351 ? 47.320 1.796 -97.118 1.00 88.00 351 TRP A O 1
ATOM 2678 N N . ASP A 1 352 ? 46.956 -0.146 -96.022 1.00 85.94 352 ASP A N 1
ATOM 2679 C CA . ASP A 1 352 ? 48.248 -0.753 -96.361 1.00 85.94 352 ASP A CA 1
ATOM 2680 C C . ASP A 1 352 ? 48.406 -0.917 -97.884 1.00 85.94 352 ASP A C 1
ATOM 2682 O O . ASP A 1 352 ? 49.463 -0.628 -98.444 1.00 85.94 352 ASP A O 1
ATOM 2686 N N . ALA A 1 353 ? 47.320 -1.250 -98.589 1.00 82.62 353 ALA A N 1
ATOM 2687 C CA . ALA A 1 353 ? 47.314 -1.398 -100.046 1.00 82.62 353 ALA A CA 1
ATOM 2688 C C . ALA A 1 353 ? 47.404 -0.071 -100.829 1.00 82.62 353 ALA A C 1
ATOM 2690 O O . ALA A 1 353 ? 47.627 -0.086 -102.041 1.00 82.62 353 ALA A O 1
ATOM 2691 N N . LYS A 1 354 ? 47.244 1.099 -100.187 1.00 82.25 354 LYS A N 1
ATOM 2692 C CA . LYS A 1 354 ? 47.374 2.389 -100.894 1.00 82.25 354 LYS A CA 1
ATOM 2693 C C . LYS A 1 354 ? 48.771 2.602 -101.468 1.00 82.25 354 LYS A C 1
ATOM 2695 O O . LYS A 1 354 ? 48.889 3.306 -102.466 1.00 82.25 354 LYS A O 1
ATOM 2700 N N . GLN A 1 355 ? 49.803 2.017 -100.861 1.00 74.38 355 GLN A N 1
ATOM 2701 C CA . GLN A 1 355 ? 51.163 2.087 -101.390 1.00 74.38 355 GLN A CA 1
ATOM 2702 C C . GLN A 1 355 ? 51.263 1.399 -102.760 1.00 74.38 355 GLN A C 1
ATOM 2704 O O . GLN A 1 355 ? 51.833 1.970 -103.687 1.00 74.38 355 GLN A O 1
ATOM 2709 N N . ASP A 1 356 ? 50.638 0.230 -102.906 1.00 71.88 356 ASP A N 1
ATOM 2710 C CA . ASP A 1 356 ? 50.622 -0.530 -104.160 1.00 71.88 356 ASP A CA 1
ATOM 2711 C C . ASP A 1 356 ? 49.767 0.167 -105.229 1.00 71.88 356 ASP A C 1
ATOM 2713 O O . ASP A 1 356 ? 50.112 0.199 -106.407 1.00 71.88 356 ASP A O 1
ATOM 2717 N N . MET A 1 357 ? 48.667 0.801 -104.809 1.00 71.25 357 MET A N 1
ATOM 2718 C CA . MET A 1 357 ? 47.745 1.526 -105.692 1.00 71.25 357 MET A CA 1
ATOM 2719 C C . MET A 1 357 ? 48.336 2.806 -106.302 1.00 71.25 357 MET A C 1
ATOM 2721 O O . MET A 1 357 ? 47.772 3.346 -107.253 1.00 71.25 357 MET A O 1
ATOM 2725 N N . LEU A 1 358 ? 49.442 3.312 -105.749 1.00 73.31 358 LEU A N 1
ATOM 2726 C CA . LEU A 1 358 ? 50.168 4.460 -106.293 1.00 73.31 358 LEU A CA 1
ATOM 2727 C C . LEU A 1 358 ? 51.113 4.077 -107.442 1.00 73.31 358 LEU A C 1
ATOM 2729 O O . LEU A 1 358 ? 51.821 4.952 -107.939 1.00 73.31 358 LEU A O 1
ATOM 2733 N N . ASP A 1 359 ? 51.133 2.800 -107.850 1.00 66.69 359 ASP A N 1
ATOM 2734 C CA . ASP A 1 359 ? 51.992 2.266 -108.917 1.00 66.69 359 ASP A CA 1
ATOM 2735 C C . ASP A 1 359 ? 53.470 2.634 -108.691 1.00 66.69 359 ASP A C 1
ATOM 2737 O O . ASP A 1 359 ? 54.271 2.803 -109.618 1.00 66.69 359 ASP A O 1
ATOM 2741 N N . TYR A 1 360 ? 53.832 2.796 -107.411 1.00 66.75 360 TYR A N 1
ATOM 2742 C CA . TYR A 1 360 ? 55.190 3.080 -106.996 1.00 66.75 360 TYR A CA 1
ATOM 2743 C C . TYR A 1 360 ? 56.016 1.840 -107.299 1.00 66.75 360 TYR A C 1
ATOM 2745 O O . TYR A 1 360 ? 56.098 0.906 -106.506 1.00 66.75 360 TYR A O 1
ATOM 2753 N N . THR A 1 361 ? 56.618 1.828 -108.481 1.00 65.62 361 THR A N 1
ATOM 2754 C CA . THR A 1 361 ? 57.648 0.863 -108.827 1.00 65.62 361 THR A CA 1
ATOM 2755 C C . THR A 1 361 ? 58.928 1.381 -108.176 1.00 65.62 361 THR A C 1
ATOM 2757 O O . THR A 1 361 ? 59.401 2.448 -108.584 1.00 65.62 361 THR A O 1
ATOM 2760 N N . PRO A 1 362 ? 59.486 0.704 -107.153 1.00 68.44 362 PRO A N 1
ATOM 2761 C CA . PRO A 1 362 ? 60.745 1.136 -106.560 1.00 68.44 362 PRO A CA 1
ATOM 2762 C C . PRO A 1 362 ? 61.793 1.304 -107.664 1.00 68.44 362 PRO A C 1
ATOM 2764 O O . PRO A 1 362 ? 61.870 0.466 -108.566 1.00 68.44 362 PRO A O 1
ATOM 2767 N N . GLU A 1 363 ? 62.563 2.399 -107.622 1.00 68.81 363 GLU A N 1
ATOM 2768 C CA . GLU A 1 363 ? 63.602 2.696 -108.617 1.00 68.81 363 GLU A CA 1
ATOM 2769 C C . GLU A 1 363 ? 64.439 1.433 -108.873 1.00 68.81 363 GLU A C 1
ATOM 2771 O O . GLU A 1 363 ? 64.978 0.842 -107.933 1.00 68.81 363 GLU A O 1
ATOM 2776 N N . ASN A 1 364 ? 64.544 0.990 -110.134 1.00 74.00 364 ASN A N 1
ATOM 2777 C CA . ASN A 1 364 ? 65.388 -0.153 -110.464 1.00 74.00 364 ASN A CA 1
ATOM 2778 C C . ASN A 1 364 ? 66.854 0.235 -110.236 1.00 74.00 364 ASN A C 1
ATOM 2780 O O . ASN A 1 364 ? 67.512 0.804 -111.112 1.00 74.00 364 ASN A O 1
ATOM 2784 N N . VAL A 1 365 ? 67.359 -0.112 -109.053 1.00 73.19 365 VAL A N 1
ATOM 2785 C CA . VAL A 1 365 ? 68.715 0.200 -108.591 1.00 73.19 365 VAL A CA 1
ATOM 2786 C C . VAL A 1 365 ? 69.803 -0.290 -109.550 1.00 73.19 365 VAL A C 1
ATOM 2788 O O . VAL A 1 365 ? 70.871 0.312 -109.606 1.00 73.19 365 VAL A O 1
ATOM 2791 N N . ALA A 1 366 ? 69.540 -1.328 -110.355 1.00 74.38 366 ALA A N 1
ATOM 2792 C CA . ALA A 1 366 ? 70.501 -1.846 -111.329 1.00 74.38 366 ALA A CA 1
ATOM 2793 C C . ALA A 1 366 ? 70.724 -0.901 -112.525 1.00 74.38 366 ALA A C 1
ATOM 2795 O O . ALA A 1 366 ? 71.794 -0.935 -113.136 1.00 74.38 366 ALA A O 1
ATOM 2796 N N . ASN A 1 367 ? 69.745 -0.045 -112.838 1.00 70.19 367 ASN A N 1
ATOM 2797 C CA . ASN A 1 367 ? 69.801 0.896 -113.958 1.00 70.19 367 ASN A CA 1
ATOM 2798 C C . ASN A 1 367 ? 70.260 2.302 -113.544 1.00 70.19 367 ASN A C 1
ATOM 2800 O O . ASN A 1 367 ? 70.481 3.142 -114.416 1.00 70.19 367 ASN A O 1
ATOM 2804 N N . LYS A 1 368 ? 70.426 2.574 -112.245 1.00 75.50 368 LYS A N 1
ATOM 2805 C CA . LYS A 1 368 ? 70.894 3.869 -111.738 1.00 75.50 368 LYS A CA 1
ATOM 2806 C C . LYS A 1 368 ? 72.387 4.055 -112.024 1.00 75.50 368 LYS A C 1
ATOM 2808 O O . LYS A 1 368 ? 73.212 3.228 -111.642 1.00 75.50 368 LYS A O 1
ATOM 2813 N N . GLY A 1 369 ? 72.752 5.135 -112.715 1.00 71.56 369 GLY A N 1
ATOM 2814 C CA . GLY A 1 369 ? 74.152 5.477 -113.002 1.00 71.56 369 GLY A CA 1
ATOM 2815 C C . GLY A 1 369 ? 74.856 4.578 -114.031 1.00 71.56 369 GLY A C 1
ATOM 2816 O O . GLY A 1 369 ? 76.085 4.580 -114.096 1.00 71.56 369 GLY A O 1
ATOM 2817 N N . LYS A 1 370 ? 74.113 3.801 -114.835 1.00 76.44 370 LYS A N 1
ATOM 2818 C CA . LYS A 1 370 ? 74.656 2.991 -115.944 1.00 76.44 370 LYS A CA 1
ATOM 2819 C C . LYS A 1 370 ? 74.539 3.721 -117.284 1.00 76.44 370 LYS A C 1
ATOM 2821 O O . LYS A 1 370 ? 73.619 4.507 -117.495 1.00 76.44 370 LYS A O 1
ATOM 2826 N N . ALA A 1 371 ? 75.446 3.421 -118.217 1.00 66.50 371 ALA A N 1
ATOM 2827 C CA . ALA A 1 371 ? 75.325 3.870 -119.603 1.00 66.50 371 ALA A CA 1
ATOM 2828 C C . ALA A 1 371 ? 74.019 3.319 -120.208 1.00 66.50 371 ALA A C 1
ATOM 2830 O O . ALA A 1 371 ? 73.760 2.122 -120.106 1.00 66.50 371 ALA A O 1
ATOM 2831 N N . SER A 1 372 ? 73.192 4.201 -120.779 1.00 71.94 372 SER A N 1
ATOM 2832 C CA . SER A 1 372 ? 71.818 3.916 -121.244 1.00 71.94 372 SER A CA 1
ATOM 2833 C C . SER A 1 372 ? 70.780 3.588 -120.147 1.00 71.94 372 SER A C 1
ATOM 2835 O O . SER A 1 372 ? 69.678 3.161 -120.481 1.00 71.94 372 SER A O 1
ATOM 2837 N N . GLY A 1 373 ? 71.099 3.807 -118.863 1.00 73.62 373 GLY A N 1
ATOM 2838 C CA . GLY A 1 373 ? 70.173 3.707 -117.723 1.00 73.62 373 GLY A CA 1
ATOM 2839 C C . GLY A 1 373 ? 69.672 5.068 -117.207 1.00 73.62 373 GLY A C 1
ATOM 2840 O O . GLY A 1 373 ? 69.805 6.088 -117.885 1.00 73.62 373 GLY A O 1
ATOM 2841 N N . TYR A 1 374 ? 69.101 5.095 -115.995 1.00 68.75 374 TYR A N 1
ATOM 2842 C CA . TYR A 1 374 ? 68.681 6.334 -115.329 1.00 68.75 374 TYR A CA 1
ATOM 2843 C C . TYR A 1 374 ? 69.906 7.138 -114.887 1.00 68.75 374 TYR A C 1
ATOM 2845 O O . TYR A 1 374 ? 70.864 6.588 -114.331 1.00 68.75 374 TYR A O 1
ATOM 2853 N N . ALA A 1 375 ? 69.875 8.451 -115.115 1.00 69.25 375 ALA A N 1
ATOM 2854 C CA . ALA A 1 375 ? 70.928 9.343 -114.651 1.00 69.25 375 ALA A CA 1
ATOM 2855 C C . ALA A 1 375 ? 71.037 9.270 -113.121 1.00 69.25 375 ALA A C 1
ATOM 2857 O O . ALA A 1 375 ? 70.033 9.361 -112.415 1.00 69.25 375 ALA A O 1
ATOM 2858 N N . SER A 1 376 ? 72.259 9.114 -112.608 1.00 69.50 376 SER A N 1
ATOM 2859 C CA . SER A 1 376 ? 72.489 9.275 -111.175 1.00 69.50 376 SER A CA 1
ATOM 2860 C C . SER A 1 376 ? 72.287 10.749 -110.829 1.00 69.50 376 SER A C 1
ATOM 2862 O O . SER A 1 376 ? 73.057 11.595 -111.286 1.00 69.50 376 SER A O 1
ATOM 2864 N N . LEU A 1 377 ? 71.255 11.057 -110.040 1.00 66.62 377 LEU A N 1
ATOM 2865 C CA . LEU A 1 377 ? 70.956 12.417 -109.566 1.00 66.62 377 LEU A CA 1
ATOM 2866 C C . LEU A 1 377 ? 72.050 12.985 -108.636 1.00 66.62 377 LEU A C 1
ATOM 2868 O O . LEU A 1 377 ? 71.989 14.153 -108.263 1.00 66.62 377 LEU A O 1
ATOM 2872 N N . ASP A 1 378 ? 73.082 12.189 -108.339 1.00 65.50 378 ASP A N 1
ATOM 2873 C CA . ASP A 1 378 ? 74.218 12.551 -107.491 1.00 65.50 378 ASP A CA 1
ATOM 2874 C C . ASP A 1 378 ? 75.428 13.090 -108.292 1.00 65.50 378 ASP A C 1
ATOM 2876 O O . ASP A 1 378 ? 76.443 13.468 -107.708 1.00 65.50 378 ASP A O 1
ATOM 2880 N N . ALA A 1 379 ? 75.359 13.142 -109.631 1.00 57.59 379 ALA A N 1
ATOM 2881 C CA . ALA A 1 379 ? 76.459 13.598 -110.486 1.00 57.59 379 ALA A CA 1
ATOM 2882 C C . ALA A 1 379 ? 76.231 15.024 -111.019 1.00 57.59 379 ALA A C 1
ATOM 2884 O O . ALA A 1 379 ? 75.829 15.221 -112.163 1.00 57.59 379 ALA A O 1
ATOM 2885 N N . CYS A 1 380 ? 76.537 16.032 -110.201 1.00 57.59 380 CYS A N 1
ATOM 2886 C CA . CYS A 1 380 ? 76.668 17.418 -110.653 1.00 57.59 380 CYS A CA 1
ATOM 2887 C C . CYS A 1 380 ? 78.154 17.823 -110.623 1.00 57.59 380 CYS A C 1
ATOM 2889 O O . CYS A 1 380 ? 78.685 18.053 -109.535 1.00 57.59 380 CYS A O 1
ATOM 2891 N N . PRO A 1 381 ? 78.872 17.896 -111.762 1.00 55.09 381 PRO A N 1
ATOM 2892 C CA . PRO A 1 381 ? 80.191 18.501 -111.789 1.00 55.09 381 PRO A CA 1
ATOM 2893 C C . PRO A 1 381 ? 80.081 20.014 -112.021 1.00 55.09 381 PRO A C 1
ATOM 2895 O O . PRO A 1 381 ? 79.401 20.484 -112.930 1.00 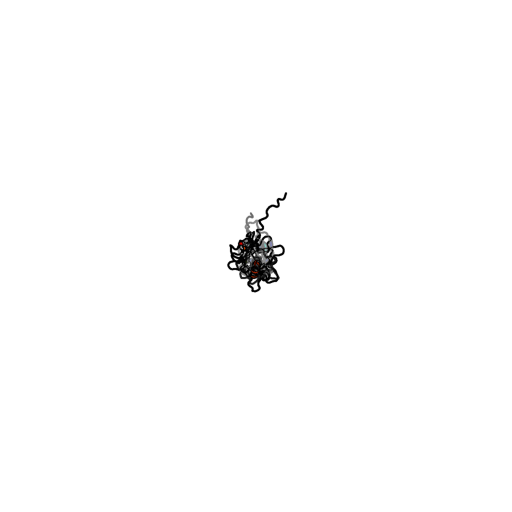55.09 381 PRO A O 1
ATOM 2898 N N . LEU A 1 382 ? 80.779 20.739 -111.146 1.00 45.75 382 LEU A N 1
ATOM 2899 C CA . LEU A 1 382 ? 81.279 22.109 -111.250 1.00 45.75 382 LEU A CA 1
ATOM 2900 C C . LEU A 1 382 ? 81.064 22.813 -112.603 1.00 45.75 382 LEU A C 1
ATOM 2902 O O . LEU A 1 382 ? 81.733 22.511 -113.589 1.00 45.75 382 LEU A O 1
ATOM 2906 N N . TRP A 1 383 ? 80.283 23.891 -112.586 1.00 49.56 383 TRP A N 1
ATOM 2907 C CA . TRP A 1 383 ? 80.437 24.979 -113.549 1.00 49.56 383 TRP A CA 1
ATOM 2908 C C . TRP A 1 383 ? 81.542 25.921 -113.046 1.00 49.56 383 TRP A C 1
ATOM 2910 O O . TRP A 1 383 ? 81.268 26.925 -112.396 1.00 49.56 383 TRP A O 1
ATOM 2920 N N . GLN A 1 384 ? 82.806 25.575 -113.311 1.00 53.91 384 GLN A N 1
ATOM 2921 C CA . GLN A 1 384 ? 83.886 26.562 -113.398 1.00 53.91 384 GLN A CA 1
ATOM 2922 C C . GLN A 1 384 ? 83.987 27.007 -114.856 1.00 53.91 384 GLN A C 1
ATOM 2924 O O . GLN A 1 384 ? 84.399 26.225 -115.709 1.00 53.91 384 GLN A O 1
ATOM 2929 N N . LEU A 1 385 ? 83.632 28.258 -115.137 1.00 48.84 385 LEU A N 1
ATOM 2930 C CA . LEU A 1 385 ? 83.996 28.942 -116.373 1.00 48.84 385 LEU A CA 1
ATOM 2931 C C . LEU A 1 385 ? 84.403 30.378 -116.024 1.00 48.84 385 LEU A C 1
ATOM 2933 O O . LEU A 1 385 ? 83.567 31.160 -115.585 1.00 48.84 385 LEU A O 1
ATOM 2937 N N . ASN A 1 386 ? 85.718 30.587 -116.164 1.00 47.62 386 ASN A N 1
ATOM 2938 C CA . ASN A 1 386 ? 86.511 31.801 -116.406 1.00 47.62 386 ASN A CA 1
ATOM 2939 C C . ASN A 1 386 ? 85.897 33.175 -116.134 1.00 47.62 386 ASN A C 1
ATOM 2941 O O . ASN A 1 386 ? 84.933 33.549 -116.838 1.00 47.62 386 ASN A O 1
#

pLDDT: mean 76.12, std 14.24, range [27.34, 95.44]

Sequence (386 aa):
MVTQFYKKYDLTYAENLPVVKEAISGEQHIIPQEAPFVITLKHLPQLSDPSSVFVDGFTEVSKDPQSDEFVVDYVNNSGVIEFNPTNAGQSVNISYNAVGTVVWAETYLDGREGINKIQDAINAVEIAVDDHSADTSNPHNVSVDQIDAVSRFGDVILGALKTQDIVVQSGYNILPEVALGSSLGTIDKPFSDVFVGPGSLYIDGIEVISSTETTLDISTSTDQHMAVSTSGLGTTRLASAKEVFIWSGQDINVQNLNNLSVLTGGQMEFSVDTGGQNILFETKSVLGQINFKSLNAVNFDAPSVTFTTHPTVAGNPVLTEQYVHPDTHPASMIEQSTTRRFVSDAQINVWDAKQDMLDYTPENVANKGKASGYASLDACPLWQLN

Secondary structure (DSSP, 8-state):
-------S-----TT-PPPP-EEEEEEEEE--SSTT-EEE-SEEEP--SS-S-EETT-EE-SSS--TTEEEE-TTTT--EEEE-GGGTT-EEEEEEEEEEE----S--TT----HHHHHHHHHHHHHHHHGGGT-TT-TT---HHHHHTS-SS-----S----S-----TT-----SS--SS-SSBTTB--S-----SSEEEETTEEEEEE-SS-EEE---TT--------SSPPP----SS------SS------SS---PPTT---------TT--------STT-----TT-------SS----SS--EETTEE---S-----SS--GGGS---TTS-SS-HHHHHHHHTHHHHTT-----GGGBTSTTSB--TT--------